Protein AF-0000000076754725 (afdb_homodimer)

Organism: NCBI:txid592010

Solvent-accessible surface area (backbone atoms only — not comparable to full-atom values): 32013 Å² total; per-residue (Å²): 128,86,65,48,73,87,67,52,70,81,46,75,44,73,46,77,66,56,94,79,32,30,34,26,35,38,35,28,41,21,91,88,34,53,45,32,39,46,36,52,31,55,45,20,36,54,69,55,74,80,72,49,17,55,48,59,41,87,48,27,18,37,36,38,44,17,53,86,14,7,64,80,7,33,50,67,63,49,72,67,88,62,42,60,66,48,54,38,52,38,51,53,52,50,34,55,74,68,70,46,82,55,28,31,37,36,12,28,29,38,8,22,34,52,45,50,54,33,32,59,75,39,45,89,37,38,62,29,41,43,32,30,23,40,34,72,66,25,64,69,54,53,36,25,50,61,70,54,57,33,38,35,52,38,38,75,57,37,48,65,45,54,66,73,44,58,77,91,48,53,87,45,39,52,53,51,44,36,53,38,48,74,42,90,49,60,70,55,14,51,52,41,16,40,40,47,31,41,42,55,53,33,39,26,40,60,72,62,55,70,61,61,87,82,55,76,80,46,72,56,35,44,16,27,21,48,42,32,29,54,36,59,60,50,54,48,71,66,93,50,57,54,57,54,72,76,43,32,72,62,45,72,84,42,54,33,38,40,40,30,19,44,58,10,48,53,36,44,33,33,51,42,51,52,50,39,67,59,34,74,85,39,46,72,42,74,31,73,84,12,9,39,35,64,77,33,64,58,40,33,51,52,52,31,48,52,46,51,49,52,52,50,63,72,74,106,129,86,64,47,73,87,66,53,71,83,47,75,45,70,46,75,66,56,95,78,31,30,33,25,35,39,34,27,42,20,91,88,35,55,45,32,38,45,36,52,31,56,45,20,36,53,69,54,74,80,71,49,18,56,45,60,41,86,47,26,18,35,36,36,44,18,54,84,14,7,65,79,8,33,51,67,63,47,70,69,90,63,42,62,66,48,52,40,52,37,51,52,52,50,34,55,75,69,70,47,80,54,27,32,37,36,13,28,30,38,8,22,35,51,44,51,53,34,32,59,77,38,45,88,38,39,62,28,41,43,33,29,24,38,35,72,65,26,64,70,55,53,38,24,50,61,69,54,57,34,38,36,53,38,40,72,56,36,48,63,45,54,67,72,44,58,77,91,48,53,88,43,40,50,52,51,44,36,54,38,46,73,43,88,49,60,69,56,14,50,50,41,16,40,40,47,33,40,42,56,51,32,39,25,40,61,71,61,54,70,62,61,86,82,55,77,78,46,72,58,35,43,17,26,21,49,42,31,28,54,36,60,59,48,54,47,70,65,92,49,57,55,56,55,74,75,41,32,72,63,45,72,86,42,52,35,37,41,40,30,19,44,57,10,48,52,35,44,33,33,50,42,50,52,50,40,67,59,33,72,82,40,47,72,43,74,31,70,85,12,9,40,36,64,78,32,64,59,40,33,50,52,54,32,49,53,47,51,49,53,52,51,63,71,74,105

Radius of gyration: 27.26 Å; Cα contacts (8 Å, |Δi|>4): 1385; chains: 2; bounding box: 53×81×60 Å

Foldseek 3Di:
DAADAPFDWPDWDFDDQDPQKTKIKIWTADLPAAEEEEFEAQLLAADDRVRPRLAHSPHYGYIYINATQHDPIPPHNDLPCRFLVSRLSVVVSVCVVSVHQAHAYEAEHVGLCSVLVNCLVCVVRHQAYEYELDDQLFLVLVCCQLQHPLCVVVVVLNCLLQVLFPPVPNNCSLLRLQCQLPDDDPVSNQVSLQSQLQSLQQQFWLPGDRDDPPDDQDSSSSRSSNVNSSCNVCSSVQVDRRNRLVSLVSNQPHAYEYEYECRASNRHVVNLVSSCVSHVNYHYDHFYSTYRDCPHVSNVVVSSVVNVVVSVVVVD/DAADAPFDFPDWDFDDQDPQKTKIKTWTADLPAAEEEEFEAQLLAADDRVRPRLAHSPHYGYIYINATQHDPIPPHNDLPCRFLVSRLSVVVSVCVVSVHQAHAYEAEHVGLCSVLVNCLVCVVRHQAYEYELDDQLFLVLVCCQQQHPLCVVVVPLNCLLQVLFPPVPNNDSLLRLQCQLPDPDPVSNQVSLQSQLQSLQQQFWLPGDRDDPPDDQDSSSSRSSNVNSSCNVCSSVQVDRRNRLVSLVSNQPHAYEYEYECRASNRHVVNLVSSCVSHVNYHYDHFYSTYRDCPHVSNVVVSSVVNVVVSVVVVD

Sequence (632 aa):
MLGYLNTPVFASHHIPVGCGHTLYVEEAGKPQGCPVVFLHGGPGGQVGEASRRFFDPEFYRIILVDQRGCGKSQPFLSLEANTVLDSVADLEIIRQTLNIEDWHVFGGSYGSTLALTYAIHHAERVKSLILRGIFLGRQEDSDWLFQFGASEFYPEAFALFRDFIPQEEQGDLVAAYYRRMIGDDQDLAEEAMKRWSAWEGSVITLRPNFPDPDAELAPVDRSLGLLEAHYFANKMFWGEDNYILNRAHLLKDIPMSIFHGRYDVDCRPSGAYALAQACPHAKFQIVEEAGHSPQDAPLFEALLGAMEAIKQDQMTMLGYLNTPVFASHHIPVGCGHTLYVEEAGKPQGCPVVFLHGGPGGQVGEASRRFFDPEFYRIILVDQRGCGKSQPFLSLEANTVLDSVADLEIIRQTLNIEDWHVFGGSYGSTLALTYAIHHAERVKSLILRGIFLGRQEDSDWLFQFGASEFYPEAFALFRDFIPQEEQGDLVAAYYRRMIGDDQDLAEEAMKRWSAWEGSVITLRPNFPDPDAELAPVDRSLGLLEAHYFANKMFWGEDNYILNRAHLLKDIPMSIFHGRYDVDCRPSGAYALAQACPHAKFQIVEEAGHSPQDAPLFEALLGAMEAIKQDQMT

Nearest PDB structures (foldseek):
  1azw-assembly1_B  TM=9.661E-01  e=2.640E-37  Xanthomonas citri
  1wm1-assembly1_A  TM=9.593E-01  e=1.989E-37  Serratia marcescens
  7p4k-assembly1_A  TM=5.920E-01  e=3.979E-12  Homo sapiens
  4o08-assembly2_B  TM=6.400E-01  e=7.161E-11  Priestia megaterium
  8agm-assembly2_DDD  TM=6.239E-01  e=3.628E-11  metagenome

pLDDT: mean 97.26, std 3.45, range [64.69, 98.94]

InterPro domains:
  IPR000073 Alpha/beta hydrolase fold-1 [PF00561] (35-295)
  IPR000073 Alpha/beta hydrolase fold-1 [PR00111] (59-74)
  IPR000073 Alpha/beta hydrolase fold-1 [PR00111] (105-118)
  IPR000073 Alpha/beta hydrolase fold-1 [PR00111] (119-132)
  IPR002410 Peptidase S33 [PR00793] (36-44)
  IPR002410 Peptidase S33 [PR00793] (62-73)
  IPR002410 Peptidase S33 [PR00793] (105-119)
  IPR005944 Proline iminopeptidase [PIRSF006431] (8-312)
  IPR005944 Proline iminopeptidase [PTHR43722] (4-312)
  IPR005944 Proline iminopeptidase [TIGR01249] (10-310)
  IPR029058 Alpha/Beta hydrolase fold [G3DSA:3.40.50.1820] (3-313)
  IPR029058 Alpha/Beta hydrolase fold [SSF53474] (14-295)

Structure (mmCIF, N/CA/C/O backbone):
data_AF-0000000076754725-model_v1
#
loop_
_entity.id
_entity.type
_entity.pdbx_description
1 polymer 'Proline iminopeptidase'
#
loop_
_atom_site.group_PDB
_atom_site.id
_atom_site.type_symbol
_atom_site.label_atom_id
_atom_site.label_alt_id
_atom_site.label_comp_id
_atom_site.label_asym_id
_atom_site.label_entity_id
_atom_site.label_seq_id
_atom_site.pdbx_PDB_ins_code
_atom_site.Cartn_x
_atom_site.Cartn_y
_atom_site.Cartn_z
_atom_site.occupancy
_atom_site.B_iso_or_equiv
_atom_site.auth_seq_id
_atom_site.auth_comp_id
_atom_site.auth_asym_id
_atom_site.auth_atom_id
_atom_site.pdbx_PDB_model_num
ATOM 1 N N . MET A 1 1 ? 0.189 23.453 -15.062 1 64.69 1 MET A N 1
ATOM 2 C CA . MET A 1 1 ? 0.134 23.406 -13.609 1 64.69 1 MET A CA 1
ATOM 3 C C . MET A 1 1 ? -1.304 23.531 -13.109 1 64.69 1 MET A C 1
ATOM 5 O O . MET A 1 1 ? -2.104 24.266 -13.688 1 64.69 1 MET A O 1
ATOM 9 N N . LEU A 1 2 ? -1.626 22.453 -12.211 1 81.44 2 LEU A N 1
ATOM 10 C CA . LEU A 1 2 ? -3.018 22.406 -11.773 1 81.44 2 LEU A CA 1
ATOM 11 C C . LEU A 1 2 ? -3.301 23.484 -10.742 1 81.44 2 LEU A C 1
ATOM 13 O O . LEU A 1 2 ? -2.387 23.953 -10.055 1 81.44 2 LEU A O 1
ATOM 17 N N . GLY A 1 3 ? -4.344 24.125 -10.844 1 94.75 3 GLY A N 1
ATOM 18 C CA . GLY A 1 3 ? -4.855 25.062 -9.852 1 94.75 3 GLY A CA 1
ATOM 19 C C . GLY A 1 3 ? -4.539 26.5 -10.18 1 94.75 3 GLY A C 1
ATOM 20 O O . GLY A 1 3 ? -4.355 26.859 -11.344 1 94.75 3 GLY A O 1
ATOM 21 N N . TYR A 1 4 ? -4.609 27.438 -9.25 1 96.62 4 TYR A N 1
ATOM 22 C CA . TYR A 1 4 ? -4.379 28.875 -9.406 1 96.62 4 TYR A CA 1
ATOM 23 C C . TYR A 1 4 ? -2.895 29.203 -9.297 1 96.62 4 TYR A C 1
ATOM 25 O O . TYR A 1 4 ? -2.225 28.766 -8.359 1 96.62 4 TYR A O 1
ATOM 33 N N . LEU A 1 5 ? -2.363 29.953 -10.234 1 94.12 5 LEU A N 1
ATOM 34 C CA . LEU A 1 5 ? -0.941 30.266 -10.297 1 94.12 5 LEU A CA 1
ATOM 35 C C . LEU A 1 5 ? -0.705 31.75 -10 1 94.12 5 LEU A C 1
ATOM 37 O O . LEU A 1 5 ? -1.577 32.594 -10.25 1 94.12 5 LEU A O 1
ATOM 41 N N . ASN A 1 6 ? 0.479 32.062 -9.438 1 92.06 6 ASN A N 1
ATOM 42 C CA . ASN A 1 6 ? 0.934 33.406 -9.203 1 92.06 6 ASN A CA 1
ATOM 43 C C . ASN A 1 6 ? -0.05 34.188 -8.336 1 92.06 6 ASN A C 1
ATOM 45 O O . ASN A 1 6 ? -0.409 35.312 -8.648 1 92.06 6 ASN A O 1
ATOM 49 N N . THR A 1 7 ? -0.581 33.5 -7.348 1 94.62 7 THR A N 1
ATOM 50 C CA . THR A 1 7 ? -1.474 34.156 -6.398 1 94.62 7 THR A CA 1
ATOM 51 C C . THR A 1 7 ? -0.74 35.25 -5.637 1 94.62 7 THR A C 1
ATOM 53 O O . THR A 1 7 ? 0.292 35 -5.008 1 94.62 7 THR A O 1
ATOM 56 N N . PRO A 1 8 ? -1.201 36.406 -5.676 1 91.75 8 PRO A N 1
ATOM 57 C CA . PRO A 1 8 ? -0.469 37.5 -5.066 1 91.75 8 PRO A CA 1
ATOM 58 C C . PRO A 1 8 ? -0.479 37.469 -3.543 1 91.75 8 PRO A C 1
ATOM 60 O O . PRO A 1 8 ? -1.527 37.219 -2.936 1 91.75 8 PRO A O 1
ATOM 63 N N . VAL A 1 9 ? 0.641 37.656 -2.908 1 97.12 9 VAL A N 1
ATOM 64 C CA . VAL A 1 9 ? 0.76 37.875 -1.469 1 97.12 9 VAL A CA 1
ATOM 65 C C . VAL A 1 9 ? 0.652 39.375 -1.154 1 97.12 9 VAL A C 1
ATOM 67 O O . VAL A 1 9 ? 1.5 40.156 -1.572 1 97.12 9 VAL A O 1
ATOM 70 N N . PHE A 1 10 ? -0.396 39.75 -0.436 1 97.88 10 PHE A N 1
ATOM 71 C CA . PHE A 1 10 ? -0.593 41.156 -0.232 1 97.88 10 PHE A CA 1
ATOM 72 C C . PHE A 1 10 ? -0.081 41.594 1.139 1 97.88 10 PHE A C 1
ATOM 74 O O . PHE A 1 10 ? 0.09 42.781 1.399 1 97.88 10 PHE A O 1
ATOM 81 N N . ALA A 1 11 ? 0.216 40.625 2.064 1 98.25 11 ALA A N 1
ATOM 82 C CA . ALA A 1 11 ? 0.753 40.969 3.381 1 98.25 11 ALA A CA 1
ATOM 83 C C . ALA A 1 11 ? 1.521 39.781 3.973 1 98.25 11 ALA A C 1
ATOM 85 O O . ALA A 1 11 ? 1.203 38.625 3.697 1 98.25 11 ALA A O 1
ATOM 86 N N . SER A 1 12 ? 2.523 40 4.723 1 98 12 SER A N 1
ATOM 87 C CA . SER A 1 12 ? 3.275 39.031 5.516 1 98 12 SER A CA 1
ATOM 88 C C . SER A 1 12 ? 3.494 39.531 6.938 1 98 12 SER A C 1
ATOM 90 O O . SER A 1 12 ? 3.742 40.719 7.152 1 98 12 SER A O 1
ATOM 92 N N . HIS A 1 13 ? 3.377 38.656 7.883 1 98.19 13 HIS A N 1
ATOM 93 C CA . HIS A 1 13 ? 3.471 39 9.289 1 98.19 13 HIS A CA 1
ATOM 94 C C . HIS A 1 13 ? 4.391 38.062 10.039 1 98.19 13 HIS A C 1
ATOM 96 O O . HIS A 1 13 ? 4.613 36.906 9.602 1 98.19 13 HIS A O 1
ATOM 102 N N . HIS A 1 14 ? 4.965 38.531 11.055 1 98.5 14 HIS A N 1
ATOM 103 C CA . HIS A 1 14 ? 5.527 37.75 12.141 1 98.5 14 HIS A CA 1
ATOM 104 C C . HIS A 1 14 ? 4.781 38 13.445 1 98.5 14 HIS A C 1
ATOM 106 O O . HIS A 1 14 ? 4.992 39.031 14.094 1 98.5 14 HIS A O 1
ATOM 112 N N . ILE A 1 15 ? 4.027 37.062 13.828 1 98.81 15 ILE A N 1
ATOM 113 C CA . ILE A 1 15 ? 3.098 37.25 14.938 1 98.81 15 ILE A CA 1
ATOM 114 C C . ILE A 1 15 ? 3.633 36.531 16.188 1 98.81 15 ILE A C 1
ATOM 116 O O . ILE A 1 15 ? 3.857 35.312 16.172 1 98.81 15 ILE A O 1
ATOM 120 N N . PRO A 1 16 ? 3.84 37.344 17.266 1 98.75 16 PRO A N 1
ATOM 121 C CA . PRO A 1 16 ? 4.223 36.688 18.516 1 98.75 16 PRO A CA 1
ATOM 122 C C . PRO A 1 16 ? 3.1 35.812 19.109 1 98.75 16 PRO A C 1
ATOM 124 O O . PRO A 1 16 ? 1.955 36.281 19.188 1 98.75 16 PRO A O 1
ATOM 127 N N . VAL A 1 17 ? 3.438 34.562 19.5 1 98.56 17 VAL A N 1
ATOM 128 C CA . VAL A 1 17 ? 2.375 33.688 19.938 1 98.56 17 VAL A CA 1
ATOM 129 C C . VAL A 1 17 ? 2.693 33.156 21.344 1 98.56 17 VAL A C 1
ATOM 131 O O . VAL A 1 17 ? 1.977 32.312 21.875 1 98.56 17 VAL A O 1
ATOM 134 N N . GLY A 1 18 ? 3.779 33.625 21.938 1 97.5 18 GLY A N 1
ATOM 135 C CA . GLY A 1 18 ? 4.137 33.25 23.297 1 97.5 18 GLY A CA 1
ATOM 136 C C . GLY A 1 18 ? 5.293 32.25 23.344 1 97.5 18 GLY A C 1
ATOM 137 O O . GLY A 1 18 ? 5.668 31.672 22.328 1 97.5 18 GLY A O 1
ATOM 138 N N . CYS A 1 19 ? 5.926 32.156 24.547 1 97.25 19 CYS A N 1
ATOM 139 C CA . CYS A 1 19 ? 7.012 31.25 24.859 1 97.25 19 CYS A CA 1
ATOM 140 C C . CYS A 1 19 ? 8.195 31.453 23.922 1 97.25 19 CYS A C 1
ATOM 142 O O . CYS A 1 19 ? 8.852 30.484 23.531 1 97.25 19 CYS A O 1
ATOM 144 N N . GLY A 1 20 ? 8.328 32.656 23.406 1 97.81 20 GLY A N 1
ATOM 145 C CA . GLY A 1 20 ? 9.477 33 22.609 1 97.81 20 GLY A CA 1
ATOM 146 C C . GLY A 1 20 ? 9.281 32.75 21.125 1 97.81 20 GLY A C 1
ATOM 147 O O . GLY A 1 20 ? 10.18 32.969 20.312 1 97.81 20 GLY A O 1
ATOM 148 N N . HIS A 1 21 ? 8.07 32.281 20.75 1 98.69 21 HIS A N 1
ATOM 149 C CA . HIS A 1 21 ? 7.82 31.953 19.344 1 98.69 21 HIS A CA 1
ATOM 150 C C . HIS A 1 21 ? 7.172 33.125 18.609 1 98.69 21 HIS A C 1
ATOM 152 O O . HIS A 1 21 ? 6.309 33.812 19.172 1 98.69 21 HIS A O 1
ATOM 158 N N . THR A 1 22 ? 7.609 33.344 17.391 1 98.69 22 THR A N 1
ATOM 159 C CA . THR A 1 22 ? 6.984 34.219 16.422 1 98.69 22 THR A CA 1
ATOM 160 C C . THR A 1 22 ? 6.691 33.469 15.125 1 98.69 22 THR A C 1
ATOM 162 O O . THR A 1 22 ? 7.594 32.875 14.523 1 98.69 22 THR A O 1
ATOM 165 N N . LEU A 1 23 ? 5.473 33.531 14.695 1 98.88 23 LEU A N 1
ATOM 166 C CA . LEU A 1 23 ? 5.082 32.719 13.539 1 98.88 23 LEU A CA 1
ATOM 167 C C . LEU A 1 23 ? 5.016 33.594 12.281 1 98.88 23 LEU A C 1
ATOM 169 O O . LEU A 1 23 ? 4.508 34.719 12.32 1 98.88 23 LEU A O 1
ATOM 173 N N . TYR A 1 24 ? 5.594 33.094 11.203 1 98.81 24 TYR A N 1
ATOM 174 C CA . TYR A 1 24 ? 5.418 33.688 9.883 1 98.81 24 TYR A CA 1
ATOM 175 C C . TYR A 1 24 ? 4.031 33.406 9.328 1 98.81 24 TYR A C 1
ATOM 177 O O . TYR A 1 24 ? 3.625 32.219 9.234 1 98.81 24 TYR A O 1
ATOM 185 N N . VAL A 1 25 ? 3.262 34.438 9.008 1 98.75 25 VAL A N 1
ATOM 186 C CA . VAL A 1 25 ? 1.923 34.344 8.438 1 98.75 25 VAL A CA 1
ATOM 187 C C . VAL A 1 25 ? 1.849 35.156 7.152 1 98.75 25 VAL A C 1
ATOM 189 O O . VAL A 1 25 ? 2.195 36.344 7.148 1 98.75 25 VAL A O 1
ATOM 192 N N . GLU A 1 26 ? 1.434 34.469 6.145 1 98 26 GLU A N 1
ATOM 193 C CA . GLU A 1 26 ? 1.255 35.188 4.879 1 98 26 GLU A CA 1
ATOM 194 C C . GLU A 1 26 ? -0.216 35.25 4.477 1 98 26 GLU A C 1
ATOM 196 O O . GLU A 1 26 ? -0.944 34.25 4.645 1 98 26 GLU A O 1
ATOM 201 N N . GLU A 1 27 ? -0.664 36.406 3.992 1 98.56 27 GLU A N 1
ATOM 202 C CA . GLU A 1 27 ? -2 36.594 3.432 1 98.56 27 GLU A CA 1
ATOM 203 C C . GLU A 1 27 ? -1.946 36.781 1.916 1 98.56 27 GLU A C 1
ATOM 205 O O . GLU A 1 27 ? -1.129 37.531 1.396 1 98.56 27 GLU A O 1
ATOM 210 N N . ALA A 1 28 ? -2.746 36 1.243 1 98.56 28 ALA A N 1
ATOM 211 C CA . ALA A 1 28 ? -2.822 36.062 -0.215 1 98.56 28 ALA A CA 1
ATOM 212 C C . ALA A 1 28 ? -4.273 36.094 -0.687 1 98.56 28 ALA A C 1
ATOM 214 O O . ALA A 1 28 ? -5.195 35.906 0.107 1 98.56 28 ALA A O 1
ATOM 215 N N . GLY A 1 29 ? -4.445 36.406 -1.997 1 98.06 29 GLY A N 1
ATOM 216 C CA . GLY A 1 29 ? -5.77 36.438 -2.592 1 98.06 29 GLY A CA 1
ATOM 217 C C . GLY A 1 29 ? -6.488 37.75 -2.373 1 98.06 29 GLY A C 1
ATOM 218 O O . GLY A 1 29 ? -5.926 38.812 -2.613 1 98.06 29 GLY A O 1
ATOM 219 N N . LYS A 1 30 ? -7.824 37.688 -1.937 1 97.38 30 LYS A N 1
ATOM 220 C CA . LYS A 1 30 ? -8.688 38.844 -1.783 1 97.38 30 LYS A CA 1
ATOM 221 C C . LYS A 1 30 ? -8.727 39.312 -0.33 1 97.38 30 LYS A C 1
ATOM 223 O O . LYS A 1 30 ? -9.297 38.625 0.528 1 97.38 30 LYS A O 1
ATOM 228 N N . PRO A 1 31 ? -8.234 40.5 0.003 1 97.31 31 PRO A N 1
ATOM 229 C CA . PRO A 1 31 ? -8.117 40.969 1.388 1 97.31 31 PRO A CA 1
ATOM 230 C C . PRO A 1 31 ? -9.445 40.938 2.137 1 97.31 31 PRO A C 1
ATOM 232 O O . PRO A 1 31 ? -9.484 40.594 3.318 1 97.31 31 PRO A O 1
ATOM 235 N N . GLN A 1 32 ? -10.547 41.25 1.471 1 97 32 GLN A N 1
ATOM 236 C CA . GLN A 1 32 ? -11.859 41.219 2.104 1 97 32 GLN A CA 1
ATOM 237 C C . GLN A 1 32 ? -12.656 40 1.672 1 97 32 GLN A C 1
ATOM 239 O O . GLN A 1 32 ? -13.891 40 1.694 1 97 32 GLN A O 1
ATOM 244 N N . GLY A 1 33 ? -11.883 39 1.183 1 97.56 33 GLY A N 1
ATOM 245 C CA . GLY A 1 33 ? -12.531 37.781 0.71 1 97.56 33 GLY A CA 1
ATOM 246 C C . GLY A 1 33 ? -12.891 36.812 1.828 1 97.56 33 GLY A C 1
ATOM 247 O O . GLY A 1 33 ? -12.82 37.188 3.006 1 97.56 33 GLY A O 1
ATOM 248 N N . CYS A 1 34 ? -13.414 35.625 1.464 1 98.12 34 CYS A N 1
ATOM 249 C CA . CYS A 1 34 ? -13.781 34.562 2.393 1 98.12 34 CYS A CA 1
ATOM 250 C C . CYS A 1 34 ? -12.547 33.938 3.027 1 98.12 34 CYS A C 1
ATOM 252 O O . CYS A 1 34 ? -11.703 33.375 2.328 1 98.12 34 CYS A O 1
ATOM 254 N N . PRO A 1 35 ? -12.383 33.969 4.352 1 98.69 35 PRO A N 1
ATOM 255 C CA . PRO A 1 35 ? -11.141 33.531 4.988 1 98.69 35 PRO A CA 1
ATOM 256 C C . PRO A 1 35 ? -10.977 32 4.949 1 98.69 35 PRO A C 1
ATOM 258 O O . PRO A 1 35 ? -11.93 31.281 5.223 1 98.69 35 PRO A O 1
ATOM 261 N N . VAL A 1 36 ? -9.805 31.562 4.586 1 98.88 36 VAL A N 1
ATOM 262 C CA . VAL A 1 36 ? -9.398 30.156 4.656 1 98.88 36 VAL A CA 1
ATOM 263 C C . VAL A 1 36 ? -7.969 30.062 5.18 1 98.88 36 VAL A C 1
ATOM 265 O O . VAL A 1 36 ? -7.094 30.828 4.766 1 98.88 36 VAL A O 1
ATOM 268 N N . VAL A 1 37 ? -7.758 29.266 6.164 1 98.94 37 VAL A N 1
ATOM 269 C CA . VAL A 1 37 ? -6.406 29.016 6.66 1 98.94 37 VAL A CA 1
ATOM 270 C C . VAL A 1 37 ? -5.898 27.672 6.137 1 98.94 37 VAL A C 1
ATOM 272 O O . VAL A 1 37 ? -6.625 26.688 6.164 1 98.94 37 VAL A O 1
ATOM 275 N N . PHE A 1 38 ? -4.703 27.703 5.562 1 98.81 38 PHE A N 1
ATOM 276 C CA . PHE A 1 38 ? -4.023 26.516 5.07 1 98.81 38 PHE A CA 1
ATOM 277 C C . PHE A 1 38 ? -3.01 26 6.086 1 98.81 38 PHE A C 1
ATOM 279 O O . PHE A 1 38 ? -2.129 26.75 6.523 1 98.81 38 PHE A O 1
ATOM 286 N N . LEU A 1 39 ? -3.127 24.734 6.453 1 98.81 39 LEU A N 1
ATOM 287 C CA . LEU A 1 39 ? -2.232 24.109 7.422 1 98.81 39 LEU A CA 1
ATOM 288 C C . LEU A 1 39 ? -1.38 23.031 6.762 1 98.81 39 LEU A C 1
ATOM 290 O O . LEU A 1 39 ? -1.898 21.984 6.352 1 98.81 39 LEU A O 1
ATOM 294 N N . HIS A 1 40 ? -0.083 23.266 6.699 1 98.38 40 HIS A N 1
ATOM 295 C CA . HIS A 1 40 ? 0.827 22.344 6.035 1 98.38 40 HIS A CA 1
ATOM 296 C C . HIS A 1 40 ? 1.056 21.094 6.883 1 98.38 40 HIS A C 1
ATOM 298 O O . HIS A 1 40 ? 0.742 21.078 8.078 1 98.38 40 HIS A O 1
ATOM 304 N N . GLY A 1 41 ? 1.585 20.062 6.219 1 97.5 41 GLY A N 1
ATOM 305 C CA . GLY A 1 41 ? 1.922 18.812 6.898 1 97.5 41 GLY A CA 1
ATOM 306 C C . GLY A 1 41 ? 3.279 18.859 7.574 1 97.5 41 GLY A C 1
ATOM 307 O O . GLY A 1 41 ? 3.875 19.922 7.719 1 97.5 41 GLY A O 1
ATOM 308 N N . GLY A 1 42 ? 3.627 17.703 8.039 1 95.75 42 GLY A N 1
ATOM 309 C CA . GLY A 1 42 ? 4.824 17.484 8.828 1 95.75 42 GLY A CA 1
ATOM 310 C C . GLY A 1 42 ? 4.543 16.797 10.156 1 95.75 42 GLY A C 1
ATOM 311 O O . GLY A 1 42 ? 4.004 15.695 10.188 1 95.75 42 GLY A O 1
ATOM 312 N N . PRO A 1 43 ? 4.559 17.406 11.234 1 96.19 43 PRO A N 1
ATOM 313 C CA . PRO A 1 43 ? 4.98 18.797 11.414 1 96.19 43 PRO A CA 1
ATOM 314 C C . PRO A 1 43 ? 6.383 19.062 10.875 1 96.19 43 PRO A C 1
ATOM 316 O O . PRO A 1 43 ? 7.133 18.125 10.602 1 96.19 43 PRO A O 1
ATOM 319 N N . GLY A 1 44 ? 6.586 20.25 10.625 1 97.94 44 GLY A N 1
ATOM 320 C CA . GLY A 1 44 ? 7.922 20.641 10.203 1 97.94 44 GLY A CA 1
ATOM 321 C C . GLY A 1 44 ? 7.992 21.047 8.742 1 97.94 44 GLY A C 1
ATOM 322 O O . GLY A 1 44 ? 9.07 21.344 8.227 1 97.94 44 GLY A O 1
ATOM 323 N N . GLY A 1 45 ? 6.867 21.047 8.07 1 97.62 45 GLY A N 1
ATOM 324 C CA . GLY A 1 45 ? 6.824 21.531 6.699 1 97.62 45 GLY A CA 1
ATOM 325 C C . GLY A 1 45 ? 6.949 23.031 6.598 1 97.62 45 GLY A C 1
ATOM 326 O O . GLY A 1 45 ? 7.59 23.672 7.441 1 97.62 45 GLY A O 1
ATOM 327 N N . GLN A 1 46 ? 6.441 23.578 5.496 1 97.81 46 GLN A N 1
ATOM 328 C CA . GLN A 1 46 ? 6.434 25.016 5.293 1 97.81 46 GLN A CA 1
ATOM 329 C C . GLN A 1 46 ? 5.453 25.406 4.191 1 97.81 46 GLN A C 1
ATOM 331 O O . GLN A 1 46 ? 5.035 24.562 3.395 1 97.81 46 GLN A O 1
ATOM 336 N N . VAL A 1 47 ? 5.051 26.672 4.184 1 97.44 47 VAL A N 1
ATOM 337 C CA . VAL A 1 47 ? 4.133 27.156 3.162 1 97.44 47 VAL A CA 1
ATOM 338 C C . VAL A 1 47 ? 4.926 27.766 2.004 1 97.44 47 VAL A C 1
ATOM 340 O O . VAL A 1 47 ? 6.109 28.062 2.148 1 97.44 47 VAL A O 1
ATOM 343 N N . GLY A 1 48 ? 4.293 27.812 0.867 1 94.75 48 GLY A N 1
ATOM 344 C CA . GLY A 1 48 ? 4.832 28.391 -0.352 1 94.75 48 GLY A CA 1
ATOM 345 C C . GLY A 1 48 ? 3.803 28.5 -1.462 1 94.75 48 GLY A C 1
ATOM 346 O O . GLY A 1 48 ? 2.598 28.453 -1.208 1 94.75 48 GLY A O 1
ATOM 347 N N . GLU A 1 49 ? 4.27 28.75 -2.633 1 94.62 49 GLU A N 1
ATOM 348 C CA . GLU A 1 49 ? 3.385 28.969 -3.773 1 94.62 49 GLU A CA 1
ATOM 349 C C . GLU A 1 49 ? 2.449 27.781 -3.971 1 94.62 49 GLU A C 1
ATOM 351 O O . GLU A 1 49 ? 1.266 27.953 -4.266 1 94.62 49 GLU A O 1
ATOM 356 N N . ALA A 1 50 ? 2.973 26.594 -3.807 1 94.94 50 ALA A N 1
ATOM 357 C CA . ALA A 1 50 ? 2.184 25.391 -4.016 1 94.94 50 ALA A CA 1
ATOM 358 C C . ALA A 1 50 ? 0.99 25.344 -3.066 1 94.94 50 ALA A C 1
ATOM 360 O O . ALA A 1 50 ? -0.066 24.797 -3.412 1 94.94 50 ALA A O 1
ATOM 361 N N . SER A 1 51 ? 1.1 25.969 -1.928 1 96.5 51 SER A N 1
ATOM 362 C CA . SER A 1 51 ? 0.07 25.938 -0.894 1 96.5 51 SER A CA 1
ATOM 363 C C . SER A 1 51 ? -1.104 26.844 -1.263 1 96.5 51 SER A C 1
ATOM 365 O O . SER A 1 51 ? -2.186 26.734 -0.683 1 96.5 51 SER A O 1
ATOM 367 N N . ARG A 1 52 ? -0.938 27.688 -2.24 1 97.06 52 ARG A N 1
ATOM 368 C CA . ARG A 1 52 ? -1.942 28.703 -2.557 1 97.06 52 ARG A CA 1
ATOM 369 C C . ARG A 1 52 ? -2.783 28.281 -3.758 1 97.06 52 ARG A C 1
ATOM 371 O O . ARG A 1 52 ? -3.803 28.906 -4.059 1 97.06 52 ARG A O 1
ATOM 378 N N . ARG A 1 53 ? -2.42 27.172 -4.344 1 97.56 53 ARG A N 1
ATOM 379 C CA . ARG A 1 53 ? -2.934 26.844 -5.672 1 97.56 53 ARG A CA 1
ATOM 380 C C . ARG A 1 53 ? -4.3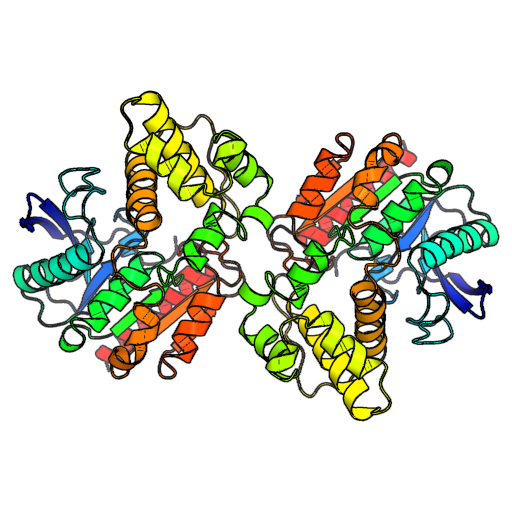44 26.281 -5.59 1 97.56 53 ARG A C 1
ATOM 382 O O . ARG A 1 53 ? -5.031 26.156 -6.609 1 97.56 53 ARG A O 1
ATOM 389 N N . PHE A 1 54 ? -4.793 26 -4.422 1 98.12 54 PHE A N 1
ATOM 390 C CA . PHE A 1 54 ? -6.086 25.344 -4.25 1 98.12 54 PHE A CA 1
ATOM 391 C C . PHE A 1 54 ? -7.203 26.375 -4.16 1 98.12 54 PHE A C 1
ATOM 393 O O . PHE A 1 54 ? -8.383 26.031 -4.168 1 98.12 54 PHE A O 1
ATOM 400 N N . PHE A 1 55 ? -6.879 27.672 -4.074 1 98.38 55 PHE A N 1
ATOM 401 C CA . PHE A 1 55 ? -7.84 28.688 -3.674 1 98.38 55 PHE A CA 1
ATOM 402 C C . PHE A 1 55 ? -7.969 29.766 -4.746 1 98.38 55 PHE A C 1
ATOM 404 O O . PHE A 1 55 ? -6.965 30.297 -5.211 1 98.38 55 PHE A O 1
ATOM 411 N N . ASP A 1 56 ? -9.203 30.078 -5.168 1 98 56 ASP A N 1
ATOM 412 C CA . ASP A 1 56 ? -9.445 31.203 -6.074 1 98 56 ASP A CA 1
ATOM 413 C C . ASP A 1 56 ? -9.031 32.531 -5.434 1 98 56 ASP A C 1
ATOM 415 O O . ASP A 1 56 ? -9.672 32.969 -4.484 1 98 56 ASP A O 1
ATOM 419 N N . PRO A 1 57 ? -8 33.156 -5.996 1 97.88 57 PRO A N 1
ATOM 420 C CA . PRO A 1 57 ? -7.488 34.375 -5.352 1 97.88 57 PRO A CA 1
ATOM 421 C C . PRO A 1 57 ? -8.445 35.531 -5.473 1 97.88 57 PRO A C 1
ATOM 423 O O . PRO A 1 57 ? -8.25 36.562 -4.82 1 97.88 57 PRO A O 1
ATOM 426 N N . GLU A 1 58 ? -9.492 35.406 -6.234 1 97.12 58 GLU A N 1
ATOM 427 C CA . GLU A 1 58 ? -10.492 36.469 -6.379 1 97.12 58 GLU A CA 1
ATOM 428 C C . GLU A 1 58 ? -11.641 36.281 -5.398 1 97.12 58 GLU A C 1
ATOM 430 O O . GLU A 1 58 ? -12.5 37.156 -5.258 1 97.12 58 GLU A O 1
ATOM 435 N N . PHE A 1 59 ? -11.594 35.25 -4.684 1 97.88 59 PHE A N 1
ATOM 436 C CA . PHE A 1 59 ? -12.695 34.938 -3.773 1 97.88 59 PHE A CA 1
ATOM 437 C C . PHE A 1 59 ? -12.188 34.781 -2.346 1 97.88 59 PHE A C 1
ATOM 439 O O . PHE A 1 59 ? -12.805 35.281 -1.402 1 97.88 59 PHE A O 1
ATOM 446 N N . TYR A 1 60 ? -11.133 34.125 -2.129 1 98.56 60 TYR A N 1
ATOM 447 C CA . TYR A 1 60 ? -10.68 33.75 -0.793 1 98.56 60 TYR A CA 1
ATOM 448 C C . TYR A 1 60 ? -9.664 34.75 -0.271 1 98.56 60 TYR A C 1
ATOM 450 O O . TYR A 1 60 ? -8.82 35.25 -1.026 1 98.56 60 TYR A O 1
ATOM 458 N N . ARG A 1 61 ? -9.773 35.062 1.027 1 98.62 61 ARG A N 1
ATOM 459 C CA . ARG A 1 61 ? -8.648 35.562 1.826 1 98.62 61 ARG A CA 1
ATOM 460 C C . ARG A 1 61 ? -7.84 34.406 2.395 1 98.62 61 ARG A C 1
ATOM 462 O O . ARG A 1 61 ? -8.266 33.75 3.35 1 98.62 61 ARG A O 1
ATOM 469 N N . ILE A 1 62 ? -6.691 34.156 1.744 1 98.81 62 ILE A N 1
ATOM 470 C CA . ILE A 1 62 ? -5.91 32.938 2.01 1 98.81 62 ILE A CA 1
ATOM 471 C C . ILE A 1 62 ? -4.879 33.25 3.098 1 98.81 62 ILE A C 1
ATOM 473 O O . ILE A 1 62 ? -4.012 34.094 2.93 1 98.81 62 ILE A O 1
ATOM 477 N N . ILE A 1 63 ? -4.992 32.594 4.219 1 98.88 63 ILE A N 1
ATOM 478 C CA . ILE A 1 63 ? -4.047 32.688 5.324 1 98.88 63 ILE A CA 1
ATOM 479 C C . ILE A 1 63 ? -3.145 31.469 5.375 1 98.88 63 ILE A C 1
ATOM 481 O O . ILE A 1 63 ? -3.631 30.344 5.473 1 98.88 63 ILE A O 1
ATOM 485 N N . LEU A 1 64 ? -1.852 31.609 5.27 1 98.69 64 LEU A N 1
ATOM 486 C CA . LEU A 1 64 ? -0.87 30.531 5.336 1 98.69 64 LEU A CA 1
ATOM 487 C C . LEU A 1 64 ? 0.084 30.75 6.508 1 98.69 64 LEU A C 1
ATOM 489 O O . LEU A 1 64 ? 0.53 31.859 6.762 1 98.69 64 LEU A O 1
ATOM 493 N N . VAL A 1 65 ? 0.432 29.703 7.18 1 98.31 65 VAL A N 1
ATOM 494 C CA . VAL A 1 65 ? 1.201 29.812 8.414 1 98.31 65 VAL A CA 1
ATOM 495 C C . VAL A 1 65 ? 2.336 28.781 8.414 1 98.31 65 VAL A C 1
ATOM 497 O O . VAL A 1 65 ? 2.109 27.594 8.18 1 98.31 65 VAL A O 1
ATOM 500 N N . ASP A 1 66 ? 3.547 29.234 8.609 1 98.81 66 ASP A N 1
ATOM 501 C CA . ASP A 1 66 ? 4.594 28.312 9.062 1 98.81 66 ASP A CA 1
ATOM 502 C C . ASP A 1 66 ? 4.457 28.016 10.547 1 98.81 66 ASP A C 1
ATOM 504 O O . ASP A 1 66 ? 4.578 28.906 11.383 1 98.81 66 ASP A O 1
ATOM 508 N N . GLN A 1 67 ? 4.227 26.797 10.883 1 98.62 67 GLN A N 1
ATOM 509 C CA . GLN A 1 67 ? 4.047 26.391 12.273 1 98.62 67 GLN A CA 1
ATOM 510 C C . GLN A 1 67 ? 5.332 26.594 13.07 1 98.62 67 GLN A C 1
ATOM 512 O O . GLN A 1 67 ? 6.344 27.047 12.531 1 98.62 67 GLN A O 1
ATOM 517 N N . ARG A 1 68 ? 5.254 26.375 14.383 1 98.75 68 ARG A N 1
ATOM 518 C CA . ARG A 1 68 ? 6.414 26.594 15.242 1 98.75 68 ARG A CA 1
ATOM 519 C C . ARG A 1 68 ? 7.605 25.75 14.773 1 98.75 68 ARG A C 1
ATOM 521 O O . ARG A 1 68 ? 7.453 24.578 14.461 1 98.75 68 ARG A O 1
ATOM 528 N N . GLY A 1 69 ? 8.719 26.391 14.688 1 98.44 69 GLY A N 1
ATOM 529 C CA . GLY A 1 69 ? 9.984 25.703 14.477 1 98.44 69 GLY A CA 1
ATOM 530 C C . GLY A 1 69 ? 10.266 25.422 13.008 1 98.44 69 GLY A C 1
ATOM 531 O O . GLY A 1 69 ? 11.242 24.75 12.68 1 98.44 69 GLY A O 1
ATOM 532 N N . CYS A 1 70 ? 9.445 25.906 12.078 1 98.19 70 CYS A N 1
ATOM 533 C CA . CYS A 1 70 ? 9.68 25.562 10.68 1 98.19 70 CYS A CA 1
ATOM 534 C C . CYS A 1 70 ? 9.469 26.766 9.773 1 98.19 70 CYS A C 1
ATOM 536 O O . CYS A 1 70 ? 8.953 27.797 10.211 1 98.19 70 CYS A O 1
ATOM 538 N N . GLY A 1 71 ? 10.031 26.609 8.523 1 98.19 71 GLY A N 1
ATOM 539 C CA . GLY A 1 71 ? 9.898 27.688 7.547 1 98.19 71 GLY A CA 1
ATOM 540 C C . GLY A 1 71 ? 10.539 28.984 7.992 1 98.19 71 GLY A C 1
ATOM 541 O O . GLY A 1 71 ? 11.703 29 8.383 1 98.19 71 GLY A O 1
ATOM 542 N N . LYS A 1 72 ? 9.688 30.078 7.918 1 98.5 72 LYS A N 1
ATOM 543 C CA . LYS A 1 72 ? 10.195 31.406 8.25 1 98.5 72 LYS A CA 1
ATOM 544 C C . LYS A 1 72 ? 9.844 31.781 9.688 1 98.5 72 LYS A C 1
ATOM 546 O O . LYS A 1 72 ? 10.141 32.906 10.133 1 98.5 72 LYS A O 1
ATOM 551 N N . SER A 1 73 ? 9.203 30.859 10.398 1 98.75 73 SER A N 1
ATOM 552 C CA . SER A 1 73 ? 8.906 31.094 11.805 1 98.75 73 SER A CA 1
ATOM 553 C C . SER A 1 73 ? 10.156 30.953 12.672 1 98.75 73 SER A C 1
ATOM 555 O O . SER A 1 73 ? 11.148 30.359 12.242 1 98.75 73 SER A O 1
ATOM 557 N N . GLN A 1 74 ? 10.078 31.594 13.852 1 98.44 74 GLN A N 1
ATOM 558 C CA . GLN A 1 74 ? 11.234 31.625 14.742 1 98.44 74 GLN A CA 1
ATOM 559 C C . GLN A 1 74 ? 10.844 31.219 16.156 1 98.44 74 GLN A C 1
ATOM 561 O O . GLN A 1 74 ? 9.742 31.531 16.625 1 98.44 74 GLN A O 1
ATOM 566 N N . PRO A 1 75 ? 11.781 30.594 16.875 1 98.56 75 PRO A N 1
ATOM 567 C CA . PRO A 1 75 ? 13.094 30.141 16.391 1 98.56 75 PRO A CA 1
ATOM 568 C C . PRO A 1 75 ? 13 28.891 15.516 1 98.56 75 PRO A C 1
ATOM 570 O O . PRO A 1 75 ? 12.242 27.969 15.828 1 98.56 75 PRO A O 1
ATOM 573 N N . PHE A 1 76 ? 13.766 28.859 14.461 1 98.5 76 PHE A N 1
ATOM 574 C CA . PHE A 1 76 ? 13.836 27.688 13.586 1 98.5 76 PHE A CA 1
ATOM 575 C C . PHE A 1 76 ? 14.344 26.469 14.352 1 98.5 76 PHE A C 1
ATOM 577 O O . PHE A 1 76 ? 15.281 26.578 15.141 1 98.5 76 PHE A O 1
ATOM 584 N N . LEU A 1 77 ? 13.602 25.344 14.297 1 98.44 77 LEU A N 1
ATOM 585 C CA . LEU A 1 77 ? 13.938 24.031 14.836 1 98.44 77 LEU A CA 1
ATOM 586 C C . LEU A 1 77 ? 13.727 24 16.344 1 98.44 77 LEU A C 1
ATOM 588 O O . LEU A 1 77 ? 14.164 23.062 17.016 1 98.44 77 LEU A O 1
ATOM 592 N N . SER A 1 78 ? 13.055 24.953 16.891 1 98.56 78 SER A N 1
ATOM 593 C CA . SER A 1 78 ? 12.828 24.953 18.328 1 98.56 78 SER A CA 1
ATOM 594 C C . SER A 1 78 ? 11.883 23.812 18.719 1 98.56 78 SER A C 1
ATOM 596 O O . SER A 1 78 ? 10.844 23.625 18.094 1 98.56 78 SER A O 1
ATOM 598 N N . LEU A 1 79 ? 12.219 23.125 19.797 1 98.5 79 LEU A N 1
ATOM 599 C CA . LEU A 1 79 ? 11.406 22.031 20.344 1 98.5 79 LEU A CA 1
ATOM 600 C C . LEU A 1 79 ? 10.656 22.5 21.594 1 98.5 79 LEU A C 1
ATOM 602 O O . LEU A 1 79 ? 9.797 21.781 22.094 1 98.5 79 LEU A O 1
ATOM 606 N N . GLU A 1 80 ? 10.992 23.703 22.062 1 98.06 80 GLU A N 1
ATOM 607 C CA . GLU A 1 80 ? 10.398 24.234 23.281 1 98.06 80 GLU A CA 1
ATOM 608 C C . GLU A 1 80 ? 8.969 24.703 23.047 1 98.06 80 GLU A C 1
ATOM 610 O O . GLU A 1 80 ? 8.711 25.438 22.078 1 98.06 80 GLU A O 1
ATOM 615 N N . ALA A 1 81 ? 8.039 24.328 23.938 1 98.19 81 ALA A N 1
ATOM 616 C CA . ALA A 1 81 ? 6.641 24.719 23.797 1 98.19 81 ALA A CA 1
ATOM 617 C C . ALA A 1 81 ? 6.141 24.5 22.375 1 98.19 81 ALA A C 1
ATOM 619 O O . ALA A 1 81 ? 5.562 25.406 21.766 1 98.19 81 ALA A O 1
ATOM 620 N N . ASN A 1 82 ? 6.457 23.375 21.875 1 98.44 82 ASN A N 1
ATOM 621 C CA . ASN A 1 82 ? 6.117 23.016 20.5 1 98.44 82 ASN A CA 1
ATOM 622 C C . ASN A 1 82 ? 5.324 21.703 20.453 1 98.44 82 ASN A C 1
ATOM 624 O O . ASN A 1 82 ? 5.871 20.656 20.109 1 98.44 82 ASN A O 1
ATOM 628 N N . THR A 1 83 ? 4.062 21.844 20.766 1 98.19 83 THR A N 1
ATOM 629 C CA . THR A 1 83 ? 3.104 20.75 20.797 1 98.19 83 THR A CA 1
ATOM 630 C C . THR A 1 83 ? 1.885 21.062 19.938 1 98.19 83 THR A C 1
ATOM 632 O O . THR A 1 83 ? 1.717 22.188 19.484 1 98.19 83 THR A O 1
ATOM 635 N N . VAL A 1 84 ? 1.108 20.078 19.703 1 97.88 84 VAL A N 1
ATOM 636 C CA . VAL A 1 84 ? -0.083 20.266 18.875 1 97.88 84 VAL A CA 1
ATOM 637 C C . VAL A 1 84 ? -1.016 21.266 19.531 1 97.88 84 VAL A C 1
ATOM 639 O O . VAL A 1 84 ? -1.628 22.094 18.859 1 97.88 84 VAL A O 1
ATOM 642 N N . LEU A 1 85 ? -1.084 21.281 20.859 1 97.88 85 LEU A N 1
ATOM 643 C CA . LEU A 1 85 ? -1.979 22.203 21.547 1 97.88 85 LEU A CA 1
ATOM 644 C C . LEU A 1 85 ? -1.425 23.625 21.516 1 97.88 85 LEU A C 1
ATOM 646 O O . LEU A 1 85 ? -2.188 24.594 21.469 1 97.88 85 LEU A O 1
ATOM 650 N N . ASP A 1 86 ? -0.081 23.734 21.547 1 98.5 86 ASP A N 1
ATOM 651 C CA . ASP A 1 86 ? 0.501 25.062 21.297 1 98.5 86 ASP A CA 1
ATOM 652 C C . ASP A 1 86 ? 0.085 25.594 19.922 1 98.5 86 ASP A C 1
ATOM 654 O O . ASP A 1 86 ? -0.249 26.781 19.797 1 98.5 86 ASP A O 1
ATOM 658 N N . SER A 1 87 ? 0.129 24.75 18.938 1 98.38 87 SER A N 1
ATOM 659 C CA . SER A 1 87 ? -0.24 25.141 17.578 1 98.38 87 SER A CA 1
ATOM 660 C C . SER A 1 87 ? -1.715 25.516 17.5 1 98.38 87 SER A C 1
ATOM 662 O O . SER A 1 87 ? -2.09 26.406 16.734 1 98.38 87 SER A O 1
ATOM 664 N N . VAL A 1 88 ? -2.557 24.828 18.266 1 98.62 88 VAL A N 1
ATOM 665 C CA . VAL A 1 88 ? -3.969 25.188 18.328 1 98.62 88 VAL A CA 1
ATOM 666 C C . VAL A 1 88 ? -4.117 26.594 18.875 1 98.62 88 VAL A C 1
ATOM 668 O O . VAL A 1 88 ? -4.852 27.422 18.312 1 98.62 88 VAL A O 1
ATOM 671 N N . ALA A 1 89 ? -3.436 26.875 19.953 1 98.75 89 ALA A N 1
ATOM 672 C CA . ALA A 1 89 ? -3.469 28.219 20.531 1 98.75 89 ALA A CA 1
ATOM 673 C C . ALA A 1 89 ? -2.951 29.266 19.547 1 98.75 89 ALA A C 1
ATOM 675 O O . ALA A 1 89 ? -3.471 30.375 19.484 1 98.75 89 ALA A O 1
ATOM 676 N N . ASP A 1 90 ? -1.922 28.906 18.812 1 98.88 90 ASP A N 1
ATOM 677 C CA . ASP A 1 90 ? -1.363 29.797 17.812 1 98.88 90 ASP A CA 1
ATOM 678 C C . ASP A 1 90 ? -2.428 30.219 16.797 1 98.88 90 ASP A C 1
ATOM 680 O O . ASP A 1 90 ? -2.502 31.391 16.422 1 98.88 90 ASP A O 1
ATOM 684 N N . LEU A 1 91 ? -3.209 29.266 16.328 1 98.88 91 LEU A N 1
ATOM 685 C CA . LEU A 1 91 ? -4.223 29.562 15.32 1 98.88 91 LEU A CA 1
ATOM 686 C C . LEU A 1 91 ? -5.234 30.578 15.844 1 98.88 91 LEU A C 1
ATOM 688 O O . LEU A 1 91 ? -5.684 31.438 15.094 1 98.88 91 LEU A O 1
ATOM 692 N N . GLU A 1 92 ? -5.602 30.516 17.109 1 98.81 92 GLU A N 1
ATOM 693 C CA . GLU A 1 92 ? -6.52 31.484 17.688 1 98.81 92 GLU A CA 1
ATOM 694 C C . GLU A 1 92 ? -5.883 32.875 17.75 1 98.81 92 GLU A C 1
ATOM 696 O O . GLU A 1 92 ? -6.539 33.875 17.469 1 98.81 92 GLU A O 1
ATOM 701 N N . ILE A 1 93 ? -4.645 32.875 18.125 1 98.88 93 ILE A N 1
ATOM 702 C CA . ILE A 1 93 ? -3.951 34.156 18.188 1 98.88 93 ILE A CA 1
ATOM 703 C C . ILE A 1 93 ? -3.9 34.781 16.797 1 98.88 93 ILE A C 1
ATOM 705 O O . ILE A 1 93 ? -4.16 36 16.625 1 98.88 93 ILE A O 1
ATOM 709 N N . ILE A 1 94 ? -3.611 34 15.805 1 98.88 94 ILE A N 1
ATOM 710 C CA . ILE A 1 94 ? -3.543 34.469 14.43 1 98.88 94 ILE A CA 1
ATOM 711 C C . ILE A 1 94 ? -4.922 34.938 13.977 1 98.88 94 ILE A C 1
ATOM 713 O O . ILE A 1 94 ? -5.059 36.031 13.422 1 98.88 94 ILE A O 1
ATOM 717 N N . ARG A 1 95 ? -5.941 34.125 14.195 1 98.88 95 ARG A N 1
ATOM 718 C CA . ARG A 1 95 ? -7.309 34.469 13.82 1 98.88 95 ARG A CA 1
ATOM 719 C C . ARG A 1 95 ? -7.719 35.812 14.406 1 98.88 95 ARG A C 1
ATOM 721 O O . ARG A 1 95 ? -8.242 36.656 13.695 1 98.88 95 ARG A O 1
ATOM 728 N N . GLN A 1 96 ? -7.414 36 15.695 1 98.75 96 GLN A N 1
ATOM 729 C CA . GLN A 1 96 ? -7.773 37.25 16.406 1 98.75 96 GLN A CA 1
ATOM 730 C C . GLN A 1 96 ? -6.961 38.406 15.883 1 98.75 96 GLN A C 1
ATOM 732 O O . GLN A 1 96 ? -7.504 39.5 15.664 1 98.75 96 GLN A O 1
ATOM 737 N N . THR A 1 97 ? -5.695 38.219 15.703 1 98.69 97 THR A N 1
ATOM 738 C CA . THR A 1 97 ? -4.809 39.25 15.234 1 98.69 97 THR A CA 1
ATOM 739 C C . THR A 1 97 ? -5.258 39.781 13.867 1 98.69 97 THR A C 1
ATOM 741 O O . THR A 1 97 ? -5.156 40.969 13.586 1 98.69 97 THR A O 1
ATOM 744 N N . LEU A 1 98 ? -5.738 38.875 13.023 1 98.56 98 LEU A N 1
ATOM 745 C CA . LEU A 1 98 ? -6.121 39.219 11.656 1 98.56 98 LEU A CA 1
ATOM 746 C C . LEU A 1 98 ? -7.594 39.625 11.594 1 98.56 98 LEU A C 1
ATOM 748 O O . LEU A 1 98 ? -8.133 39.844 10.508 1 98.56 98 LEU A O 1
ATOM 752 N N . ASN A 1 99 ? -8.25 39.688 12.703 1 98.38 99 ASN A N 1
ATOM 753 C CA . ASN A 1 99 ? -9.648 40.094 12.82 1 98.38 99 ASN A CA 1
ATOM 754 C C . ASN A 1 99 ? -10.562 39.188 11.984 1 98.38 99 ASN A C 1
ATOM 756 O O . ASN A 1 99 ? -11.383 39.688 11.219 1 98.38 99 ASN A O 1
ATOM 760 N N . ILE A 1 100 ? -10.344 37.938 12.094 1 98.69 100 ILE A N 1
ATOM 761 C CA . ILE A 1 100 ? -11.18 36.938 11.43 1 98.69 100 ILE A CA 1
ATOM 762 C C . ILE A 1 100 ? -12.102 36.281 12.453 1 98.69 100 ILE A C 1
ATOM 764 O O . ILE A 1 100 ? -11.633 35.781 13.477 1 98.69 100 ILE A O 1
ATOM 768 N N . GLU A 1 101 ? -13.375 36.344 12.25 1 98.5 101 GLU A N 1
ATOM 769 C CA . GLU A 1 101 ? -14.336 35.75 13.18 1 98.5 101 GLU A CA 1
ATOM 770 C C . GLU A 1 101 ? -14.289 34.219 13.109 1 98.5 101 GLU A C 1
ATOM 772 O O . GLU A 1 101 ? -14.148 33.531 14.133 1 98.5 101 GLU A O 1
ATOM 777 N N . ASP A 1 102 ? -14.547 33.656 11.969 1 98.5 102 ASP A N 1
ATOM 778 C CA . ASP A 1 102 ? -14.453 32.25 11.656 1 98.5 102 ASP A CA 1
ATOM 779 C C . ASP A 1 102 ? -13.883 32 10.258 1 98.5 102 ASP A C 1
ATOM 781 O O . ASP A 1 102 ? -13.758 32.969 9.477 1 98.5 102 ASP A O 1
ATOM 785 N N . TRP A 1 103 ? -13.375 30.859 10 1 98.88 103 TRP A N 1
ATOM 786 C CA . TRP A 1 103 ? -12.711 30.594 8.727 1 98.88 103 TRP A CA 1
ATOM 787 C C . TRP A 1 103 ? -12.844 29.141 8.328 1 98.88 103 TRP A C 1
ATOM 789 O O . TRP A 1 103 ? -13.227 28.297 9.141 1 98.88 103 TRP A O 1
ATOM 799 N N . HIS A 1 104 ? -12.719 28.844 6.984 1 98.88 104 HIS A N 1
ATOM 800 C CA . HIS A 1 104 ? -12.5 27.484 6.516 1 98.88 104 HIS A CA 1
ATOM 801 C C . HIS A 1 104 ? -11.102 27 6.871 1 98.88 104 HIS A C 1
ATOM 803 O O . HIS A 1 104 ? -10.141 27.766 6.805 1 98.88 104 HIS A O 1
ATOM 809 N N . VAL A 1 105 ? -10.992 25.781 7.266 1 98.94 105 VAL A N 1
ATOM 810 C CA . VAL A 1 105 ? -9.695 25.219 7.633 1 98.94 105 VAL A CA 1
ATOM 811 C C . VAL A 1 105 ? -9.336 24.078 6.672 1 98.94 105 VAL A C 1
ATOM 813 O O . VAL A 1 105 ? -10.07 23.094 6.559 1 98.94 105 VAL A O 1
ATOM 816 N N . PHE A 1 106 ? -8.258 24.297 5.926 1 98.88 106 PHE A N 1
ATOM 817 C CA . PHE A 1 106 ? -7.715 23.344 4.965 1 98.88 106 PHE A CA 1
ATOM 818 C C . PHE A 1 106 ? -6.434 22.703 5.496 1 98.88 106 PHE A C 1
ATOM 820 O O . PHE A 1 106 ? -5.453 23.406 5.754 1 98.88 106 PHE A O 1
ATOM 827 N N . GLY A 1 107 ? -6.438 21.438 5.703 1 98.75 107 GLY A N 1
ATOM 828 C CA . GLY A 1 107 ? -5.262 20.781 6.262 1 98.75 107 GLY A CA 1
ATOM 829 C C . GLY A 1 107 ? -5.008 19.406 5.684 1 98.75 107 GLY A C 1
ATOM 830 O O . GLY A 1 107 ? -5.949 18.641 5.438 1 98.75 107 GLY A O 1
ATOM 831 N N . GLY A 1 108 ? -3.777 19.062 5.488 1 98.5 108 GLY A N 1
ATOM 832 C CA . GLY A 1 108 ? -3.379 17.75 5 1 98.5 108 GLY A CA 1
ATOM 833 C C . GLY A 1 108 ? -2.283 17.109 5.832 1 98.5 108 GLY A C 1
ATOM 834 O O . GLY A 1 108 ? -1.418 17.812 6.367 1 98.5 108 GLY A O 1
ATOM 835 N N . SER A 1 109 ? -2.27 15.719 5.859 1 98.56 109 SER A N 1
ATOM 836 C CA . SER A 1 109 ? -1.279 15.023 6.676 1 98.56 109 SER A CA 1
ATOM 837 C C . SER A 1 109 ? -1.288 15.531 8.109 1 98.56 109 SER A C 1
ATOM 839 O O . SER A 1 109 ? -2.336 15.562 8.758 1 98.56 109 SER A O 1
ATOM 841 N N . TYR A 1 110 ? -0.157 15.969 8.68 1 98.75 110 TYR A N 1
ATOM 842 C CA . TYR A 1 110 ? -0.187 16.578 10.008 1 98.75 110 TYR A CA 1
ATOM 843 C C . TYR A 1 110 ? -1.098 17.797 10.031 1 98.75 110 TYR A C 1
ATOM 845 O O . TYR A 1 110 ? -1.744 18.078 11.047 1 98.75 110 TYR A O 1
ATOM 853 N N . GLY A 1 111 ? -1.236 18.484 8.898 1 98.75 111 GLY A N 1
ATOM 854 C CA . GLY A 1 111 ? -2.18 19.594 8.805 1 98.75 111 GLY A CA 1
ATOM 855 C C . GLY A 1 111 ? -3.611 19.172 9.086 1 98.75 111 GLY A C 1
ATOM 856 O O . GLY A 1 111 ? -4.398 19.969 9.609 1 98.75 111 GLY A O 1
ATOM 857 N N . SER A 1 112 ? -3.979 17.984 8.656 1 98.88 112 SER A N 1
ATOM 858 C CA . SER A 1 112 ? -5.309 17.484 9 1 98.88 112 SER A CA 1
ATOM 859 C C . SER A 1 112 ? -5.434 17.234 10.5 1 98.88 112 SER A C 1
ATOM 861 O O . SER A 1 112 ? -6.492 17.469 11.086 1 98.88 112 SER A O 1
ATOM 863 N N . THR A 1 113 ? -4.363 16.75 11.141 1 98.81 113 THR A N 1
ATOM 864 C CA . THR A 1 113 ? -4.32 16.562 12.586 1 98.81 113 THR A CA 1
ATOM 865 C C . THR A 1 113 ? -4.562 17.891 13.312 1 98.81 113 THR A C 1
ATOM 867 O O . THR A 1 113 ? -5.406 17.953 14.203 1 98.81 113 THR A O 1
ATOM 870 N N . LEU A 1 114 ? -3.818 18.875 12.875 1 98.81 114 LEU A N 1
ATOM 871 C CA . LEU A 1 114 ? -3.939 20.188 13.5 1 98.81 114 LEU A CA 1
ATOM 872 C C . LEU A 1 114 ? -5.316 20.797 13.234 1 98.81 114 LEU A C 1
ATOM 874 O O . LEU A 1 114 ? -5.93 21.375 14.133 1 98.81 114 LEU A O 1
ATOM 878 N N . ALA A 1 115 ? -5.824 20.641 12.039 1 98.94 115 ALA A N 1
ATOM 879 C CA . ALA A 1 115 ? -7.152 21.141 11.688 1 98.94 115 ALA A CA 1
ATOM 880 C C . ALA A 1 115 ? -8.227 20.516 12.562 1 98.94 115 ALA A C 1
ATOM 882 O O . ALA A 1 115 ? -9.086 21.219 13.109 1 98.94 115 ALA A O 1
ATOM 883 N N . LEU A 1 116 ? -8.164 19.203 12.664 1 98.94 116 LEU A N 1
ATOM 884 C CA . LEU A 1 116 ? -9.148 18.484 13.461 1 98.94 116 LEU A CA 1
ATOM 885 C C . LEU A 1 116 ? -9.055 18.875 14.93 1 98.94 116 LEU A C 1
ATOM 887 O O . LEU A 1 116 ? -10.07 19.109 15.578 1 98.94 116 LEU A O 1
ATOM 891 N N . THR A 1 117 ? -7.863 18.938 15.453 1 98.81 117 THR A N 1
ATOM 892 C CA . THR A 1 117 ? -7.668 19.312 16.844 1 98.81 117 THR A CA 1
ATOM 893 C C . THR A 1 117 ? -8.141 20.734 17.109 1 98.81 117 THR A C 1
ATOM 895 O O . THR A 1 117 ? -8.789 21 18.125 1 98.81 117 THR A O 1
ATOM 898 N N . TYR A 1 118 ? -7.82 21.609 16.188 1 98.88 118 TYR A N 1
ATOM 899 C CA . TYR A 1 118 ? -8.297 22.984 16.281 1 98.88 118 TYR A CA 1
ATOM 900 C C . TYR A 1 118 ? -9.82 23.031 16.344 1 98.88 118 TYR A C 1
ATOM 902 O O . TYR A 1 118 ? -10.398 23.703 17.203 1 98.88 118 TYR A O 1
ATOM 910 N N . ALA A 1 119 ? -10.469 22.297 15.477 1 98.94 119 ALA A N 1
ATOM 911 C CA . ALA A 1 119 ? -11.922 22.266 15.398 1 98.94 119 ALA A CA 1
ATOM 912 C C . ALA A 1 119 ? -12.531 21.688 16.672 1 98.94 119 ALA A C 1
ATOM 914 O O . ALA A 1 119 ? -13.602 22.109 17.109 1 98.94 119 ALA A O 1
ATOM 915 N N . ILE A 1 120 ? -11.891 20.719 17.219 1 98.81 120 ILE A N 1
ATOM 916 C CA . ILE A 1 120 ? -12.344 20.094 18.469 1 98.81 120 ILE A CA 1
ATOM 917 C C . ILE A 1 120 ? -12.367 21.141 19.578 1 98.81 120 ILE A C 1
ATOM 919 O O . ILE A 1 120 ? -13.289 21.172 20.406 1 98.81 120 ILE A O 1
ATOM 923 N N . HIS A 1 121 ? -11.422 22.031 19.594 1 98.62 121 HIS A N 1
ATOM 924 C CA . HIS A 1 121 ? -11.273 22.984 20.672 1 98.62 121 HIS A CA 1
ATOM 925 C C . HIS A 1 121 ? -12.008 24.281 20.375 1 98.62 121 HIS A C 1
ATOM 927 O O . HIS A 1 121 ? -12.383 25.016 21.281 1 98.62 121 HIS A O 1
ATOM 933 N N . HIS A 1 122 ? -12.18 24.578 19.125 1 98.69 122 HIS A N 1
ATOM 934 C CA . HIS A 1 122 ? -12.766 25.859 18.703 1 98.69 122 HIS A CA 1
ATOM 935 C C . HIS A 1 122 ? -13.766 25.656 17.578 1 98.69 122 HIS A C 1
ATOM 937 O O . HIS A 1 122 ? -13.664 26.312 16.531 1 98.69 122 HIS A O 1
ATOM 943 N N . ALA A 1 123 ? -14.703 24.828 17.828 1 98.62 123 ALA A N 1
ATOM 944 C CA . ALA A 1 123 ? -15.688 24.453 16.812 1 98.62 123 ALA A CA 1
ATOM 945 C C . ALA A 1 123 ? -16.406 25.688 16.266 1 98.62 123 ALA A C 1
ATOM 947 O O . ALA A 1 123 ? -16.688 25.781 15.078 1 98.62 123 ALA A O 1
ATOM 948 N N . GLU A 1 124 ? -16.625 26.656 17.094 1 98.19 124 GLU A N 1
ATOM 949 C CA . GLU A 1 124 ? -17.406 27.844 16.75 1 98.19 124 GLU A CA 1
ATOM 950 C C . GLU A 1 124 ? -16.641 28.75 15.805 1 98.19 124 GLU A C 1
ATOM 952 O O . GLU A 1 124 ? -17.219 29.641 15.18 1 98.19 124 GLU A O 1
ATOM 957 N N . ARG A 1 125 ? -15.336 28.484 15.641 1 98.81 125 ARG A N 1
ATOM 958 C CA . ARG A 1 125 ? -14.492 29.312 14.797 1 98.81 125 ARG A CA 1
ATOM 959 C C . ARG A 1 125 ? -14.242 28.656 13.445 1 98.81 125 ARG A C 1
ATOM 961 O O . ARG A 1 125 ? -13.531 29.203 12.602 1 98.81 125 ARG A O 1
ATOM 968 N N . VAL A 1 126 ? -14.852 27.516 13.227 1 98.94 126 VAL A N 1
ATOM 969 C CA . VAL A 1 126 ? -14.57 26.734 12.023 1 98.94 126 VAL A CA 1
ATOM 970 C C . VAL A 1 126 ? -15.805 26.688 11.133 1 98.94 126 VAL A C 1
ATOM 972 O O . VAL A 1 126 ? -16.828 26.125 11.523 1 98.94 126 VAL A O 1
ATOM 975 N N . LYS A 1 127 ? -15.68 27.281 9.969 1 98.56 127 LYS A N 1
ATOM 976 C CA . LYS A 1 127 ? -16.766 27.266 9 1 98.56 127 LYS A CA 1
ATOM 977 C C . LYS A 1 127 ? -16.906 25.906 8.344 1 98.56 127 LYS A C 1
ATOM 979 O O . LYS A 1 127 ? -18.016 25.422 8.102 1 98.56 127 LYS A O 1
ATOM 984 N N . SER A 1 128 ? -15.812 25.328 7.98 1 98.81 128 SER A N 1
ATOM 985 C CA . SER A 1 128 ? -15.75 23.984 7.406 1 98.81 128 SER A CA 1
ATOM 986 C C . SER A 1 128 ? -14.336 23.422 7.473 1 98.81 128 SER A C 1
ATOM 988 O O . SER A 1 128 ? -13.383 24.156 7.742 1 98.81 128 SER A O 1
ATOM 990 N N . LEU A 1 129 ? -14.273 22.125 7.34 1 98.94 129 LEU A N 1
ATOM 991 C CA . LEU A 1 129 ? -13.008 21.391 7.285 1 98.94 129 LEU A CA 1
ATOM 992 C C . LEU A 1 129 ? -12.812 20.75 5.914 1 98.94 129 LEU A C 1
ATOM 994 O O . LEU A 1 129 ? -13.688 20.047 5.422 1 98.94 129 LEU A O 1
ATOM 998 N N . ILE A 1 130 ? -11.711 21.062 5.234 1 98.94 130 ILE A N 1
ATOM 999 C CA . ILE A 1 130 ? -11.258 20.359 4.047 1 98.94 130 ILE A CA 1
ATOM 1000 C C . ILE A 1 130 ? -9.953 19.609 4.355 1 98.94 130 ILE A C 1
ATOM 1002 O O . ILE A 1 130 ? -8.906 20.234 4.523 1 98.94 130 ILE A O 1
ATOM 1006 N N . LEU A 1 131 ? -10.047 18.297 4.391 1 98.94 131 LEU A N 1
ATOM 1007 C CA . LEU A 1 131 ? -8.961 17.484 4.941 1 98.94 131 LEU A CA 1
ATOM 1008 C C . LEU A 1 131 ? -8.422 16.516 3.893 1 98.94 131 LEU A C 1
ATOM 1010 O O . LEU A 1 131 ? -9.195 15.945 3.115 1 98.94 131 LEU A O 1
ATOM 1014 N N . ARG A 1 132 ? -7.145 16.422 3.867 1 98.62 132 ARG A N 1
ATOM 1015 C CA . ARG A 1 132 ? -6.488 15.531 2.914 1 98.62 132 ARG A CA 1
ATOM 1016 C C . ARG A 1 132 ? -5.441 14.664 3.605 1 98.62 132 ARG A C 1
ATOM 1018 O O . ARG A 1 132 ? -4.68 15.156 4.441 1 98.62 132 ARG A O 1
ATOM 1025 N N . GLY A 1 133 ? -5.352 13.336 3.178 1 98.69 133 GLY A N 1
ATOM 1026 C CA . GLY A 1 133 ? -4.301 12.5 3.736 1 98.69 133 GLY A CA 1
ATOM 1027 C C . GLY A 1 133 ? -4.312 12.469 5.254 1 98.69 133 GLY A C 1
ATOM 1028 O O . GLY A 1 133 ? -3.352 12.891 5.895 1 98.69 133 GLY A O 1
ATOM 1029 N N . ILE A 1 134 ? -5.332 11.875 5.859 1 98.88 134 ILE A N 1
ATOM 1030 C CA . ILE A 1 134 ? -5.66 11.977 7.277 1 98.88 134 ILE A CA 1
ATOM 1031 C C . ILE A 1 134 ? -4.562 11.328 8.109 1 98.88 134 ILE A C 1
ATOM 1033 O O . ILE A 1 134 ? -4.211 10.164 7.887 1 98.88 134 ILE A O 1
ATOM 1037 N N . PHE A 1 135 ? -4.012 12.086 8.969 1 98.75 135 PHE A N 1
ATOM 1038 C CA . PHE A 1 135 ? -3.133 11.602 10.031 1 98.75 135 PHE A CA 1
ATOM 1039 C C . PHE A 1 135 ? -3.777 11.797 11.398 1 98.75 135 PHE A C 1
ATOM 1041 O O . PHE A 1 135 ? -4.059 12.93 11.805 1 98.75 135 PHE A O 1
ATOM 1048 N N . LEU A 1 136 ? -4.031 10.758 12.164 1 98.69 136 LEU A N 1
ATOM 1049 C CA . LEU A 1 136 ? -4.789 10.844 13.414 1 98.69 136 LEU A CA 1
ATOM 1050 C C . LEU A 1 136 ? -3.854 10.945 14.609 1 98.69 136 LEU A C 1
ATOM 1052 O O . LEU A 1 136 ? -4.305 11.164 15.742 1 98.69 136 LEU A O 1
ATOM 1056 N N . GLY A 1 137 ? -2.533 10.797 14.391 1 97.81 137 GLY A N 1
ATOM 1057 C CA . GLY A 1 137 ? -1.542 10.984 15.438 1 97.81 137 GLY A CA 1
ATOM 1058 C C . GLY A 1 137 ? -1.54 9.867 16.469 1 97.81 137 GLY A C 1
ATOM 1059 O O . GLY A 1 137 ? -1.214 10.094 17.625 1 97.81 137 GLY A O 1
ATOM 1060 N N . ARG A 1 138 ? -2.021 8.672 16.141 1 98.38 138 ARG A N 1
ATOM 1061 C CA . ARG A 1 138 ? -1.968 7.496 17 1 98.38 138 ARG A CA 1
ATOM 1062 C C . ARG A 1 138 ? -0.606 6.812 16.906 1 98.38 138 ARG A C 1
ATOM 1064 O O . ARG A 1 138 ? 0.136 7.016 15.953 1 98.38 138 ARG A O 1
ATOM 1071 N N . GLN A 1 139 ? -0.34 6.055 17.891 1 97.81 139 GLN A N 1
ATOM 1072 C CA . GLN A 1 139 ? 0.908 5.297 17.859 1 97.81 139 GLN A CA 1
ATOM 1073 C C . GLN A 1 139 ? 0.975 4.402 16.625 1 97.81 139 GLN A C 1
ATOM 1075 O O . GLN A 1 139 ? 2.023 4.297 15.984 1 97.81 139 GLN A O 1
ATOM 1080 N N . GLU A 1 140 ? -0.151 3.738 16.328 1 98.12 140 GLU A N 1
ATOM 1081 C CA . GLU A 1 140 ? -0.169 2.85 15.164 1 98.12 140 GLU A CA 1
ATOM 1082 C C . GLU A 1 140 ? 0.118 3.617 13.875 1 98.12 140 GLU A C 1
ATOM 1084 O O . GLU A 1 140 ? 0.627 3.047 12.906 1 98.12 140 GLU A O 1
ATOM 1089 N N . ASP A 1 141 ? -0.198 4.93 13.836 1 98.44 141 ASP A N 1
ATOM 1090 C CA . ASP A 1 141 ? 0.066 5.738 12.648 1 98.44 141 ASP A CA 1
ATOM 1091 C C . ASP A 1 141 ? 1.563 5.977 12.469 1 98.44 141 ASP A C 1
ATOM 1093 O O . ASP A 1 141 ? 2.082 5.883 11.352 1 98.44 141 ASP A O 1
ATOM 1097 N N . SER A 1 142 ? 2.26 6.285 13.539 1 97.81 142 SER A N 1
ATOM 1098 C CA . SER A 1 142 ? 3.709 6.441 13.484 1 97.81 142 SER A CA 1
ATOM 1099 C C . SER A 1 142 ? 4.398 5.109 13.211 1 97.81 142 SER A C 1
ATOM 1101 O O . SER A 1 142 ? 5.352 5.051 12.43 1 97.81 142 SER A O 1
ATOM 1103 N N . ASP A 1 143 ? 3.928 4.027 13.883 1 98.38 143 ASP A N 1
ATOM 1104 C CA . ASP A 1 143 ? 4.512 2.707 13.672 1 98.38 143 ASP A CA 1
ATOM 1105 C C . ASP A 1 143 ? 4.418 2.287 12.211 1 98.38 143 ASP A C 1
ATOM 1107 O O . ASP A 1 143 ? 5.367 1.723 11.656 1 98.38 143 ASP A O 1
ATOM 1111 N N . TRP A 1 144 ? 3.318 2.559 11.609 1 98.56 144 TRP A N 1
ATOM 1112 C CA . TRP A 1 144 ? 3.094 2.193 10.219 1 98.56 144 TRP A CA 1
ATOM 1113 C C . TRP A 1 144 ? 4.172 2.793 9.32 1 98.56 144 TRP A C 1
ATOM 1115 O O . TRP A 1 144 ? 4.719 2.105 8.453 1 98.56 144 TRP A O 1
ATOM 1125 N N . LEU A 1 145 ? 4.449 4.02 9.484 1 98.62 145 LEU A N 1
ATOM 1126 C CA . LEU A 1 145 ? 5.344 4.742 8.586 1 98.62 145 LEU A CA 1
ATOM 1127 C C . LEU A 1 145 ? 6.801 4.453 8.922 1 98.62 145 LEU A C 1
ATOM 1129 O O . LEU A 1 145 ? 7.641 4.344 8.023 1 98.62 145 LEU A O 1
ATOM 1133 N N . PHE A 1 146 ? 7.105 4.266 10.234 1 98.69 146 PHE A N 1
ATOM 1134 C CA . PHE A 1 146 ? 8.516 4.344 10.594 1 98.69 146 PHE A CA 1
ATOM 1135 C C . PHE A 1 146 ? 9.008 3.008 11.133 1 98.69 146 PHE A C 1
ATOM 1137 O O . PHE A 1 146 ? 10.203 2.848 11.414 1 98.69 146 PHE A O 1
ATOM 1144 N N . GLN A 1 147 ? 8.133 2.082 11.352 1 98.5 147 GLN A N 1
ATOM 1145 C CA . GLN A 1 147 ? 8.555 0.807 11.914 1 98.5 147 GLN A CA 1
ATOM 1146 C C . GLN A 1 147 ? 8.18 -0.355 11 1 98.5 147 GLN A C 1
ATOM 1148 O O . GLN A 1 147 ? 9.047 -1.118 10.57 1 98.5 147 GLN A O 1
ATOM 1153 N N . PHE A 1 148 ? 6.867 -0.439 10.719 1 98.38 148 PHE A N 1
ATOM 1154 C CA . PHE A 1 148 ? 6.383 -1.528 9.875 1 98.38 148 PHE A CA 1
ATOM 1155 C C . PHE A 1 148 ? 5.074 -1.148 9.195 1 98.38 148 PHE A C 1
ATOM 1157 O O . PHE A 1 148 ? 4.113 -0.757 9.867 1 98.38 148 PHE A O 1
ATOM 1164 N N . GLY A 1 149 ? 4.938 -1.291 7.98 1 98.38 149 GLY A N 1
ATOM 1165 C CA . GLY A 1 149 ? 3.795 -0.975 7.141 1 98.38 149 GLY A CA 1
ATOM 1166 C C . GLY A 1 149 ? 4.188 -0.39 5.797 1 98.38 149 GLY A C 1
ATOM 1167 O O . GLY A 1 149 ? 4.27 -1.112 4.801 1 98.38 149 GLY A O 1
ATOM 1168 N N . ALA A 1 150 ? 4.625 0.89 5.863 1 98.5 150 ALA A N 1
ATOM 1169 C CA . ALA A 1 150 ? 5.121 1.555 4.66 1 98.5 150 ALA A CA 1
ATOM 1170 C C . ALA A 1 150 ? 6.367 0.855 4.121 1 98.5 150 ALA A C 1
ATOM 1172 O O . ALA A 1 150 ? 6.59 0.822 2.91 1 98.5 150 ALA A O 1
ATOM 1173 N N . SER A 1 151 ? 7.152 0.245 5.035 1 98.5 151 SER A N 1
ATOM 1174 C CA . SER A 1 151 ? 8.391 -0.446 4.707 1 98.5 151 SER A CA 1
ATOM 1175 C C . SER A 1 151 ? 8.156 -1.567 3.701 1 98.5 151 SER A C 1
ATOM 1177 O O . SER A 1 151 ? 9.062 -1.95 2.963 1 98.5 151 SER A O 1
ATOM 1179 N N . GLU A 1 152 ? 6.93 -2.096 3.691 1 98.56 152 GLU A N 1
ATOM 1180 C CA . GLU A 1 152 ? 6.633 -3.271 2.879 1 98.56 152 GLU A CA 1
ATOM 1181 C C . GLU A 1 152 ? 6.461 -2.898 1.409 1 98.56 152 GLU A C 1
ATOM 1183 O O . GLU A 1 152 ? 6.574 -3.752 0.528 1 98.56 152 GLU A O 1
ATOM 1188 N N . PHE A 1 153 ? 6.207 -1.636 1.127 1 98.31 153 PHE A N 1
ATOM 1189 C CA . PHE A 1 153 ? 6 -1.165 -0.237 1 98.31 153 PHE A CA 1
ATOM 1190 C C . PHE A 1 153 ? 7.281 -0.573 -0.807 1 98.31 153 PHE A C 1
ATOM 1192 O O . PHE A 1 153 ? 7.488 -0.579 -2.021 1 98.31 153 PHE A O 1
ATOM 1199 N N . TYR A 1 154 ? 8.086 -0.061 0.081 1 97.88 154 TYR A N 1
ATOM 1200 C CA . TYR A 1 154 ? 9.336 0.576 -0.313 1 97.88 154 TYR A CA 1
ATOM 1201 C C . TYR A 1 154 ? 10.516 -0.017 0.452 1 97.88 154 TYR A C 1
ATOM 1203 O O . TYR A 1 154 ? 11.258 0.708 1.11 1 97.88 154 TYR A O 1
ATOM 1211 N N . PRO A 1 155 ? 10.711 -1.331 0.321 1 98 155 PRO A N 1
ATOM 1212 C CA . PRO A 1 155 ? 11.75 -1.97 1.13 1 98 155 PRO A CA 1
ATOM 1213 C C . PRO A 1 155 ? 13.141 -1.416 0.843 1 98 155 PRO A C 1
ATOM 1215 O O . PRO A 1 155 ? 13.977 -1.331 1.749 1 98 155 PRO A O 1
ATOM 1218 N N . GLU A 1 156 ? 13.406 -1.032 -0.387 1 96 156 GLU A N 1
ATOM 1219 C CA . GLU A 1 156 ? 14.727 -0.525 -0.766 1 96 156 GLU A CA 1
ATOM 1220 C C . GLU A 1 156 ? 15.031 0.795 -0.065 1 96 156 GLU A C 1
ATOM 1222 O O . GLU A 1 156 ? 16.125 0.984 0.463 1 96 156 GLU A O 1
ATOM 1227 N N . ALA A 1 157 ? 14.07 1.707 -0.073 1 96.62 157 ALA A N 1
ATOM 1228 C CA . ALA A 1 157 ? 14.242 2.992 0.601 1 96.62 157 ALA A CA 1
ATOM 1229 C C . ALA A 1 157 ? 14.258 2.818 2.117 1 96.62 157 ALA A C 1
ATOM 1231 O O . ALA A 1 157 ? 15.016 3.49 2.816 1 96.62 157 ALA A O 1
ATOM 1232 N N . PHE A 1 158 ? 13.461 1.908 2.615 1 98.06 158 PHE A N 1
ATOM 1233 C CA . PHE A 1 158 ? 13.383 1.699 4.055 1 98.06 158 PHE A CA 1
ATOM 1234 C C . PHE A 1 158 ? 14.688 1.123 4.594 1 98.06 158 PHE A C 1
ATOM 1236 O O . PHE A 1 158 ? 15.102 1.443 5.711 1 98.06 158 PHE A O 1
ATOM 1243 N N . ALA A 1 159 ? 15.297 0.268 3.779 1 97.62 159 ALA A N 1
ATOM 1244 C CA . ALA A 1 159 ? 16.578 -0.301 4.199 1 97.62 159 ALA A CA 1
ATOM 1245 C C . ALA A 1 159 ? 17.594 0.796 4.492 1 97.62 159 ALA A C 1
ATOM 1247 O O . ALA A 1 159 ? 18.359 0.708 5.461 1 97.62 159 ALA A O 1
ATOM 1248 N N . LEU A 1 160 ? 17.625 1.837 3.668 1 96.12 160 LEU A N 1
ATOM 1249 C CA . LEU A 1 160 ? 18.531 2.953 3.869 1 96.12 160 LEU A CA 1
ATOM 1250 C C . LEU A 1 160 ? 18.203 3.697 5.16 1 96.12 160 LEU A C 1
ATOM 1252 O O . LEU A 1 160 ? 19.109 4.164 5.859 1 96.12 160 LEU A O 1
ATOM 1256 N N . PHE A 1 161 ? 17 3.809 5.492 1 98 161 PHE A N 1
ATOM 1257 C CA . PHE A 1 161 ? 16.5 4.441 6.711 1 98 161 PHE A CA 1
ATOM 1258 C C . PHE A 1 161 ? 16.812 3.584 7.93 1 98 161 PHE A C 1
ATOM 1260 O O . PHE A 1 161 ? 17.422 4.059 8.891 1 98 161 PHE A O 1
ATOM 1267 N N . ARG A 1 162 ? 16.422 2.316 7.914 1 98.62 162 ARG A N 1
ATOM 1268 C CA . ARG A 1 162 ? 16.531 1.378 9.031 1 98.62 162 ARG A CA 1
ATOM 1269 C C . ARG A 1 162 ? 17.984 1.082 9.359 1 98.62 162 ARG A C 1
ATOM 1271 O O . ARG A 1 162 ? 18.375 1.055 10.531 1 98.62 162 ARG A O 1
ATOM 1278 N N . ASP A 1 163 ? 18.828 0.929 8.297 1 97.94 163 ASP A N 1
ATOM 1279 C CA . ASP A 1 163 ? 20.172 0.368 8.492 1 97.94 163 ASP A CA 1
ATOM 1280 C C . ASP A 1 163 ? 21.141 1.425 9.016 1 97.94 163 ASP A C 1
ATOM 1282 O O . ASP A 1 163 ? 22.266 1.104 9.406 1 97.94 163 ASP A O 1
ATOM 1286 N N . PHE A 1 164 ? 20.703 2.654 9.031 1 97.81 164 PHE A N 1
ATOM 1287 C CA . PHE A 1 164 ? 21.453 3.715 9.688 1 97.81 164 PHE A CA 1
ATOM 1288 C C . PHE A 1 164 ? 21.484 3.494 11.195 1 97.81 164 PHE A C 1
ATOM 1290 O O . PHE A 1 164 ? 22.438 3.914 11.867 1 97.81 164 PHE A O 1
ATOM 1297 N N . ILE A 1 165 ? 20.531 2.85 11.766 1 98.75 165 ILE A N 1
ATOM 1298 C CA . ILE A 1 165 ? 20.375 2.576 13.188 1 98.75 165 ILE A CA 1
ATOM 1299 C C . ILE A 1 165 ? 20.984 1.212 13.523 1 98.75 165 ILE A C 1
ATOM 1301 O O . ILE A 1 165 ? 20.703 0.223 12.836 1 98.75 165 ILE A O 1
ATOM 1305 N N . PRO A 1 166 ? 21.844 1.126 14.57 1 98.44 166 PRO A N 1
ATOM 1306 C CA . PRO A 1 166 ? 22.359 -0.177 14.992 1 98.44 166 PRO A CA 1
ATOM 1307 C C . PRO A 1 166 ? 21.25 -1.202 15.227 1 98.44 166 PRO A C 1
ATOM 1309 O O . PRO A 1 166 ? 20.172 -0.856 15.734 1 98.44 166 PRO A O 1
ATOM 1312 N N . GLN A 1 167 ? 21.531 -2.41 14.914 1 98.06 167 GLN A N 1
ATOM 1313 C CA . GLN A 1 167 ? 20.547 -3.49 14.938 1 98.06 167 GLN A CA 1
ATOM 1314 C C . GLN A 1 167 ? 19.844 -3.566 16.297 1 98.06 167 GLN A C 1
ATOM 1316 O O . GLN A 1 167 ? 18.641 -3.76 16.359 1 98.06 167 GLN A O 1
ATOM 1321 N N . GLU A 1 168 ? 20.531 -3.393 17.344 1 98.19 168 GLU A N 1
ATOM 1322 C CA . GLU A 1 168 ? 20 -3.539 18.703 1 98.19 168 GLU A CA 1
ATOM 1323 C C . GLU A 1 168 ? 18.984 -2.445 19.016 1 98.19 168 GLU A C 1
ATOM 1325 O O . GLU A 1 168 ? 18.219 -2.57 19.969 1 98.19 168 GLU A O 1
ATOM 1330 N N . GLU A 1 169 ? 19.031 -1.342 18.234 1 98.5 169 GLU A N 1
ATOM 1331 C CA . GLU A 1 169 ? 18.141 -0.211 18.5 1 98.5 169 GLU A CA 1
ATOM 1332 C C . GLU A 1 169 ? 17 -0.155 17.5 1 98.5 169 GLU A C 1
ATOM 1334 O O . GLU A 1 169 ? 16.141 0.731 17.562 1 98.5 169 GLU A O 1
ATOM 1339 N N . GLN A 1 170 ? 16.844 -1.094 16.594 1 98.62 170 GLN A N 1
ATOM 1340 C CA . GLN A 1 170 ? 15.898 -1.021 15.484 1 98.62 170 GLN A CA 1
ATOM 1341 C C . GLN A 1 170 ? 14.492 -1.399 15.938 1 98.62 170 GLN A C 1
ATOM 1343 O O . GLN A 1 170 ? 13.539 -1.311 15.156 1 98.62 170 GLN A O 1
ATOM 1348 N N . GLY A 1 171 ? 14.344 -1.797 17.172 1 98.38 171 GLY A N 1
ATOM 1349 C CA . GLY A 1 171 ? 13.031 -2.131 17.703 1 98.38 171 GLY A CA 1
ATOM 1350 C C . GLY A 1 171 ? 12.133 -0.921 17.875 1 98.38 171 GLY A C 1
ATOM 1351 O O . GLY A 1 171 ? 10.914 -1.061 18 1 98.38 171 GLY A O 1
ATOM 1352 N N . ASP A 1 172 ? 12.688 0.251 17.969 1 98.62 172 ASP A N 1
ATOM 1353 C CA . ASP A 1 172 ? 12 1.535 18.047 1 98.62 172 ASP A CA 1
ATOM 1354 C C . ASP A 1 172 ? 12.758 2.613 17.281 1 98.62 172 ASP A C 1
ATOM 1356 O O . ASP A 1 172 ? 13.5 3.398 17.875 1 98.62 172 ASP A O 1
ATOM 1360 N N . LEU A 1 173 ? 12.461 2.672 15.992 1 98.88 173 LEU A N 1
ATOM 1361 C CA . LEU A 1 173 ? 13.258 3.514 15.102 1 98.88 173 LEU A CA 1
ATOM 1362 C C . LEU A 1 173 ? 12.992 4.992 15.375 1 98.88 173 LEU A C 1
ATOM 1364 O O . LEU A 1 173 ? 13.906 5.816 15.289 1 98.88 173 LEU A O 1
ATOM 1368 N N . VAL A 1 174 ? 11.766 5.34 15.719 1 98.88 174 VAL A N 1
ATOM 1369 C CA . VAL A 1 174 ? 11.445 6.73 16.031 1 98.88 174 VAL A CA 1
ATOM 1370 C C . VAL A 1 174 ? 12.305 7.215 17.188 1 98.88 174 VAL A C 1
ATOM 1372 O O . VAL A 1 174 ? 12.961 8.258 17.094 1 98.88 174 VAL A O 1
ATOM 1375 N N . ALA A 1 175 ? 12.32 6.434 18.234 1 98.69 175 ALA A N 1
ATOM 1376 C CA . ALA A 1 175 ? 13.102 6.809 19.422 1 98.69 175 ALA A CA 1
ATOM 1377 C C . ALA A 1 175 ? 14.594 6.863 19.094 1 98.69 175 ALA A C 1
ATOM 1379 O O . ALA A 1 175 ? 15.297 7.766 19.547 1 98.69 175 ALA A O 1
ATOM 1380 N N . ALA A 1 176 ? 15.078 5.879 18.328 1 98.88 176 ALA A N 1
ATOM 1381 C CA . ALA A 1 176 ? 16.5 5.812 17.984 1 98.88 176 ALA A CA 1
ATOM 1382 C C . ALA A 1 176 ? 16.922 7.035 17.172 1 98.88 176 ALA A C 1
ATOM 1384 O O . ALA A 1 176 ? 17.969 7.629 17.438 1 98.88 176 ALA A O 1
ATOM 1385 N N . TYR A 1 177 ? 16.156 7.418 16.219 1 98.88 177 TYR A N 1
ATOM 1386 C CA . TYR A 1 177 ? 16.438 8.586 15.398 1 98.88 177 TYR A CA 1
ATOM 1387 C C . TYR A 1 177 ? 16.359 9.867 16.219 1 98.88 177 TYR A C 1
ATOM 1389 O O . TYR A 1 177 ? 17.25 10.719 16.141 1 98.88 177 TYR A O 1
ATOM 1397 N N . TYR A 1 178 ? 15.305 9.969 17.031 1 98.88 178 TYR A N 1
ATOM 1398 C CA . TYR A 1 178 ? 15.102 11.18 17.828 1 98.88 178 TYR A CA 1
ATOM 1399 C C . TYR A 1 178 ? 16.281 11.414 18.781 1 98.88 178 TYR A C 1
ATOM 1401 O O . TYR A 1 178 ? 16.766 12.539 18.906 1 98.88 178 TYR A O 1
ATOM 1409 N N . ARG A 1 179 ? 16.75 10.359 19.375 1 98.62 179 ARG A N 1
ATOM 1410 C CA . ARG A 1 179 ? 17.891 10.453 20.281 1 98.62 179 ARG A CA 1
ATOM 1411 C C . ARG A 1 179 ? 19.109 11.023 19.547 1 98.62 179 ARG A C 1
ATOM 1413 O O . ARG A 1 179 ? 19.875 11.812 20.125 1 98.62 179 ARG A O 1
ATOM 1420 N N . ARG A 1 180 ? 19.312 10.648 18.344 1 98.75 180 ARG A N 1
ATOM 1421 C CA . ARG A 1 180 ? 20.453 11.125 17.578 1 98.75 180 ARG A CA 1
ATOM 1422 C C . ARG A 1 180 ? 20.25 12.578 17.156 1 98.75 180 ARG A C 1
ATOM 1424 O O . ARG A 1 180 ? 21.203 13.367 17.172 1 98.75 180 ARG A O 1
ATOM 1431 N N . MET A 1 181 ? 19.047 12.93 16.859 1 98.75 181 MET A N 1
ATOM 1432 C CA . MET A 1 181 ? 18.75 14.273 16.375 1 98.75 181 MET A CA 1
ATOM 1433 C C . MET A 1 181 ? 18.938 15.305 17.484 1 98.75 181 MET A C 1
ATOM 1435 O O . MET A 1 181 ? 19.328 16.438 17.219 1 98.75 181 MET A O 1
ATOM 1439 N N . ILE A 1 182 ? 18.656 14.898 18.719 1 98.44 182 ILE A N 1
ATOM 1440 C CA . ILE A 1 182 ? 18.719 15.875 19.797 1 98.44 182 ILE A CA 1
ATOM 1441 C C . ILE A 1 182 ? 20.016 15.703 20.578 1 98.44 182 ILE A C 1
ATOM 1443 O O . ILE A 1 182 ? 20.203 16.328 21.625 1 98.44 182 ILE A O 1
ATOM 1447 N N . GLY A 1 183 ? 20.844 14.82 20.094 1 97.69 183 GLY A N 1
ATOM 1448 C CA . GLY A 1 183 ? 22.094 14.57 20.781 1 97.69 183 GLY A CA 1
ATOM 1449 C C . GLY A 1 183 ? 23.156 15.617 20.5 1 97.69 183 GLY A C 1
ATOM 1450 O O . GLY A 1 183 ? 22.906 16.578 19.766 1 97.69 183 GLY A O 1
ATOM 1451 N N . ASP A 1 184 ? 24.406 15.391 21 1 97.25 184 ASP A N 1
ATOM 1452 C CA . ASP A 1 184 ? 25.484 16.375 20.969 1 97.25 184 ASP A CA 1
ATOM 1453 C C . ASP A 1 184 ? 26.281 16.281 19.672 1 97.25 184 ASP A C 1
ATOM 1455 O O . ASP A 1 184 ? 27.031 17.203 19.328 1 97.25 184 ASP A O 1
ATOM 1459 N N . ASP A 1 185 ? 26.172 15.18 18.984 1 97.88 185 ASP A N 1
ATOM 1460 C CA . ASP A 1 185 ? 26.891 14.992 17.734 1 97.88 185 ASP A CA 1
ATOM 1461 C C . ASP A 1 185 ? 26.125 15.617 16.562 1 97.88 185 ASP A C 1
ATOM 1463 O O . ASP A 1 185 ? 25.203 15 16 1 97.88 185 ASP A O 1
ATOM 1467 N N . GLN A 1 186 ? 26.594 16.766 16.156 1 97.06 186 GLN A N 1
ATOM 1468 C CA . GLN A 1 186 ? 25.859 17.547 15.164 1 97.06 186 GLN A CA 1
ATOM 1469 C C . GLN A 1 186 ? 25.844 16.828 13.812 1 97.06 186 GLN A C 1
ATOM 1471 O O . GLN A 1 186 ? 24.828 16.875 13.102 1 97.06 186 GLN A O 1
ATOM 1476 N N . ASP A 1 187 ? 26.922 16.234 13.453 1 97.06 187 ASP A N 1
ATOM 1477 C CA . ASP A 1 187 ? 26.969 15.508 12.195 1 97.06 187 ASP A CA 1
ATOM 1478 C C . ASP A 1 187 ? 25.984 14.344 12.18 1 97.06 187 ASP A C 1
ATOM 1480 O O . ASP A 1 187 ? 25.312 14.109 11.18 1 97.06 187 ASP A O 1
ATOM 1484 N N . LEU A 1 188 ? 25.969 13.688 13.297 1 97.62 188 LEU A N 1
ATOM 1485 C CA . LEU A 1 188 ? 25.031 12.57 13.43 1 97.62 188 LEU A CA 1
ATOM 1486 C C . LEU A 1 188 ? 23.594 13.055 13.391 1 97.62 188 LEU A C 1
ATOM 1488 O O . LEU A 1 188 ? 22.734 12.406 12.797 1 97.62 188 LEU A O 1
ATOM 1492 N N . ALA A 1 189 ? 23.344 14.133 14.016 1 98.38 189 ALA A N 1
ATOM 1493 C CA . ALA A 1 189 ? 22 14.727 14.031 1 98.38 189 ALA A CA 1
ATOM 1494 C C . ALA A 1 189 ? 21.562 15.109 12.625 1 98.38 189 ALA A C 1
ATOM 1496 O O . ALA A 1 189 ? 20.438 14.805 12.219 1 98.38 189 ALA A O 1
ATOM 1497 N N . GLU A 1 190 ? 22.406 15.719 11.891 1 97.38 190 GLU A N 1
ATOM 1498 C CA . GLU A 1 190 ? 22.078 16.156 10.539 1 97.38 190 GLU A CA 1
ATOM 1499 C C . GLU A 1 190 ? 21.828 14.961 9.617 1 97.38 190 GLU A C 1
ATOM 1501 O O . GLU A 1 190 ? 20.906 14.977 8.812 1 97.38 190 GLU A O 1
ATOM 1506 N N . GLU A 1 191 ? 22.656 13.961 9.781 1 97.19 191 GLU A N 1
ATOM 1507 C CA . GLU A 1 191 ? 22.469 12.758 8.969 1 97.19 191 GLU A CA 1
ATOM 1508 C C . GLU A 1 191 ? 21.141 12.07 9.297 1 97.19 191 GLU A C 1
ATOM 1510 O O . GLU A 1 191 ? 20.453 11.57 8.398 1 97.19 191 GLU A O 1
ATOM 1515 N N . ALA A 1 192 ? 20.797 12.047 10.578 1 98.31 192 ALA A N 1
ATOM 1516 C CA . ALA A 1 192 ? 19.531 11.461 11 1 98.31 192 ALA A CA 1
ATOM 1517 C C . ALA A 1 192 ? 18.359 12.219 10.391 1 98.31 192 ALA A C 1
ATOM 1519 O O . ALA A 1 192 ? 17.406 11.609 9.883 1 98.31 192 ALA A O 1
ATOM 1520 N N . MET A 1 193 ? 18.422 13.539 10.438 1 98.38 193 MET A N 1
ATOM 1521 C CA . MET A 1 193 ? 17.375 14.359 9.859 1 98.38 193 MET A CA 1
ATOM 1522 C C . MET A 1 193 ? 17.266 14.141 8.352 1 98.38 193 MET A C 1
ATOM 1524 O O . MET A 1 193 ? 16.172 14.055 7.805 1 98.38 193 MET A O 1
ATOM 1528 N N . LYS A 1 194 ? 18.375 14.016 7.727 1 97.19 194 LYS A N 1
ATOM 1529 C CA . LYS A 1 194 ? 18.438 13.805 6.281 1 97.19 194 LYS A CA 1
ATOM 1530 C C . LYS A 1 194 ? 17.797 12.477 5.895 1 97.19 194 LYS A C 1
ATOM 1532 O O . LYS A 1 194 ? 16.969 12.43 4.984 1 97.19 194 LYS A O 1
ATOM 1537 N N . ARG A 1 195 ? 18.125 11.398 6.562 1 97.19 195 ARG A N 1
ATOM 1538 C CA . ARG A 1 195 ? 17.609 10.07 6.246 1 97.19 195 ARG A CA 1
ATOM 1539 C C . ARG A 1 195 ? 16.125 9.969 6.57 1 97.19 195 ARG A C 1
ATOM 1541 O O . ARG A 1 195 ? 15.375 9.305 5.859 1 97.19 195 ARG A O 1
ATOM 1548 N N . TRP A 1 196 ? 15.781 10.617 7.672 1 98 196 TRP A N 1
ATOM 1549 C CA . TRP A 1 196 ? 14.367 10.664 8.031 1 98 196 TRP A CA 1
ATOM 1550 C C . TRP A 1 196 ? 13.547 11.312 6.922 1 98 196 TRP A C 1
ATOM 1552 O O . TRP A 1 196 ? 12.555 10.742 6.461 1 98 196 TRP A O 1
ATOM 1562 N N . SER A 1 197 ? 13.938 12.477 6.531 1 96.81 197 SER A N 1
ATOM 1563 C CA . SER A 1 197 ? 13.227 13.227 5.5 1 96.81 197 SER A CA 1
ATOM 1564 C C . SER A 1 197 ? 13.25 12.492 4.164 1 96.81 197 SER A C 1
ATOM 1566 O O . SER A 1 197 ? 12.273 12.523 3.412 1 96.81 197 SER A O 1
ATOM 1568 N N . ALA A 1 198 ? 14.359 11.844 3.838 1 96.44 198 ALA A N 1
ATOM 1569 C CA . ALA A 1 198 ? 14.484 11.086 2.596 1 96.44 198 ALA A CA 1
ATOM 1570 C C . ALA A 1 198 ? 13.516 9.906 2.574 1 96.44 198 ALA A C 1
ATOM 1572 O O . ALA A 1 198 ? 12.891 9.625 1.551 1 96.44 198 ALA A O 1
ATOM 1573 N N . TRP A 1 199 ? 13.438 9.227 3.697 1 97.06 199 TRP A N 1
ATOM 1574 C CA . TRP A 1 199 ? 12.508 8.109 3.807 1 97.06 199 TRP A CA 1
ATOM 1575 C C . TRP A 1 199 ? 11.07 8.57 3.561 1 97.06 199 TRP A C 1
ATOM 1577 O O . TRP A 1 199 ? 10.375 8.023 2.701 1 97.06 199 TRP A O 1
ATOM 1587 N N . GLU A 1 200 ? 10.672 9.531 4.266 1 96.62 200 GLU A N 1
ATOM 1588 C CA . GLU A 1 200 ? 9.297 9.992 4.102 1 96.62 200 GLU A CA 1
ATOM 1589 C C . GLU A 1 200 ? 9.062 10.531 2.691 1 96.62 200 GLU A C 1
ATOM 1591 O O . GLU A 1 200 ? 8.031 10.234 2.076 1 96.62 200 GLU A O 1
ATOM 1596 N N . GLY A 1 201 ? 9.977 11.312 2.197 1 95.19 201 GLY A N 1
ATOM 1597 C CA . GLY A 1 201 ? 9.859 11.875 0.858 1 95.19 201 GLY A CA 1
ATOM 1598 C C . GLY A 1 201 ? 9.727 10.812 -0.219 1 95.19 201 GLY A C 1
ATOM 1599 O O . GLY A 1 201 ? 9.156 11.07 -1.282 1 95.19 201 GLY A O 1
ATOM 1600 N N . SER A 1 202 ? 10.211 9.602 0.048 1 95.88 202 SER A N 1
ATOM 1601 C CA . SER A 1 202 ? 10.227 8.516 -0.928 1 95.88 202 SER A CA 1
ATOM 1602 C C . SER A 1 202 ? 8.828 7.922 -1.109 1 95.88 202 SER A C 1
ATOM 1604 O O . SER A 1 202 ? 8.555 7.266 -2.117 1 95.88 202 SER A O 1
ATOM 1606 N N . VAL A 1 203 ? 7.895 8.211 -0.157 1 97 203 VAL A N 1
ATOM 1607 C CA . VAL A 1 203 ? 6.688 7.391 -0.157 1 97 203 VAL A CA 1
ATOM 1608 C C . VAL A 1 203 ? 5.457 8.281 -0.318 1 97 203 VAL A C 1
ATOM 1610 O O . VAL A 1 203 ? 4.324 7.816 -0.196 1 97 203 VAL A O 1
ATOM 1613 N N . ILE A 1 204 ? 5.582 9.555 -0.657 1 96.56 204 ILE A N 1
ATOM 1614 C CA . ILE A 1 204 ? 4.465 10.484 -0.514 1 96.56 204 ILE A CA 1
ATOM 1615 C C . ILE A 1 204 ? 3.77 10.664 -1.862 1 96.56 204 ILE A C 1
ATOM 1617 O O . ILE A 1 204 ? 2.586 11.008 -1.916 1 96.56 204 ILE A O 1
ATOM 1621 N N . THR A 1 205 ? 4.461 10.477 -2.99 1 95.88 205 THR A N 1
ATOM 1622 C CA . THR A 1 205 ? 3.846 10.617 -4.305 1 95.88 205 THR A CA 1
ATOM 1623 C C . THR A 1 205 ? 3.535 9.25 -4.906 1 95.88 205 THR A C 1
ATOM 1625 O O . THR A 1 205 ? 4.188 8.258 -4.574 1 95.88 205 THR A O 1
ATOM 1628 N N . LEU A 1 206 ? 2.535 9.242 -5.746 1 95.12 206 LEU A N 1
ATOM 1629 C CA . LEU A 1 206 ? 2.191 7.98 -6.391 1 95.12 206 LEU A CA 1
ATOM 1630 C C . LEU A 1 206 ? 3.387 7.414 -7.148 1 95.12 206 LEU A C 1
ATOM 1632 O O . LEU A 1 206 ? 3.73 6.242 -6.984 1 95.12 206 LEU A O 1
ATOM 1636 N N . ARG A 1 207 ? 3.914 8.211 -7.996 1 93.75 207 ARG A N 1
ATOM 1637 C CA . ARG A 1 207 ? 5.207 7.855 -8.562 1 93.75 207 ARG A CA 1
ATOM 1638 C C . ARG A 1 207 ? 6.348 8.305 -7.66 1 93.75 207 ARG A C 1
ATOM 1640 O O . ARG A 1 207 ? 6.535 9.508 -7.441 1 93.75 207 ARG A O 1
ATOM 1647 N N . PRO A 1 208 ? 7.059 7.324 -7.172 1 90.81 208 PRO A N 1
ATOM 1648 C CA . PRO A 1 208 ? 8.094 7.711 -6.203 1 90.81 208 PRO A CA 1
ATOM 1649 C C . PRO A 1 208 ? 9.133 8.656 -6.797 1 90.81 208 PRO A C 1
ATOM 1651 O O . PRO A 1 208 ? 9.484 8.539 -7.969 1 90.81 208 PRO A O 1
ATOM 1654 N N . ASN A 1 209 ? 9.461 9.562 -6.02 1 87.81 209 ASN A N 1
ATOM 1655 C CA . ASN A 1 209 ? 10.602 10.43 -6.266 1 87.81 209 ASN A CA 1
ATOM 1656 C C . ASN A 1 209 ? 11.695 10.227 -5.219 1 87.81 209 ASN A C 1
ATOM 1658 O O . ASN A 1 209 ? 11.766 10.977 -4.242 1 87.81 209 ASN A O 1
ATOM 1662 N N . PHE A 1 210 ? 12.531 9.281 -5.469 1 90 210 PHE A N 1
ATOM 1663 C CA . PHE A 1 210 ? 13.562 8.969 -4.492 1 90 210 PHE A CA 1
ATOM 1664 C C . PHE A 1 210 ? 14.594 10.094 -4.406 1 90 210 PHE A C 1
ATOM 1666 O O . PHE A 1 210 ? 15.164 10.492 -5.418 1 90 210 PHE A O 1
ATOM 1673 N N . PRO A 1 211 ? 14.781 10.547 -3.264 1 87.94 211 PRO A N 1
ATOM 1674 C CA . PRO A 1 211 ? 15.75 11.633 -3.146 1 87.94 211 PRO A CA 1
ATOM 1675 C C . PRO A 1 211 ? 17.172 11.203 -3.514 1 87.94 211 PRO A C 1
ATOM 1677 O O . PRO A 1 211 ? 17.531 10.039 -3.322 1 87.94 211 PRO A O 1
ATOM 1680 N N . ASP A 1 212 ? 17.844 12.125 -3.986 1 86.88 212 ASP A N 1
ATOM 1681 C CA . ASP A 1 212 ? 19.266 11.914 -4.227 1 86.88 212 ASP A CA 1
ATOM 1682 C C . ASP A 1 212 ? 20.031 11.727 -2.912 1 86.88 212 ASP A C 1
ATOM 1684 O O . ASP A 1 212 ? 20.016 12.609 -2.057 1 86.88 212 ASP A O 1
ATOM 1688 N N . PRO A 1 213 ? 20.656 10.586 -2.818 1 79.75 213 PRO A N 1
ATOM 1689 C CA . PRO A 1 213 ? 21.375 10.328 -1.568 1 79.75 213 PRO A CA 1
ATOM 1690 C C . PRO A 1 213 ? 22.469 11.359 -1.295 1 79.75 213 PRO A C 1
ATOM 1692 O O . PRO A 1 213 ? 22.844 11.578 -0.138 1 79.75 213 PRO A O 1
ATOM 1695 N N . ASP A 1 214 ? 22.938 11.969 -2.311 1 85.69 214 ASP A N 1
ATOM 1696 C CA . ASP A 1 214 ? 24.047 12.922 -2.16 1 85.69 214 ASP A CA 1
ATOM 1697 C C . ASP A 1 214 ? 23.531 14.352 -2.078 1 85.69 214 ASP A C 1
ATOM 1699 O O . ASP A 1 214 ? 24.312 15.297 -2.002 1 85.69 214 ASP A O 1
ATOM 1703 N N . ALA A 1 215 ? 22.188 14.453 -2.105 1 88.44 215 ALA A N 1
ATOM 1704 C CA . ALA A 1 215 ? 21.641 15.805 -2.025 1 88.44 215 ALA A CA 1
ATOM 1705 C C . ALA A 1 215 ? 21.938 16.438 -0.674 1 88.44 215 ALA A C 1
ATOM 1707 O O . ALA A 1 215 ? 21.984 15.758 0.351 1 88.44 215 ALA A O 1
ATOM 1708 N N . GLU A 1 216 ? 22.203 17.688 -0.758 1 91.94 216 GLU A N 1
ATOM 1709 C CA . GLU A 1 216 ? 22.406 18.438 0.477 1 91.94 216 GLU A CA 1
ATOM 1710 C C . GLU A 1 216 ? 21.125 18.531 1.288 1 91.94 216 GLU A C 1
ATOM 1712 O O . GLU A 1 216 ? 20.031 18.641 0.722 1 91.94 216 GLU A O 1
ATOM 1717 N N . LEU A 1 217 ? 21.328 18.469 2.555 1 95.12 217 LEU A N 1
ATOM 1718 C CA . LEU A 1 217 ? 20.203 18.625 3.48 1 95.12 217 LEU A CA 1
ATOM 1719 C C . LEU A 1 217 ? 19.641 20.031 3.428 1 95.12 217 LEU A C 1
ATOM 1721 O O . LEU A 1 217 ? 20.312 21 3.799 1 95.12 217 LEU A O 1
ATOM 1725 N N . ALA A 1 218 ? 18.391 20.188 2.99 1 95.88 218 ALA A N 1
ATOM 1726 C CA . ALA A 1 218 ? 17.734 21.484 2.932 1 95.88 218 ALA A CA 1
ATOM 1727 C C . ALA A 1 218 ? 17.125 21.844 4.281 1 95.88 218 ALA A C 1
ATOM 1729 O O . ALA A 1 218 ? 16.844 20.969 5.105 1 95.88 218 ALA A O 1
ATOM 1730 N N . PRO A 1 219 ? 16.891 23.125 4.512 1 97.69 219 PRO A N 1
ATOM 1731 C CA . PRO A 1 219 ? 16.297 23.547 5.781 1 97.69 219 PRO A CA 1
ATOM 1732 C C . PRO A 1 219 ? 14.969 22.844 6.062 1 97.69 219 PRO A C 1
ATOM 1734 O O . PRO A 1 219 ? 14.711 22.438 7.195 1 97.69 219 PRO A O 1
ATOM 1737 N N . VAL A 1 220 ? 14.133 22.703 5.059 1 97.25 220 VAL A N 1
ATOM 1738 C CA . VAL A 1 220 ? 12.828 22.078 5.254 1 97.25 220 VAL A CA 1
ATOM 1739 C C . VAL A 1 220 ? 13 20.609 5.637 1 97.25 220 VAL A C 1
ATOM 1741 O O . VAL A 1 220 ? 12.203 20.078 6.414 1 97.25 220 VAL A O 1
ATOM 1744 N N . ASP A 1 221 ? 14.031 19.938 5.137 1 96.94 221 ASP A N 1
ATOM 1745 C CA . ASP A 1 221 ? 14.312 18.547 5.512 1 96.94 221 ASP A CA 1
ATOM 1746 C C . ASP A 1 221 ? 14.695 18.438 6.984 1 96.94 221 ASP A C 1
ATOM 1748 O O . ASP A 1 221 ? 14.344 17.469 7.656 1 96.94 221 ASP A O 1
ATOM 1752 N N . ARG A 1 222 ? 15.461 19.438 7.453 1 98.06 222 ARG A N 1
ATOM 1753 C CA . ARG A 1 222 ? 15.852 19.484 8.859 1 98.06 222 ARG A CA 1
ATOM 1754 C C . ARG A 1 222 ? 14.633 19.594 9.766 1 98.06 222 ARG A C 1
ATOM 1756 O O . ARG A 1 222 ? 14.484 18.828 10.711 1 98.06 222 ARG A O 1
ATOM 1763 N N . SER A 1 223 ? 13.789 20.578 9.406 1 98.62 223 SER A N 1
ATOM 1764 C CA . SER A 1 223 ? 12.633 20.812 10.273 1 98.62 223 SER A CA 1
ATOM 1765 C C . SER A 1 223 ? 11.648 19.656 10.211 1 98.62 223 SER A C 1
ATOM 1767 O O . SER A 1 223 ? 11.086 19.266 11.234 1 98.62 223 SER A O 1
ATOM 1769 N N . LEU A 1 224 ? 11.438 19.141 9.031 1 98.12 224 LEU A N 1
ATOM 1770 C CA . LEU A 1 224 ? 10.555 17.984 8.883 1 98.12 224 LEU A CA 1
ATOM 1771 C C . LEU A 1 224 ? 11.055 16.812 9.719 1 98.12 224 LEU A C 1
ATOM 1773 O O . LEU A 1 224 ? 10.289 16.234 10.492 1 98.12 224 LEU A O 1
ATOM 1777 N N . GLY A 1 225 ? 12.305 16.453 9.531 1 98.25 225 GLY A N 1
ATOM 1778 C CA . GLY A 1 225 ? 12.875 15.336 10.266 1 98.25 225 GLY A CA 1
ATOM 1779 C C . GLY A 1 225 ? 12.805 15.516 11.773 1 98.25 225 GLY A C 1
ATOM 1780 O O . GLY A 1 225 ? 12.273 14.656 12.484 1 98.25 225 GLY A O 1
ATOM 1781 N N . LEU A 1 226 ? 13.273 16.625 12.273 1 98.75 226 LEU A N 1
ATOM 1782 C CA . LEU A 1 226 ? 13.406 16.859 13.703 1 98.75 226 LEU A CA 1
ATOM 1783 C C . LEU A 1 226 ? 12.039 17 14.359 1 98.75 226 LEU A C 1
ATOM 1785 O O . LEU A 1 226 ? 11.773 16.391 15.406 1 98.75 226 LEU A O 1
ATOM 1789 N N . LEU A 1 227 ? 11.172 17.781 13.781 1 98.75 227 LEU A N 1
ATOM 1790 C CA . LEU A 1 227 ? 9.906 18.078 14.43 1 98.75 227 LEU A CA 1
ATOM 1791 C C . LEU A 1 227 ? 8.969 16.875 14.375 1 98.75 227 LEU A C 1
ATOM 1793 O O . LEU A 1 227 ? 8.242 16.594 15.336 1 98.75 227 LEU A O 1
ATOM 1797 N N . GLU A 1 228 ? 8.93 16.141 13.234 1 98.56 228 GLU A N 1
ATOM 1798 C CA . GLU A 1 228 ? 8.172 14.906 13.211 1 98.56 228 GLU A CA 1
ATOM 1799 C C . GLU A 1 228 ? 8.648 13.938 14.289 1 98.56 228 GLU A C 1
ATOM 1801 O O . GLU A 1 228 ? 7.84 13.375 15.031 1 98.56 228 GLU A O 1
ATOM 1806 N N . ALA A 1 229 ? 9.961 13.773 14.344 1 98.75 229 ALA A N 1
ATOM 1807 C CA . ALA A 1 229 ? 10.516 12.867 15.344 1 98.75 229 ALA A CA 1
ATOM 1808 C C . ALA A 1 229 ? 10.164 13.328 16.75 1 98.75 229 ALA A C 1
ATOM 1810 O O . ALA A 1 229 ? 9.859 12.516 17.625 1 98.75 229 ALA A O 1
ATOM 1811 N N . HIS A 1 230 ? 10.219 14.617 17 1 98.75 230 HIS A N 1
ATOM 1812 C CA . HIS A 1 230 ? 9.883 15.211 18.297 1 98.75 230 HIS A CA 1
ATOM 1813 C C . HIS A 1 230 ? 8.453 14.883 18.703 1 98.75 230 HIS A C 1
ATOM 1815 O O . HIS A 1 230 ? 8.203 14.438 19.828 1 98.75 230 HIS A O 1
ATOM 1821 N N . TYR A 1 231 ? 7.543 15.102 17.781 1 98.69 231 TYR A N 1
ATOM 1822 C CA . TYR A 1 231 ? 6.137 14.852 18.062 1 98.69 231 TYR A CA 1
ATOM 1823 C C . TYR A 1 231 ? 5.879 13.359 18.25 1 98.69 231 TYR A C 1
ATOM 1825 O O . TYR A 1 231 ? 5.18 12.953 19.188 1 98.69 231 TYR A O 1
ATOM 1833 N N . PHE A 1 232 ? 6.465 12.508 17.391 1 98.44 232 PHE A N 1
ATOM 1834 C CA . PHE A 1 232 ? 6.172 11.078 17.391 1 98.44 232 PHE A CA 1
ATOM 1835 C C . PHE A 1 232 ? 6.84 10.391 18.578 1 98.44 232 PHE A C 1
ATOM 1837 O O . PHE A 1 232 ? 6.246 9.508 19.203 1 98.44 232 PHE A O 1
ATOM 1844 N N . ALA A 1 233 ? 8.039 10.797 18.906 1 98.25 233 ALA A N 1
ATOM 1845 C CA . ALA A 1 233 ? 8.734 10.227 20.047 1 98.25 233 ALA A CA 1
ATOM 1846 C C . ALA A 1 233 ? 8 10.555 21.344 1 98.25 233 ALA A C 1
ATOM 1848 O O . ALA A 1 233 ? 8.117 9.82 22.328 1 98.25 233 ALA A O 1
ATOM 1849 N N . ASN A 1 234 ? 7.238 11.625 21.328 1 98 234 ASN A N 1
ATOM 1850 C CA . ASN A 1 234 ? 6.531 12.055 22.531 1 98 234 ASN A CA 1
ATOM 1851 C C . ASN A 1 234 ? 5.035 11.789 22.422 1 98 234 ASN A C 1
ATOM 1853 O O . ASN A 1 234 ? 4.234 12.422 23.125 1 98 234 ASN A O 1
ATOM 1857 N N . LYS A 1 235 ? 4.625 10.961 21.531 1 97.12 235 LYS A N 1
ATOM 1858 C CA . LYS A 1 235 ? 3.252 10.484 21.391 1 97.12 235 LYS A CA 1
ATOM 1859 C C . LYS A 1 235 ? 2.287 11.656 21.203 1 97.12 235 LYS A C 1
ATOM 1861 O O . LYS A 1 235 ? 1.244 11.711 21.859 1 97.12 235 LYS A O 1
ATOM 1866 N N . MET A 1 236 ? 2.689 12.656 20.469 1 97.31 236 MET A N 1
ATOM 1867 C CA . MET A 1 236 ? 1.917 13.812 20.031 1 97.31 236 MET A CA 1
ATOM 1868 C C . MET A 1 236 ? 1.612 14.742 21.203 1 97.31 236 MET A C 1
ATOM 1870 O O . MET A 1 236 ? 0.94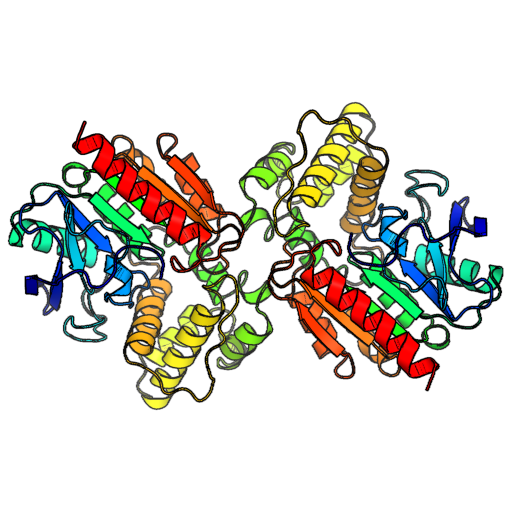7 15.766 21.047 1 97.31 236 MET A O 1
ATOM 1874 N N . PHE A 1 237 ? 1.99 14.359 22.406 1 96.19 237 PHE A N 1
ATOM 1875 C CA . PHE A 1 237 ? 1.846 15.156 23.609 1 96.19 237 PHE A CA 1
ATOM 1876 C C . PHE A 1 237 ? 0.386 15.219 24.047 1 96.19 237 PHE A C 1
ATOM 1878 O O . PHE A 1 237 ? -0.052 16.219 24.625 1 96.19 237 PHE A O 1
ATOM 1885 N N . TRP A 1 238 ? -0.623 14.312 23.703 1 87.62 238 TRP A N 1
ATOM 1886 C CA . TRP A 1 238 ? -2.049 14.406 24 1 87.62 238 TRP A CA 1
ATOM 1887 C C . TRP A 1 238 ? -2.402 13.578 25.234 1 87.62 238 TRP A C 1
ATOM 1889 O O . TRP A 1 238 ? -3.512 13.68 25.766 1 87.62 238 TRP A O 1
ATOM 1899 N N . GLY A 1 239 ? -1.503 12.828 25.828 1 88.88 239 GLY A N 1
ATOM 1900 C CA . GLY A 1 239 ? -1.744 12.039 27.016 1 88.88 239 GLY A CA 1
ATOM 1901 C C . GLY A 1 239 ? -2.607 10.82 26.766 1 88.88 239 GLY A C 1
ATOM 1902 O O . GLY A 1 239 ? -2.9 10.055 27.688 1 88.88 239 GLY A O 1
ATOM 1903 N N . GLU A 1 240 ? -3.223 10.75 25.484 1 94.62 240 GLU A N 1
ATOM 1904 C CA . GLU A 1 240 ? -3.977 9.57 25.094 1 94.62 240 GLU A CA 1
ATOM 1905 C C . GLU A 1 240 ? -3.754 9.242 23.609 1 94.62 240 GLU A C 1
ATOM 1907 O O . GLU A 1 240 ? -3.488 10.141 22.812 1 94.62 240 GLU A O 1
ATOM 1912 N N . ASP A 1 241 ? -3.91 8 23.094 1 94.19 241 ASP A N 1
ATOM 1913 C CA . ASP A 1 241 ? -3.564 7.574 21.75 1 94.19 241 ASP A CA 1
ATOM 1914 C C . ASP A 1 241 ? -4.699 7.871 20.766 1 94.19 241 ASP A C 1
ATOM 1916 O O . ASP A 1 241 ? -4.457 8.156 19.594 1 94.19 241 ASP A O 1
ATOM 1920 N N . ASN A 1 242 ? -5.891 7.918 21.047 1 96 242 ASN A N 1
ATOM 1921 C CA . ASN A 1 242 ? -7.012 8.156 20.156 1 96 242 ASN A CA 1
ATOM 1922 C C . ASN A 1 242 ? -7.711 9.477 20.453 1 96 242 ASN A C 1
ATOM 1924 O O . ASN A 1 242 ? -8.945 9.539 20.484 1 96 242 ASN A O 1
ATOM 1928 N N . TYR A 1 243 ? -6.844 10.469 20.594 1 98.25 243 TYR A N 1
ATOM 1929 C CA . TYR A 1 243 ? -7.32 11.781 21.047 1 98.25 243 TYR A CA 1
ATOM 1930 C C . TYR A 1 243 ? -8.398 12.312 20.109 1 98.25 243 TYR A C 1
ATOM 1932 O O . TYR A 1 243 ? -9.477 12.711 20.562 1 98.25 243 TYR A O 1
ATOM 1940 N N . ILE A 1 244 ? -8.211 12.25 18.812 1 98.69 244 ILE A N 1
ATOM 1941 C CA . ILE A 1 244 ? -9.078 12.883 17.828 1 98.69 244 ILE A CA 1
ATOM 1942 C C . ILE A 1 244 ? -10.367 12.07 17.672 1 98.69 244 ILE A C 1
ATOM 1944 O O . ILE A 1 244 ? -11.461 12.625 17.797 1 98.69 244 ILE A O 1
ATOM 1948 N N . LEU A 1 245 ? -10.258 10.773 17.484 1 98.62 245 LEU A N 1
ATOM 1949 C CA . LEU A 1 245 ? -11.453 9.969 17.266 1 98.62 245 LEU A CA 1
ATOM 1950 C C . LEU A 1 245 ? -12.312 9.938 18.531 1 98.62 245 LEU A C 1
ATOM 1952 O O . LEU A 1 245 ? -13.539 9.898 18.453 1 98.62 245 LEU A O 1
ATOM 1956 N N . ASN A 1 246 ? -11.656 9.953 19.719 1 98.44 246 ASN A N 1
ATOM 1957 C CA . ASN A 1 246 ? -12.391 9.969 20.969 1 98.44 246 ASN A CA 1
ATOM 1958 C C . ASN A 1 246 ? -13.219 11.234 21.125 1 98.44 246 ASN A C 1
ATOM 1960 O O . ASN A 1 246 ? -14.133 11.289 21.953 1 98.44 246 ASN A O 1
ATOM 1964 N N . ARG A 1 247 ? -12.961 12.258 20.328 1 98.62 247 ARG A N 1
ATOM 1965 C CA . ARG A 1 247 ? -13.641 13.539 20.453 1 98.62 247 ARG A CA 1
ATOM 1966 C C . ARG A 1 247 ? -14.32 13.93 19.141 1 98.62 247 ARG A C 1
ATOM 1968 O O . ARG A 1 247 ? -14.742 15.078 18.969 1 98.62 247 ARG A O 1
ATOM 1975 N N . ALA A 1 248 ? -14.422 13.008 18.234 1 98.5 248 ALA A N 1
ATOM 1976 C CA . ALA A 1 248 ? -14.969 13.266 16.906 1 98.5 248 ALA A CA 1
ATOM 1977 C C . ALA A 1 248 ? -16.422 13.742 17 1 98.5 248 ALA A C 1
ATOM 1979 O O . ALA A 1 248 ? -16.906 14.461 16.125 1 98.5 248 ALA A O 1
ATOM 1980 N N . HIS A 1 249 ? -17.109 13.367 18.047 1 98.31 249 HIS A N 1
ATOM 1981 C CA . HIS A 1 249 ? -18.5 13.766 18.219 1 98.31 249 HIS A CA 1
ATOM 1982 C C . HIS A 1 249 ? -18.625 15.281 18.328 1 98.31 249 HIS A C 1
ATOM 1984 O O . HIS A 1 249 ? -19.672 15.844 18.031 1 98.31 249 HIS A O 1
ATOM 1990 N N . LEU A 1 250 ? -17.578 15.977 18.688 1 98.62 250 LEU A N 1
ATOM 1991 C CA . LEU A 1 250 ? -17.594 17.422 18.844 1 98.62 250 LEU A CA 1
ATOM 1992 C C . LEU A 1 250 ? -17.578 18.109 17.484 1 98.62 250 LEU A C 1
ATOM 1994 O O . LEU A 1 250 ? -17.812 19.328 17.391 1 98.62 250 LEU A O 1
ATOM 1998 N N . LEU A 1 251 ? -17.375 17.344 16.406 1 98.75 251 LEU A N 1
ATOM 1999 C CA . LEU A 1 251 ? -17.234 17.891 15.055 1 98.75 251 LEU A CA 1
ATOM 2000 C C . LEU A 1 251 ? -18.547 17.766 14.281 1 98.75 251 LEU A C 1
ATOM 2002 O O . LEU A 1 251 ? -18.609 18.125 13.102 1 98.75 251 LEU A O 1
ATOM 2006 N N . LYS A 1 252 ? -19.578 17.312 14.867 1 97.75 252 LYS A N 1
ATOM 2007 C CA . LYS A 1 252 ? -20.812 16.859 14.211 1 97.75 252 LYS A CA 1
ATOM 2008 C C . LYS A 1 252 ? -21.469 17.984 13.438 1 97.75 252 LYS A C 1
ATOM 2010 O O . LYS A 1 252 ? -22.156 17.75 12.445 1 97.75 252 LYS A O 1
ATOM 2015 N N . ASP A 1 253 ? -21.266 19.219 13.859 1 98 253 ASP A N 1
ATOM 2016 C CA . ASP A 1 253 ? -21.984 20.344 13.242 1 98 253 ASP A CA 1
ATOM 2017 C C . ASP A 1 253 ? -21.094 21.062 12.242 1 98 253 ASP A C 1
ATOM 2019 O O . ASP A 1 253 ? -21.516 22.062 11.641 1 98 253 ASP A O 1
ATOM 2023 N N . ILE A 1 254 ? -19.906 20.672 12.016 1 98.69 254 ILE A N 1
ATOM 2024 C CA . ILE A 1 254 ? -18.969 21.328 11.109 1 98.69 254 ILE A CA 1
ATOM 2025 C C . ILE A 1 254 ? -18.953 20.625 9.758 1 98.69 254 ILE A C 1
ATOM 2027 O O . ILE A 1 254 ? -18.578 19.453 9.672 1 98.69 254 ILE A O 1
ATOM 2031 N N . PRO A 1 255 ? -19.422 21.359 8.672 1 98.56 255 PRO A N 1
ATOM 2032 C CA . PRO A 1 255 ? -19.25 20.734 7.355 1 98.56 255 PRO A CA 1
ATOM 2033 C C . PRO A 1 255 ? -17.828 20.234 7.125 1 98.56 255 PRO A C 1
ATOM 2035 O O . PRO A 1 255 ? -16.859 20.922 7.48 1 98.56 255 PRO A O 1
ATOM 2038 N N . MET A 1 256 ? -17.719 19.016 6.617 1 98.75 256 MET A N 1
ATOM 2039 C CA . MET A 1 256 ? -16.406 18.391 6.516 1 98.75 256 MET A CA 1
ATOM 2040 C C . MET A 1 256 ? -16.266 17.609 5.211 1 98.75 256 MET A C 1
ATOM 2042 O O . MET A 1 256 ? -17.203 16.938 4.793 1 98.75 256 MET A O 1
ATOM 2046 N N . SER A 1 257 ? -15.195 17.797 4.473 1 98.88 257 SER A N 1
ATOM 2047 C CA . SER A 1 257 ? -14.797 17.016 3.314 1 98.88 257 SER A CA 1
ATOM 2048 C C . SER A 1 257 ? -13.461 16.312 3.547 1 98.88 257 SER A C 1
ATOM 2050 O O . SER A 1 257 ? -12.492 16.953 3.967 1 98.88 257 SER A O 1
ATOM 2052 N N . ILE A 1 258 ? -13.453 15.031 3.346 1 98.88 258 ILE A N 1
ATOM 2053 C CA . ILE A 1 258 ? -12.258 14.211 3.541 1 98.88 258 ILE A CA 1
ATOM 2054 C C . ILE A 1 258 ? -11.836 13.586 2.211 1 98.88 258 ILE A C 1
ATOM 2056 O O . ILE A 1 258 ? -12.625 12.891 1.569 1 98.88 258 ILE A O 1
ATOM 2060 N N . PHE A 1 259 ? -10.625 13.898 1.761 1 98.88 259 PHE A N 1
ATOM 2061 C CA . PHE A 1 259 ? -10.039 13.305 0.566 1 98.88 259 PHE A CA 1
ATOM 2062 C C . PHE A 1 259 ? -8.781 12.508 0.917 1 98.88 259 PHE A C 1
ATOM 2064 O O . PHE A 1 259 ? -7.93 12.984 1.668 1 98.88 259 PHE A O 1
ATOM 2071 N N . HIS A 1 260 ? -8.656 11.312 0.42 1 98.88 260 HIS A N 1
ATOM 2072 C CA . HIS A 1 260 ? -7.52 10.453 0.744 1 98.88 260 HIS A CA 1
ATOM 2073 C C . HIS A 1 260 ? -7.105 9.609 -0.456 1 98.88 260 HIS A C 1
ATOM 2075 O O . HIS A 1 260 ? -7.949 8.984 -1.102 1 98.88 260 HIS A O 1
ATOM 2081 N N . GLY A 1 261 ? -5.816 9.688 -0.809 1 98.56 261 GLY A N 1
ATOM 2082 C CA . GLY A 1 261 ? -5.344 8.836 -1.888 1 98.56 261 GLY A CA 1
ATOM 2083 C C . GLY A 1 261 ? -5.406 7.355 -1.552 1 98.56 261 GLY A C 1
ATOM 2084 O O . GLY A 1 261 ? -5.039 6.949 -0.447 1 98.56 261 GLY A O 1
ATOM 2085 N N . ARG A 1 262 ? -5.84 6.527 -2.479 1 98.06 262 ARG A N 1
ATOM 2086 C CA . ARG A 1 262 ? -5.926 5.082 -2.311 1 98.06 262 ARG A CA 1
ATOM 2087 C C . ARG A 1 262 ? -4.57 4.488 -1.94 1 98.06 262 ARG A C 1
ATOM 2089 O O . ARG A 1 262 ? -4.492 3.57 -1.122 1 98.06 262 ARG A O 1
ATOM 2096 N N . TYR A 1 263 ? -3.531 4.996 -2.52 1 97.81 263 TYR A N 1
ATOM 2097 C CA . TYR A 1 263 ? -2.191 4.453 -2.332 1 97.81 263 TYR A CA 1
ATOM 2098 C C . TYR A 1 263 ? -1.322 5.402 -1.521 1 97.81 263 TYR A C 1
ATOM 2100 O O . TYR A 1 263 ? -0.138 5.582 -1.818 1 97.81 263 TYR A O 1
ATOM 2108 N N . ASP A 1 264 ? -1.981 6.07 -0.607 1 98.5 264 ASP A N 1
ATOM 2109 C CA . ASP A 1 264 ? -1.252 6.836 0.4 1 98.5 264 ASP A CA 1
ATOM 2110 C C . ASP A 1 264 ? -0.51 5.91 1.361 1 98.5 264 ASP A C 1
ATOM 2112 O O . ASP A 1 264 ? -1.08 5.449 2.354 1 98.5 264 ASP A O 1
ATOM 2116 N N . VAL A 1 265 ? 0.76 5.738 1.074 1 98.19 265 VAL A N 1
ATOM 2117 C CA . VAL A 1 265 ? 1.591 4.828 1.854 1 98.19 265 VAL A CA 1
ATOM 2118 C C . VAL A 1 265 ? 2.074 5.527 3.123 1 98.19 265 VAL A C 1
ATOM 2120 O O . VAL A 1 265 ? 2.43 4.867 4.105 1 98.19 265 VAL A O 1
ATOM 2123 N N . ASP A 1 266 ? 2.053 6.82 3.07 1 98.38 266 ASP A N 1
ATOM 2124 C CA . ASP A 1 266 ? 2.527 7.633 4.184 1 98.38 266 ASP A CA 1
ATOM 2125 C C . ASP A 1 266 ? 1.522 7.629 5.336 1 98.38 266 ASP A C 1
ATOM 2127 O O . ASP A 1 266 ? 1.884 7.348 6.48 1 98.38 266 ASP A O 1
ATOM 2131 N N . CYS A 1 267 ? 0.302 8.055 4.984 1 98.44 267 CYS A N 1
ATOM 2132 C CA . CYS A 1 267 ? -0.845 7.965 5.883 1 98.44 267 CYS A CA 1
ATOM 2133 C C . CYS A 1 267 ? -1.88 6.984 5.348 1 98.44 267 CYS A C 1
ATOM 2135 O O . CYS A 1 267 ? -2.461 7.207 4.281 1 98.44 267 CYS A O 1
ATOM 2137 N N . ARG A 1 268 ? -2.215 5.98 6.074 1 97.25 268 ARG A N 1
ATOM 2138 C CA . ARG A 1 268 ? -3.037 4.855 5.633 1 97.25 268 ARG A CA 1
ATOM 2139 C C . ARG A 1 268 ? -4.477 5.297 5.383 1 97.25 268 ARG A C 1
ATOM 2141 O O . ARG A 1 268 ? -5.066 6 6.203 1 97.25 268 ARG A O 1
ATOM 2148 N N . PRO A 1 269 ? -5.105 4.855 4.305 1 98.69 269 PRO A N 1
ATOM 2149 C CA . PRO A 1 269 ? -6.523 5.109 4.051 1 98.69 269 PRO A CA 1
ATOM 2150 C C . PRO A 1 269 ? -7.418 4.684 5.215 1 98.69 269 PRO A C 1
ATOM 2152 O O . PRO A 1 269 ? -8.469 5.281 5.438 1 98.69 269 PRO A O 1
ATOM 2155 N N . SER A 1 270 ? -6.996 3.699 5.977 1 98.75 270 SER A N 1
ATOM 2156 C CA . SER A 1 270 ? -7.809 3.211 7.09 1 98.75 270 SER A CA 1
ATOM 2157 C C . SER A 1 270 ? -8.07 4.312 8.109 1 98.75 270 SER A C 1
ATOM 2159 O O . SER A 1 270 ? -9.117 4.332 8.758 1 98.75 270 SER A O 1
ATOM 2161 N N . GLY A 1 271 ? -7.082 5.234 8.273 1 98.62 271 GLY A N 1
ATOM 2162 C CA . GLY A 1 271 ? -7.305 6.367 9.164 1 98.62 271 GLY A CA 1
ATOM 2163 C C . GLY A 1 271 ? -8.414 7.289 8.688 1 98.62 271 GLY A C 1
ATOM 2164 O O . GLY A 1 271 ? -9.242 7.727 9.484 1 98.62 271 GLY A O 1
ATOM 2165 N N . ALA A 1 272 ? -8.414 7.594 7.43 1 98.88 272 ALA A N 1
ATOM 2166 C CA . ALA A 1 272 ? -9.469 8.414 6.84 1 98.88 272 ALA A CA 1
ATOM 2167 C C . ALA A 1 272 ? -10.82 7.73 6.957 1 98.88 272 ALA A C 1
ATOM 2169 O O . ALA A 1 272 ? -11.836 8.383 7.242 1 98.88 272 ALA A O 1
ATOM 2170 N N . TYR A 1 273 ? -10.828 6.43 6.707 1 98.75 273 TYR A N 1
ATOM 2171 C CA . TYR A 1 273 ? -12.047 5.637 6.82 1 98.75 273 TYR A CA 1
ATOM 2172 C C . TYR A 1 273 ? -12.602 5.676 8.242 1 98.75 273 TYR A C 1
ATOM 2174 O O . TYR A 1 273 ? -13.805 5.848 8.445 1 98.75 273 TYR A O 1
ATOM 2182 N N . ALA A 1 274 ? -11.758 5.535 9.211 1 98.69 274 ALA A N 1
ATOM 2183 C CA . ALA A 1 274 ? -12.164 5.59 10.609 1 98.69 274 ALA A CA 1
ATOM 2184 C C . ALA A 1 274 ? -12.773 6.949 10.953 1 98.69 274 ALA A C 1
ATOM 2186 O O . ALA A 1 274 ? -13.797 7.023 11.633 1 98.69 274 ALA A O 1
ATOM 2187 N N . LEU A 1 275 ? -12.109 8.008 10.469 1 98.88 275 LEU A N 1
ATOM 2188 C CA . LEU A 1 275 ? -12.641 9.344 10.703 1 98.88 275 LEU A CA 1
ATOM 2189 C C . LEU A 1 275 ? -14.016 9.508 10.062 1 98.88 275 LEU A C 1
ATOM 2191 O O . LEU A 1 275 ? -14.938 10.055 10.68 1 98.88 275 LEU A O 1
ATOM 2195 N N . ALA A 1 276 ? -14.148 9.07 8.859 1 98.75 276 ALA A N 1
ATOM 2196 C CA . ALA A 1 276 ? -15.422 9.156 8.148 1 98.75 276 ALA A CA 1
ATOM 2197 C C . ALA A 1 276 ? -16.516 8.398 8.891 1 98.75 276 ALA A C 1
ATOM 2199 O O . ALA A 1 276 ? -17.672 8.836 8.922 1 98.75 276 ALA A O 1
ATOM 2200 N N . GLN A 1 277 ? -16.156 7.254 9.422 1 98.25 277 GLN A N 1
ATOM 2201 C CA . GLN A 1 277 ? -17.125 6.492 10.203 1 98.25 277 GLN A CA 1
ATOM 2202 C C . GLN A 1 277 ? -17.547 7.258 11.453 1 98.25 277 GLN A C 1
ATOM 2204 O O . GLN A 1 277 ? -18.703 7.191 11.875 1 98.25 277 GLN A O 1
ATOM 2209 N N . ALA A 1 278 ? -16.656 7.969 12.07 1 98.5 278 ALA A N 1
ATOM 2210 C CA . ALA A 1 278 ? -16.922 8.734 13.289 1 98.5 278 ALA A CA 1
ATOM 2211 C C . ALA A 1 278 ? -17.688 10.016 12.984 1 98.5 278 ALA A C 1
ATOM 2213 O O . ALA A 1 278 ? -18.328 10.586 13.859 1 98.5 278 ALA A O 1
ATOM 2214 N N . CYS A 1 279 ? -17.516 10.5 11.789 1 98.62 279 CYS A N 1
ATOM 2215 C CA . CYS A 1 279 ? -18.203 11.695 11.305 1 98.62 279 CYS A CA 1
ATOM 2216 C C . CYS A 1 279 ? -19.031 11.391 10.07 1 98.62 279 CYS A C 1
ATOM 2218 O O . CYS A 1 279 ? -18.719 11.836 8.969 1 98.62 279 CYS A O 1
ATOM 2220 N N . PRO A 1 280 ? -20.188 10.773 10.227 1 97.81 280 PRO A N 1
ATOM 2221 C CA . PRO A 1 280 ? -20.953 10.25 9.086 1 97.81 280 PRO A CA 1
ATOM 2222 C C . PRO A 1 280 ? -21.5 11.359 8.188 1 97.81 280 PRO A C 1
ATOM 2224 O O . PRO A 1 280 ? -21.906 11.094 7.059 1 97.81 280 PRO A O 1
ATOM 2227 N N . HIS A 1 281 ? -21.5 12.633 8.68 1 98.25 281 HIS A N 1
ATOM 2228 C CA . HIS A 1 281 ? -21.953 13.75 7.875 1 98.25 281 HIS A CA 1
ATOM 2229 C C . HIS A 1 281 ? -20.891 14.203 6.891 1 98.25 281 HIS A C 1
ATOM 2231 O O . HIS A 1 281 ? -21.156 14.977 5.973 1 98.25 281 HIS A O 1
ATOM 2237 N N . ALA A 1 282 ? -19.641 13.758 7.074 1 98.62 282 ALA A N 1
ATOM 2238 C CA . ALA A 1 282 ? -18.531 14.195 6.242 1 98.62 282 ALA A CA 1
ATOM 2239 C C . ALA A 1 282 ? -18.672 13.664 4.816 1 98.62 282 ALA A C 1
ATOM 2241 O O . ALA A 1 282 ? -19.125 12.539 4.605 1 98.62 282 ALA A O 1
ATOM 2242 N N . LYS A 1 283 ? -18.344 14.523 3.814 1 98.5 283 LYS A N 1
ATOM 2243 C CA . LYS A 1 283 ? -18.109 14.031 2.461 1 98.5 283 LYS A CA 1
ATOM 2244 C C . LYS A 1 283 ? -16.766 13.312 2.367 1 98.5 283 LYS A C 1
ATOM 2246 O O . LYS A 1 283 ? -15.711 13.922 2.572 1 98.5 283 LYS A O 1
ATOM 2251 N N . PHE A 1 284 ? -16.891 12.07 2.15 1 98.69 284 PHE A N 1
ATOM 2252 C CA . PHE A 1 284 ? -15.688 11.234 2.172 1 98.69 284 PHE A CA 1
ATOM 2253 C C . PHE A 1 284 ? -15.406 10.656 0.79 1 98.69 284 PHE A C 1
ATOM 2255 O O . PHE A 1 284 ? -16.281 10.047 0.176 1 98.69 284 PHE A O 1
ATOM 2262 N N . GLN A 1 285 ? -14.117 10.891 0.311 1 98.5 285 GLN A N 1
ATOM 2263 C CA . GLN A 1 285 ? -13.742 10.375 -1.001 1 98.5 285 GLN A CA 1
ATOM 2264 C C . GLN A 1 285 ? -12.344 9.773 -0.973 1 98.5 285 GLN A C 1
ATOM 2266 O O . GLN A 1 285 ? -11.367 10.453 -0.642 1 98.5 285 GLN A O 1
ATOM 2271 N N . ILE A 1 286 ? -12.258 8.477 -1.291 1 98.25 286 ILE A N 1
ATOM 2272 C CA . ILE A 1 286 ? -10.969 7.887 -1.641 1 98.25 286 ILE A CA 1
ATOM 2273 C C . ILE A 1 286 ? -10.648 8.172 -3.105 1 98.25 286 ILE A C 1
ATOM 2275 O O . ILE A 1 286 ? -11.453 7.867 -3.994 1 98.25 286 ILE A O 1
ATOM 2279 N N . VAL A 1 287 ? -9.578 8.922 -3.396 1 98 287 VAL A N 1
ATOM 2280 C CA . VAL A 1 287 ? -9.148 9.258 -4.75 1 98 287 VAL A CA 1
ATOM 2281 C C . VAL A 1 287 ? -8.273 8.133 -5.309 1 98 287 VAL A C 1
ATOM 2283 O O . VAL A 1 287 ? -7.141 7.945 -4.859 1 98 287 VAL A O 1
ATOM 2286 N N . GLU A 1 288 ? -8.875 7.609 -6.363 1 93.19 288 GLU A N 1
ATOM 2287 C CA . GLU A 1 288 ? -8.203 6.457 -6.953 1 93.19 288 GLU A CA 1
ATOM 2288 C C . GLU A 1 288 ? -6.953 6.883 -7.723 1 93.19 288 GLU A C 1
ATOM 2290 O O . GLU A 1 288 ? -6.941 7.941 -8.359 1 93.19 288 GLU A O 1
ATOM 2295 N N . GLU A 1 289 ? -5.809 6.223 -7.625 1 91.94 289 GLU A N 1
ATOM 2296 C CA . GLU A 1 289 ? -4.527 6.438 -8.289 1 91.94 289 GLU A CA 1
ATOM 2297 C C . GLU A 1 289 ? -3.824 7.68 -7.75 1 91.94 289 GLU A C 1
ATOM 2299 O O . GLU A 1 289 ? -3.387 8.539 -8.523 1 91.94 289 GLU A O 1
ATOM 2304 N N . ALA A 1 290 ? -3.893 7.859 -6.543 1 96.81 290 ALA A N 1
ATOM 2305 C CA . ALA A 1 290 ? -3.184 8.938 -5.859 1 96.81 290 ALA A CA 1
ATOM 2306 C C . ALA A 1 290 ? -2.518 8.43 -4.582 1 96.81 290 ALA A C 1
ATOM 2308 O O . ALA A 1 290 ? -2.994 7.48 -3.961 1 96.81 290 ALA A O 1
ATOM 2309 N N . GLY A 1 291 ? -1.383 9.07 -4.328 1 97.25 291 GLY A N 1
ATOM 2310 C CA . GLY A 1 291 ? -0.687 8.82 -3.074 1 97.25 291 GLY A CA 1
ATOM 2311 C C . GLY A 1 291 ? -0.993 9.859 -2.008 1 97.25 291 GLY A C 1
ATOM 2312 O O . GLY A 1 291 ? -2.143 10.273 -1.854 1 97.25 291 GLY A O 1
ATOM 2313 N N . HIS A 1 292 ? -0.028 10.195 -1.252 1 98.19 292 HIS A N 1
ATOM 2314 C CA . HIS A 1 292 ? -0.154 11.086 -0.105 1 98.19 292 HIS A CA 1
ATOM 2315 C C . HIS A 1 292 ? -0.113 12.547 -0.536 1 98.19 292 HIS A C 1
ATOM 2317 O O . HIS A 1 292 ? -0.765 13.398 0.074 1 98.19 292 HIS A O 1
ATOM 2323 N N . SER A 1 293 ? 0.601 12.852 -1.568 1 96.94 293 SER A N 1
ATOM 2324 C CA . SER A 1 293 ? 0.885 14.219 -1.976 1 96.94 293 SER A CA 1
ATOM 2325 C C . SER A 1 293 ? -0.334 14.867 -2.621 1 96.94 293 SER A C 1
ATOM 2327 O O . SER A 1 293 ? -0.959 14.281 -3.508 1 96.94 293 SER A O 1
ATOM 2329 N N . PRO A 1 294 ? -0.641 16.094 -2.215 1 96.25 294 PRO A N 1
ATOM 2330 C CA . PRO A 1 294 ? -1.728 16.797 -2.893 1 96.25 294 PRO A CA 1
ATOM 2331 C C . PRO A 1 294 ? -1.375 17.188 -4.328 1 96.25 294 PRO A C 1
ATOM 2333 O O . PRO A 1 294 ? -2.244 17.625 -5.086 1 96.25 294 PRO A O 1
ATOM 2336 N N . GLN A 1 295 ? -0.137 16.953 -4.668 1 92.56 295 GLN A N 1
ATOM 2337 C CA . GLN A 1 295 ? 0.301 17.312 -6.012 1 92.56 295 GLN A CA 1
ATOM 2338 C C . GLN A 1 295 ? -0.028 16.219 -7.016 1 92.56 295 GLN A C 1
ATOM 2340 O O . GLN A 1 295 ? 0.073 16.422 -8.227 1 92.56 295 GLN A O 1
ATOM 2345 N N . ASP A 1 296 ? -0.361 15.008 -6.543 1 95 296 ASP A N 1
ATOM 2346 C CA . ASP A 1 296 ? -0.913 14.023 -7.469 1 95 296 ASP A CA 1
ATOM 2347 C C . ASP A 1 296 ? -2.176 14.555 -8.148 1 95 296 ASP A C 1
ATOM 2349 O O . ASP A 1 296 ? -3.123 14.961 -7.473 1 95 296 ASP A O 1
ATOM 2353 N N . ALA A 1 297 ? -2.234 14.5 -9.406 1 96.25 297 ALA A N 1
ATOM 2354 C CA . ALA A 1 297 ? -3.219 15.227 -10.195 1 96.25 297 ALA A CA 1
ATOM 2355 C C . ALA A 1 297 ? -4.641 14.875 -9.766 1 96.25 297 ALA A C 1
ATOM 2357 O O . ALA A 1 297 ? -5.457 15.766 -9.523 1 96.25 297 ALA A O 1
ATOM 2358 N N . PRO A 1 298 ? -4.977 13.586 -9.594 1 96.81 298 PRO A N 1
ATOM 2359 C CA . PRO A 1 298 ? -6.363 13.297 -9.219 1 96.81 298 PRO A CA 1
ATOM 2360 C C . PRO A 1 298 ? -6.734 13.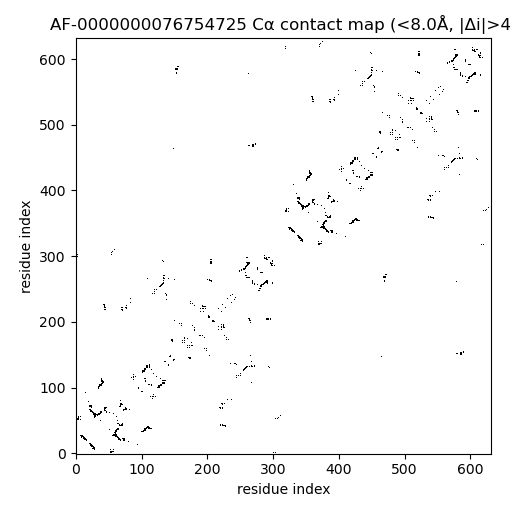859 -7.844 1 96.81 298 PRO A C 1
ATOM 2362 O O . PRO A 1 298 ? -7.852 14.344 -7.652 1 96.81 298 PRO A O 1
ATOM 2365 N N . LEU A 1 299 ? -5.816 13.773 -6.965 1 98 299 LEU A N 1
ATOM 2366 C CA . LEU A 1 299 ? -6.074 14.289 -5.625 1 98 299 LEU A CA 1
ATOM 2367 C C . LEU A 1 299 ? -6.145 15.812 -5.633 1 98 299 LEU A C 1
ATOM 2369 O O . LEU A 1 299 ? -7.023 16.406 -5 1 98 299 LEU A O 1
ATOM 2373 N N . PHE A 1 300 ? -5.254 16.438 -6.371 1 98.19 300 PHE A N 1
ATOM 2374 C CA . PHE A 1 300 ? -5.27 17.891 -6.516 1 98.19 300 PHE A CA 1
ATOM 2375 C C . PHE A 1 300 ? -6.613 18.375 -7.051 1 98.19 300 PHE A C 1
ATOM 2377 O O . PHE A 1 300 ? -7.195 19.328 -6.523 1 98.19 300 PHE A O 1
ATOM 2384 N N . GLU A 1 301 ? -7.078 17.719 -8.039 1 98.19 301 GLU A N 1
ATOM 2385 C CA . GLU A 1 301 ? -8.336 18.094 -8.68 1 98.19 301 GLU A CA 1
ATOM 2386 C C . GLU A 1 301 ? -9.508 17.969 -7.707 1 98.19 301 GLU A C 1
ATOM 2388 O O . GLU A 1 301 ? -10.414 18.797 -7.703 1 98.19 301 GLU A O 1
ATOM 2393 N N . ALA A 1 302 ? -9.469 16.891 -6.918 1 98.38 302 ALA A N 1
ATOM 2394 C CA . ALA A 1 302 ? -10.531 16.688 -5.926 1 98.38 302 ALA A CA 1
ATOM 2395 C C . ALA A 1 302 ? -10.531 17.828 -4.902 1 98.38 302 ALA A C 1
ATOM 2397 O O . ALA A 1 302 ? -11.594 18.359 -4.566 1 98.38 302 ALA A O 1
ATOM 2398 N N . LEU A 1 303 ? -9.406 18.188 -4.465 1 98.56 303 LEU A N 1
ATOM 2399 C CA . LEU A 1 303 ? -9.258 19.25 -3.48 1 98.56 303 LEU A CA 1
ATOM 2400 C C . LEU A 1 303 ? -9.68 20.594 -4.066 1 98.56 303 LEU A C 1
ATOM 2402 O O . LEU A 1 303 ? -10.414 21.359 -3.426 1 98.56 303 LEU A O 1
ATOM 2406 N N . LEU A 1 304 ? -9.219 20.844 -5.246 1 98.31 304 LEU A N 1
ATOM 2407 C CA . LEU A 1 304 ? -9.609 22.078 -5.941 1 98.31 304 LEU A CA 1
ATOM 2408 C C . LEU A 1 304 ? -11.125 22.125 -6.125 1 98.31 304 LEU A C 1
ATOM 2410 O O . LEU A 1 304 ? -11.742 23.188 -5.926 1 98.31 304 LEU A O 1
ATOM 2414 N N . GLY A 1 305 ? -11.68 21.016 -6.523 1 98.12 305 GLY A N 1
ATOM 2415 C CA . GLY A 1 305 ? -13.117 20.938 -6.699 1 98.12 305 GLY A CA 1
ATOM 2416 C C . GLY A 1 305 ? -13.891 21.25 -5.43 1 98.12 305 GLY A C 1
ATOM 2417 O O . GLY A 1 305 ? -14.93 21.906 -5.477 1 98.12 305 GLY A O 1
ATOM 2418 N N . ALA A 1 306 ? -13.414 20.766 -4.324 1 98.19 306 ALA A N 1
ATOM 2419 C CA . ALA A 1 306 ? -14.07 21.031 -3.045 1 98.19 306 ALA A CA 1
ATOM 2420 C C . ALA A 1 306 ? -14.07 22.516 -2.719 1 98.19 306 ALA A C 1
ATOM 2422 O O . ALA A 1 306 ? -15.07 23.047 -2.236 1 98.19 306 ALA A O 1
ATOM 2423 N N . MET A 1 307 ? -12.969 23.188 -2.961 1 98.19 307 MET A N 1
ATOM 2424 C CA . MET A 1 307 ? -12.883 24.625 -2.666 1 98.19 307 MET A CA 1
ATOM 2425 C C . MET A 1 307 ? -13.75 25.422 -3.623 1 98.19 307 MET A C 1
ATOM 2427 O O . MET A 1 307 ? -14.352 26.438 -3.229 1 98.19 307 MET A O 1
ATOM 2431 N N . GLU A 1 308 ? -13.82 24.984 -4.887 1 97.94 308 GLU A N 1
ATOM 2432 C CA . GLU A 1 308 ? -14.711 25.641 -5.848 1 97.94 308 GLU A CA 1
ATOM 2433 C C . GLU A 1 308 ? -16.172 25.469 -5.441 1 97.94 308 GLU A C 1
ATOM 2435 O O . GLU A 1 308 ? -16.984 26.391 -5.648 1 97.94 308 GLU A O 1
ATOM 2440 N N . ALA A 1 309 ? -16.5 24.328 -4.934 1 97.75 309 ALA A N 1
ATOM 2441 C CA . ALA A 1 309 ? -17.859 24.094 -4.492 1 97.75 309 ALA A CA 1
ATOM 2442 C C . ALA A 1 309 ? -18.25 25.016 -3.344 1 97.75 309 ALA A C 1
ATOM 2444 O O . ALA A 1 309 ? -19.375 25.516 -3.285 1 97.75 309 ALA A O 1
ATOM 2445 N N . ILE A 1 310 ? -17.344 25.234 -2.426 1 97.5 310 ILE A N 1
ATOM 2446 C CA . ILE A 1 310 ? -17.578 26.141 -1.31 1 97.5 310 ILE A CA 1
ATOM 2447 C C . ILE A 1 310 ? -17.828 27.547 -1.838 1 97.5 310 ILE A C 1
ATOM 2449 O O . ILE A 1 310 ? -18.75 28.234 -1.38 1 97.5 310 ILE A O 1
ATOM 2453 N N . LYS A 1 311 ? -17.031 27.969 -2.785 1 96.88 311 LYS A N 1
ATOM 2454 C CA . LYS A 1 311 ? -17.203 29.266 -3.42 1 96.88 311 LYS A CA 1
ATOM 2455 C C . LYS A 1 311 ? -18.594 29.391 -4.059 1 96.88 311 LYS A C 1
ATOM 2457 O O . LYS A 1 311 ? -19.281 30.391 -3.855 1 96.88 311 LYS A O 1
ATOM 2462 N N . GLN A 1 312 ? -18.984 28.359 -4.719 1 95.38 312 GLN A N 1
ATOM 2463 C CA . GLN A 1 312 ? -20.281 28.359 -5.41 1 95.38 312 GLN A CA 1
ATOM 2464 C C . GLN A 1 312 ? -21.438 28.422 -4.422 1 95.38 312 GLN A C 1
ATOM 2466 O O . GLN A 1 312 ? -22.438 29.094 -4.668 1 95.38 312 GLN A O 1
ATOM 2471 N N . ASP A 1 313 ? -21.281 27.734 -3.363 1 92.56 313 ASP A N 1
ATOM 2472 C CA . ASP A 1 313 ? -22.328 27.703 -2.344 1 92.56 313 ASP A CA 1
ATOM 2473 C C . ASP A 1 313 ? -22.484 29.062 -1.672 1 92.56 313 ASP A C 1
ATOM 2475 O O . ASP A 1 313 ? -23.578 29.422 -1.229 1 92.56 313 ASP A O 1
ATOM 2479 N N . GLN A 1 314 ? -21.453 29.781 -1.571 1 88.12 314 GLN A N 1
ATOM 2480 C CA . GLN A 1 314 ? -21.484 31.078 -0.903 1 88.12 314 GLN A CA 1
ATOM 2481 C C . GLN A 1 314 ? -21.953 32.188 -1.852 1 88.12 314 GLN A C 1
ATOM 2483 O O . GLN A 1 314 ? -22.422 33.219 -1.41 1 88.12 314 GLN A O 1
ATOM 2488 N N . MET A 1 315 ? -21.766 31.938 -3.146 1 84.56 315 MET A N 1
ATOM 2489 C CA . MET A 1 315 ? -22.188 32.906 -4.137 1 84.56 315 MET A CA 1
ATOM 2490 C C . MET A 1 315 ? -23.672 32.75 -4.473 1 84.56 315 MET A C 1
ATOM 2492 O O . MET A 1 315 ? -24.297 33.688 -5.016 1 84.56 315 MET A O 1
ATOM 2496 N N . THR A 1 316 ? -24.328 31.594 -4.238 1 73.81 316 THR A N 1
ATOM 2497 C CA . THR A 1 316 ? -25.75 31.375 -4.477 1 73.81 316 THR A CA 1
ATOM 2498 C C . THR A 1 316 ? -26.562 31.656 -3.213 1 73.81 316 THR A C 1
ATOM 2500 O O . THR A 1 316 ? -27.672 32.188 -3.283 1 73.81 316 THR A O 1
ATOM 2503 N N . MET B 1 1 ? -6.027 -4.531 -26.688 1 65 1 MET B N 1
ATOM 2504 C CA . MET B 1 1 ? -5.582 -5.551 -25.75 1 65 1 MET B CA 1
ATOM 2505 C C . MET B 1 1 ? -4.086 -5.816 -25.906 1 65 1 MET B C 1
ATOM 2507 O O . MET B 1 1 ? -3.557 -5.773 -27.016 1 65 1 MET B O 1
ATOM 2511 N N . LEU B 1 2 ? -3.424 -5.734 -24.625 1 82.25 2 LEU B N 1
ATOM 2512 C CA . LEU B 1 2 ? -1.973 -5.875 -24.672 1 82.25 2 LEU B CA 1
ATOM 2513 C C . LEU B 1 2 ? -1.57 -7.328 -24.906 1 82.25 2 LEU B C 1
ATOM 2515 O O . LEU B 1 2 ? -2.344 -8.242 -24.609 1 82.25 2 LEU B O 1
ATOM 2519 N N . GLY B 1 3 ? -0.644 -7.559 -25.672 1 94.81 3 GLY B N 1
ATOM 2520 C CA . GLY B 1 3 ? -0.022 -8.859 -25.859 1 94.81 3 GLY B CA 1
ATOM 2521 C C . GLY B 1 3 ? -0.548 -9.617 -27.062 1 94.81 3 GLY B C 1
ATOM 2522 O O . GLY B 1 3 ? -1.045 -9.008 -28.016 1 94.81 3 GLY B O 1
ATOM 2523 N N . TYR B 1 4 ? -0.344 -10.906 -27.188 1 96.75 4 TYR B N 1
ATOM 2524 C CA . TYR B 1 4 ? -0.75 -11.766 -28.297 1 96.75 4 TYR B CA 1
ATOM 2525 C C . TYR B 1 4 ? -2.195 -12.219 -28.141 1 96.75 4 TYR B C 1
ATOM 2527 O O . TYR B 1 4 ? -2.59 -12.68 -27.062 1 96.75 4 TYR B O 1
ATOM 2535 N N . LEU B 1 5 ? -2.99 -12.086 -29.172 1 94.25 5 LEU B N 1
ATOM 2536 C CA . LEU B 1 5 ? -4.414 -12.406 -29.125 1 94.25 5 LEU B CA 1
ATOM 2537 C C . LEU B 1 5 ? -4.723 -13.633 -29.984 1 94.25 5 LEU B C 1
ATOM 2539 O O . LEU B 1 5 ? -4.016 -13.914 -30.953 1 94.25 5 LEU B O 1
ATOM 2543 N N . ASN B 1 6 ? -5.766 -14.367 -29.578 1 91.81 6 ASN B N 1
ATOM 2544 C CA . ASN B 1 6 ? -6.293 -15.5 -30.328 1 91.81 6 ASN B CA 1
ATOM 2545 C C . ASN B 1 6 ? -5.223 -16.562 -30.562 1 91.81 6 ASN B C 1
ATOM 2547 O O . ASN B 1 6 ? -5.062 -17.062 -31.688 1 91.81 6 ASN B O 1
ATOM 2551 N N . THR B 1 7 ? -4.422 -16.766 -29.547 1 94.75 7 THR B N 1
ATOM 2552 C CA . THR B 1 7 ? -3.414 -17.812 -29.625 1 94.75 7 THR B CA 1
ATOM 2553 C C . THR B 1 7 ? -4.07 -19.188 -29.766 1 94.75 7 THR B C 1
ATOM 2555 O O . THR B 1 7 ? -4.898 -19.578 -28.938 1 94.75 7 THR B O 1
ATOM 2558 N N . PRO B 1 8 ? -3.771 -19.875 -30.75 1 91.81 8 PRO B N 1
ATOM 2559 C CA . PRO B 1 8 ? -4.469 -21.141 -31.016 1 91.81 8 PRO B CA 1
ATOM 2560 C C . PRO B 1 8 ? -4.094 -22.234 -30.016 1 91.81 8 PRO B C 1
ATOM 2562 O O . PRO B 1 8 ? -2.912 -22.422 -29.719 1 91.81 8 PRO B O 1
ATOM 2565 N N . VAL B 1 9 ? -5.043 -22.953 -29.484 1 97.19 9 VAL B N 1
ATOM 2566 C CA . VAL B 1 9 ? -4.848 -24.172 -28.703 1 97.19 9 VAL B CA 1
ATOM 2567 C C . VAL B 1 9 ? -4.828 -25.375 -29.641 1 97.19 9 VAL B C 1
ATOM 2569 O O . VAL B 1 9 ? -5.828 -25.688 -30.297 1 97.19 9 VAL B O 1
ATOM 2572 N N . PHE B 1 10 ? -3.695 -26.047 -29.703 1 97.88 10 PHE B N 1
ATOM 2573 C CA . PHE B 1 10 ? -3.611 -27.125 -30.688 1 97.88 10 PHE B CA 1
ATOM 2574 C C . PHE B 1 10 ? -3.834 -28.484 -30.016 1 97.88 10 PHE B C 1
ATOM 2576 O O . PHE B 1 10 ? -4.062 -29.484 -30.688 1 97.88 10 PHE B O 1
ATOM 2583 N N . ALA B 1 11 ? -3.801 -28.547 -28.641 1 98.25 11 ALA B N 1
ATOM 2584 C CA . ALA B 1 11 ? -4.055 -29.797 -27.922 1 98.25 11 ALA B CA 1
ATOM 2585 C C . ALA B 1 11 ? -4.539 -29.531 -26.5 1 98.25 11 ALA B C 1
ATOM 2587 O O . ALA B 1 11 ? -4.18 -28.516 -25.906 1 98.25 11 ALA B O 1
ATOM 2588 N N . SER B 1 12 ? -5.359 -30.344 -25.969 1 98 12 SER B N 1
ATOM 2589 C CA . SER B 1 12 ? -5.805 -30.359 -24.578 1 98 12 SER B CA 1
ATOM 2590 C C . SER B 1 12 ? -5.742 -31.766 -24 1 98 12 SER B C 1
ATOM 2592 O O . SER B 1 12 ? -6.059 -32.75 -24.688 1 98 12 SER B O 1
ATOM 2594 N N . HIS B 1 13 ? -5.316 -31.859 -22.766 1 98.19 13 HIS B N 1
ATOM 2595 C CA . HIS B 1 13 ? -5.121 -33.156 -22.109 1 98.19 13 HIS B CA 1
ATOM 2596 C C . HIS B 1 13 ? -5.738 -33.156 -20.719 1 98.19 13 HIS B C 1
ATOM 2598 O O . HIS B 1 13 ? -5.93 -32.094 -20.109 1 98.19 13 HIS B O 1
ATOM 2604 N N . HIS B 1 14 ? -6.117 -34.281 -20.297 1 98.5 14 HIS B N 1
ATOM 2605 C CA . HIS B 1 14 ? -6.32 -34.625 -18.891 1 98.5 14 HIS B CA 1
ATOM 2606 C C . HIS B 1 14 ? -5.324 -35.656 -18.422 1 98.5 14 HIS B C 1
ATOM 2608 O O . HIS B 1 14 ? -5.484 -36.844 -18.719 1 98.5 14 HIS B O 1
ATOM 2614 N N . ILE B 1 15 ? -4.391 -35.25 -17.672 1 98.81 15 ILE B N 1
ATOM 2615 C CA . ILE B 1 15 ? -3.254 -36.094 -17.312 1 98.81 15 ILE B CA 1
ATOM 2616 C C . ILE B 1 15 ? -3.412 -36.594 -15.891 1 98.81 15 ILE B C 1
ATOM 2618 O O . ILE B 1 15 ? -3.506 -35.812 -14.945 1 98.81 15 ILE B O 1
ATOM 2622 N N . PRO B 1 16 ? -3.451 -37.969 -15.75 1 98.75 16 PRO B N 1
ATOM 2623 C CA . PRO B 1 16 ? -3.463 -38.5 -14.383 1 98.75 16 PRO B CA 1
ATOM 2624 C C . PRO B 1 16 ? -2.154 -38.219 -13.641 1 98.75 16 PRO B C 1
ATOM 2626 O O . PRO B 1 16 ? -1.072 -38.469 -14.18 1 98.75 16 PRO B O 1
ATOM 2629 N N . VAL B 1 17 ? -2.26 -37.719 -12.391 1 98.56 17 VAL B N 1
ATOM 2630 C CA . VAL B 1 17 ? -1.032 -37.375 -11.688 1 98.56 17 VAL B CA 1
ATOM 2631 C C . VAL B 1 17 ? -0.966 -38.094 -10.352 1 98.56 17 VAL B C 1
ATOM 2633 O O . VAL B 1 17 ? -0.058 -37.844 -9.547 1 98.56 17 VAL B O 1
ATOM 2636 N N . GLY B 1 18 ? -1.935 -38.938 -10.062 1 97.5 18 GLY B N 1
ATOM 2637 C CA . GLY B 1 18 ? -1.928 -39.719 -8.836 1 97.5 18 GLY B CA 1
ATOM 2638 C C . GLY B 1 18 ? -2.936 -39.219 -7.812 1 97.5 18 GLY B C 1
ATOM 2639 O O . GLY B 1 18 ? -3.471 -38.125 -7.938 1 97.5 18 GLY B O 1
ATOM 2640 N N . CYS B 1 19 ? -3.262 -40.125 -6.836 1 97.19 19 CYS B N 1
ATOM 2641 C CA . CYS B 1 19 ? -4.148 -39.844 -5.711 1 97.19 19 CYS B CA 1
ATOM 2642 C C . CYS B 1 19 ? -5.527 -39.406 -6.188 1 97.19 19 CYS B C 1
ATOM 2644 O O . CYS B 1 19 ? -6.16 -38.562 -5.57 1 97.19 19 CYS B O 1
ATOM 2646 N N . GLY B 1 20 ? -5.891 -39.844 -7.367 1 97.88 20 GLY B N 1
ATOM 2647 C CA . GLY B 1 20 ? -7.23 -39.594 -7.883 1 97.88 20 GLY B CA 1
ATOM 2648 C C . GLY B 1 20 ? -7.348 -38.312 -8.672 1 97.88 20 GLY B C 1
ATOM 2649 O O . GLY B 1 20 ? -8.43 -37.969 -9.148 1 97.88 20 GLY B O 1
ATOM 2650 N N . HIS B 1 21 ? -6.215 -37.594 -8.844 1 98.69 21 HIS B N 1
ATOM 2651 C CA . HIS B 1 21 ? -6.262 -36.344 -9.547 1 98.69 21 HIS B CA 1
ATOM 2652 C C . HIS B 1 21 ? -5.93 -36.5 -11.031 1 98.69 21 HIS B C 1
ATOM 2654 O O . HIS B 1 21 ? -5.035 -37.281 -11.383 1 98.69 21 HIS B O 1
ATOM 2660 N N . THR B 1 22 ? -6.656 -35.781 -11.859 1 98.75 22 THR B N 1
ATOM 2661 C CA . THR B 1 22 ? -6.363 -35.594 -13.273 1 98.75 22 THR B CA 1
ATOM 2662 C C . THR B 1 22 ? -6.297 -34.094 -13.602 1 98.75 22 THR B C 1
ATOM 2664 O O . THR B 1 22 ? -7.246 -33.344 -13.336 1 98.75 22 THR B O 1
ATOM 2667 N N . LEU B 1 23 ? -5.219 -33.688 -14.188 1 98.88 23 LEU B N 1
ATOM 2668 C CA . LEU B 1 23 ? -5.023 -32.25 -14.422 1 98.88 23 LEU B CA 1
ATOM 2669 C C . LEU B 1 23 ? -5.34 -31.906 -15.875 1 98.88 23 LEU B C 1
ATOM 2671 O O . LEU B 1 23 ? -4.953 -32.625 -16.797 1 98.88 23 LEU B O 1
ATOM 2675 N N . TYR B 1 24 ? -6.094 -30.812 -16.047 1 98.81 24 TYR B N 1
ATOM 2676 C CA . TYR B 1 24 ? -6.289 -30.234 -17.359 1 98.81 24 TYR B CA 1
ATOM 2677 C C . TYR B 1 24 ? -5.043 -29.484 -17.828 1 98.81 24 TYR B C 1
ATOM 2679 O O . TYR B 1 24 ? -4.551 -28.594 -17.125 1 98.81 24 TYR B O 1
ATOM 2687 N N . VAL B 1 25 ? -4.492 -29.859 -18.969 1 98.75 25 VAL B N 1
ATOM 2688 C CA . VAL B 1 25 ? -3.316 -29.234 -19.578 1 98.75 25 VAL B CA 1
ATOM 2689 C C . VAL B 1 25 ? -3.629 -28.828 -21.016 1 98.75 25 VAL B C 1
ATOM 2691 O O . VAL B 1 25 ? -4.094 -29.656 -21.812 1 98.75 25 VAL B O 1
ATOM 2694 N N . GLU B 1 26 ? -3.387 -27.594 -21.25 1 98.06 26 GLU B N 1
ATOM 2695 C CA . GLU B 1 26 ? -3.578 -27.109 -22.609 1 98.06 26 GLU B CA 1
ATOM 2696 C C . GLU B 1 26 ? -2.25 -26.703 -23.25 1 98.06 26 GLU B C 1
ATOM 2698 O O . GLU B 1 26 ? -1.403 -26.094 -22.578 1 98.06 26 GLU B O 1
ATOM 2703 N N . GLU B 1 27 ? -2.057 -27.078 -24.531 1 98.62 27 GLU B N 1
ATOM 2704 C CA . GLU B 1 27 ? -0.911 -26.656 -25.328 1 98.62 27 GLU B CA 1
ATOM 2705 C C . GLU B 1 27 ? -1.33 -25.641 -26.391 1 98.62 27 GLU B C 1
ATOM 2707 O O . GLU B 1 27 ? -2.32 -25.859 -27.094 1 98.62 27 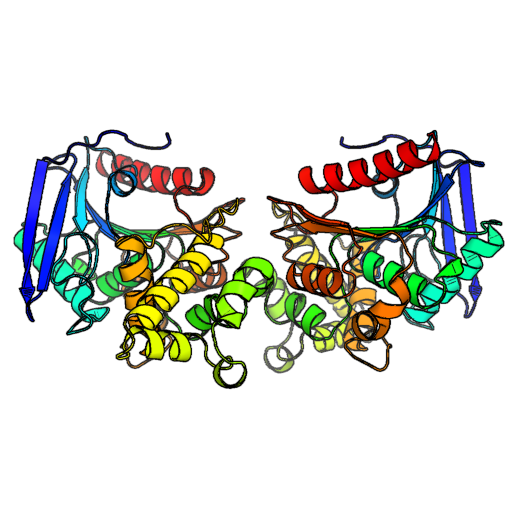GLU B O 1
ATOM 2712 N N . ALA B 1 28 ? -0.634 -24.562 -26.438 1 98.56 28 ALA B N 1
ATOM 2713 C CA . ALA B 1 28 ? -0.9 -23.5 -27.406 1 98.56 28 ALA B CA 1
ATOM 2714 C C . ALA B 1 28 ? 0.392 -23.031 -28.078 1 98.56 28 ALA B C 1
ATOM 2716 O O . ALA B 1 28 ? 1.487 -23.391 -27.641 1 98.56 28 ALA B O 1
ATOM 2717 N N . GLY B 1 29 ? 0.227 -22.266 -29.188 1 98.06 29 GLY B N 1
ATOM 2718 C CA . GLY B 1 29 ? 1.371 -21.703 -29.891 1 98.06 29 GLY B CA 1
ATOM 2719 C C . GLY B 1 29 ? 1.979 -22.672 -30.891 1 98.06 29 GLY B C 1
ATOM 2720 O O . GLY B 1 29 ? 1.265 -23.281 -31.703 1 98.06 29 GLY B O 1
ATOM 2721 N N . LYS B 1 30 ? 3.379 -22.797 -30.875 1 97.38 30 LYS B N 1
ATOM 2722 C CA . LYS B 1 30 ? 4.125 -23.609 -31.828 1 97.38 30 LYS B CA 1
ATOM 2723 C C . LYS B 1 30 ? 4.453 -24.984 -31.266 1 97.38 30 LYS B C 1
ATOM 2725 O O . LYS B 1 30 ? 5.273 -25.109 -30.344 1 97.38 30 LYS B O 1
ATOM 2730 N N . PRO B 1 31 ? 3.928 -26.078 -31.828 1 97.31 31 PRO B N 1
ATOM 2731 C CA . PRO B 1 31 ? 4.082 -27.422 -31.266 1 97.31 31 PRO B CA 1
ATOM 2732 C C . PRO B 1 31 ? 5.547 -27.812 -31.062 1 97.31 31 PRO B C 1
ATOM 2734 O O . PRO B 1 31 ? 5.895 -28.453 -30.062 1 97.31 31 PRO B O 1
ATOM 2737 N N . GLN B 1 32 ? 6.418 -27.406 -31.953 1 97 32 GLN B N 1
ATOM 2738 C CA . GLN B 1 32 ? 7.84 -27.734 -31.844 1 97 32 GLN B CA 1
ATOM 2739 C C . GLN B 1 32 ? 8.641 -26.516 -3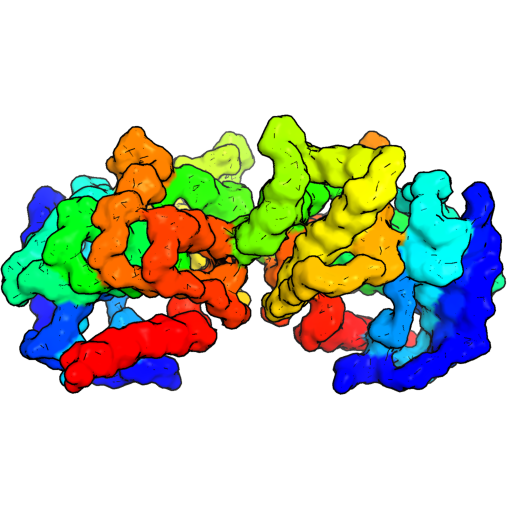1.391 1 97 32 GLN B C 1
ATOM 2741 O O . GLN B 1 32 ? 9.836 -26.422 -31.672 1 97 32 GLN B O 1
ATOM 2746 N N . GLY B 1 33 ? 7.887 -25.562 -30.781 1 97.56 33 GLY B N 1
ATOM 2747 C CA . GLY B 1 33 ? 8.531 -24.344 -30.344 1 97.56 33 GLY B CA 1
ATOM 2748 C C . GLY B 1 33 ? 9.234 -24.484 -29 1 97.56 33 GLY B C 1
ATOM 2749 O O . GLY B 1 33 ? 9.398 -25.609 -28.5 1 97.56 33 GLY B O 1
ATOM 2750 N N . CYS B 1 34 ? 9.789 -23.359 -28.469 1 98.12 34 CYS B N 1
ATOM 2751 C CA . CYS B 1 34 ? 10.469 -23.297 -27.188 1 98.12 34 CYS B CA 1
ATOM 2752 C C . CYS B 1 34 ? 9.484 -23.469 -26.031 1 98.12 34 CYS B C 1
ATOM 2754 O O . CYS B 1 34 ? 8.562 -22.672 -25.859 1 98.12 34 CYS B O 1
ATOM 2756 N N . PRO B 1 35 ? 9.625 -24.5 -25.188 1 98.69 35 PRO B N 1
ATOM 2757 C CA . PRO B 1 35 ? 8.617 -24.797 -24.172 1 98.69 35 PRO B CA 1
ATOM 2758 C C . PRO B 1 35 ? 8.609 -23.781 -23.031 1 98.69 35 PRO B C 1
ATOM 2760 O O . PRO B 1 35 ? 9.672 -23.391 -22.531 1 98.69 35 PRO B O 1
ATOM 2763 N N . VAL B 1 36 ? 7.438 -23.328 -22.656 1 98.88 36 VAL B N 1
ATOM 2764 C CA . VAL B 1 36 ? 7.203 -22.5 -21.5 1 98.88 36 VAL B CA 1
ATOM 2765 C C . VAL B 1 36 ? 5.949 -22.969 -20.766 1 98.88 36 VAL B C 1
ATOM 2767 O O . VAL B 1 36 ? 4.93 -23.266 -21.391 1 98.88 36 VAL B O 1
ATOM 2770 N N . VAL B 1 37 ? 6.051 -23.172 -19.484 1 98.94 37 VAL B N 1
ATOM 2771 C CA . VAL B 1 37 ? 4.883 -23.531 -18.688 1 98.94 37 VAL B CA 1
ATOM 2772 C C . VAL B 1 37 ? 4.41 -22.297 -17.906 1 98.94 37 VAL B C 1
ATOM 2774 O O . VAL B 1 37 ? 5.219 -21.578 -17.312 1 98.94 37 VAL B O 1
ATOM 2777 N N . PHE B 1 38 ? 3.123 -22.016 -18.016 1 98.81 38 PHE B N 1
ATOM 2778 C CA . PHE B 1 38 ? 2.473 -20.922 -17.297 1 98.81 38 PHE B CA 1
ATOM 2779 C C . PHE B 1 38 ? 1.779 -21.453 -16.047 1 98.81 38 PHE B C 1
ATOM 2781 O O . PHE B 1 38 ? 0.948 -22.359 -16.125 1 98.81 38 PHE B O 1
ATOM 2788 N N . LEU B 1 39 ? 2.115 -20.859 -14.898 1 98.81 39 LEU B N 1
ATOM 2789 C CA . LEU B 1 39 ? 1.538 -21.266 -13.617 1 98.81 39 LEU B CA 1
ATOM 2790 C C . LEU B 1 39 ? 0.672 -20.141 -13.047 1 98.81 39 LEU B C 1
ATOM 2792 O O . LEU B 1 39 ? 1.186 -19.094 -12.656 1 98.81 39 LEU B O 1
ATOM 2796 N N . HIS B 1 40 ? -0.625 -20.391 -12.969 1 98.38 40 HIS B N 1
ATOM 2797 C CA . HIS B 1 40 ? -1.561 -19.375 -12.492 1 98.38 40 HIS B CA 1
ATOM 2798 C C . HIS B 1 40 ? -1.454 -19.188 -10.984 1 98.38 40 HIS B C 1
ATOM 2800 O O . HIS B 1 40 ? -0.878 -20.031 -10.289 1 98.38 40 HIS B O 1
ATOM 2806 N N . GLY B 1 41 ? -2.002 -18.062 -10.516 1 97.5 41 GLY B N 1
ATOM 2807 C CA . GLY B 1 41 ? -2.041 -17.781 -9.086 1 97.5 41 GLY B CA 1
ATOM 2808 C C . GLY B 1 41 ? -3.203 -18.453 -8.375 1 97.5 41 GLY B C 1
ATOM 2809 O O . GLY B 1 41 ? -3.861 -19.328 -8.938 1 97.5 41 GLY B O 1
ATOM 2810 N N . GLY B 1 42 ? -3.312 -18.047 -7.152 1 95.69 42 GLY B N 1
ATOM 2811 C CA . GLY B 1 42 ? -4.262 -18.609 -6.211 1 95.69 42 GLY B CA 1
ATOM 2812 C C . GLY B 1 42 ? -3.613 -19.109 -4.93 1 95.69 42 GLY B C 1
ATOM 2813 O O . GLY B 1 42 ? -2.963 -18.328 -4.223 1 95.69 42 GLY B O 1
ATOM 2814 N N . PRO B 1 43 ? -3.455 -20.312 -4.688 1 96.12 43 PRO B N 1
ATOM 2815 C CA . PRO B 1 43 ? -3.965 -21.422 -5.504 1 96.12 43 PRO B CA 1
ATOM 2816 C C . PRO B 1 43 ? -5.473 -21.344 -5.723 1 96.12 43 PRO B C 1
ATOM 2818 O O . PRO B 1 43 ? -6.164 -20.578 -5.043 1 96.12 43 PRO B O 1
ATOM 2821 N N . GLY B 1 44 ? -5.84 -21.969 -6.711 1 98 44 GLY B N 1
ATOM 2822 C CA . GLY B 1 44 ? -7.27 -22.047 -6.957 1 98 44 GLY B CA 1
ATOM 2823 C C . GLY B 1 44 ? -7.715 -21.25 -8.164 1 98 44 GLY B C 1
ATOM 2824 O O . GLY B 1 44 ? -8.906 -21.172 -8.461 1 98 44 GLY B O 1
ATOM 2825 N N . GLY B 1 45 ? -6.793 -20.625 -8.836 1 97.62 45 GLY B N 1
ATOM 2826 C CA . GLY B 1 45 ? -7.113 -19.938 -10.078 1 97.62 45 GLY B CA 1
ATOM 2827 C C . GLY B 1 45 ? -7.414 -20.875 -11.227 1 97.62 45 GLY B C 1
ATOM 2828 O O . GLY B 1 45 ? -7.914 -21.984 -11.008 1 97.62 45 GLY B O 1
ATOM 2829 N N . GLN B 1 46 ? -7.23 -20.375 -12.43 1 97.88 46 GLN B N 1
ATOM 2830 C CA . GLN B 1 46 ? -7.418 -21.172 -13.633 1 97.88 46 GLN B CA 1
ATOM 2831 C C . GLN B 1 46 ? -6.762 -20.531 -14.844 1 97.88 46 GLN B C 1
ATOM 2833 O O . GLN B 1 46 ? -6.445 -19.328 -14.82 1 97.88 46 GLN B O 1
ATOM 2838 N N . VAL B 1 47 ? -6.516 -21.312 -15.875 1 97.5 47 VAL B N 1
ATOM 2839 C CA . VAL B 1 47 ? -5.914 -20.797 -17.094 1 97.5 47 VAL B CA 1
ATOM 2840 C C . VAL B 1 47 ? -7.012 -20.422 -18.094 1 97.5 47 VAL B C 1
ATOM 2842 O O . VAL B 1 47 ? -8.156 -20.859 -17.953 1 97.5 47 VAL B O 1
ATOM 2845 N N . GLY B 1 48 ? -6.664 -19.562 -18.984 1 94.81 48 GLY B N 1
ATOM 2846 C CA . GLY B 1 48 ? -7.527 -19.094 -20.062 1 94.81 48 GLY B CA 1
ATOM 2847 C C . GLY B 1 48 ? -6.805 -18.25 -21.094 1 94.81 48 GLY B C 1
ATOM 2848 O O . GLY B 1 48 ? -5.574 -18.281 -21.172 1 94.81 48 GLY B O 1
ATOM 2849 N N . GLU B 1 49 ? -7.551 -17.594 -21.906 1 94.75 49 GLU B N 1
ATOM 2850 C CA . GLU B 1 49 ? -6.98 -16.797 -23 1 94.75 49 GLU B CA 1
ATOM 2851 C C . GLU B 1 49 ? -5.996 -15.766 -22.453 1 94.75 49 GLU B C 1
ATOM 2853 O O . GLU B 1 49 ? -4.934 -15.547 -23.047 1 94.75 49 GLU B O 1
ATOM 2858 N N . ALA B 1 50 ? -6.336 -15.156 -21.359 1 95.06 50 ALA B N 1
ATOM 2859 C CA . ALA B 1 50 ? -5.492 -14.117 -20.781 1 95.06 50 ALA B CA 1
ATOM 2860 C C . ALA B 1 50 ? -4.113 -14.664 -20.422 1 95.06 50 ALA B C 1
ATOM 2862 O O . ALA B 1 50 ? -3.117 -13.938 -20.484 1 95.06 50 ALA B O 1
ATOM 2863 N N . SER B 1 51 ? -4.023 -15.922 -20.141 1 96.56 51 SER B N 1
ATOM 2864 C CA . SER B 1 51 ? -2.787 -16.562 -19.719 1 96.56 51 SER B CA 1
ATOM 2865 C C . SER B 1 51 ? -1.833 -16.766 -20.891 1 96.56 51 SER B C 1
ATOM 2867 O O . SER B 1 51 ? -0.64 -17.016 -20.688 1 96.56 51 SER B O 1
ATOM 2869 N N . ARG B 1 52 ? -2.311 -16.625 -22.094 1 97.06 52 ARG B N 1
ATOM 2870 C CA . ARG B 1 52 ? -1.52 -16.953 -23.281 1 97.06 52 ARG B CA 1
ATOM 2871 C C . ARG B 1 52 ? -0.936 -15.703 -23.922 1 97.06 52 ARG B C 1
ATOM 2873 O O . ARG B 1 52 ? -0.083 -15.797 -24.797 1 97.06 52 ARG B O 1
ATOM 2880 N N . ARG B 1 53 ? -1.309 -14.57 -23.375 1 97.62 53 ARG B N 1
ATOM 2881 C CA . ARG B 1 53 ? -1.082 -13.328 -24.109 1 97.62 53 ARG B CA 1
ATOM 2882 C C . ARG B 1 53 ? 0.362 -12.859 -23.953 1 97.62 53 ARG B C 1
ATOM 2884 O O . ARG B 1 53 ? 0.806 -11.961 -24.672 1 97.62 53 ARG B O 1
ATOM 2891 N N . PHE B 1 54 ? 1.095 -13.492 -23.109 1 98.12 54 PHE B N 1
ATOM 2892 C CA . PHE B 1 54 ? 2.455 -13.055 -22.812 1 98.12 54 PHE B CA 1
ATOM 2893 C C . PHE B 1 54 ? 3.447 -13.695 -23.781 1 98.12 54 PHE B C 1
ATOM 2895 O O . PHE B 1 54 ? 4.625 -13.336 -23.797 1 98.12 54 PHE B O 1
ATOM 2902 N N . PHE B 1 55 ? 3.021 -14.648 -24.609 1 98.38 55 PHE B N 1
ATOM 2903 C CA . PHE B 1 55 ? 3.938 -15.523 -25.328 1 98.38 55 PHE B CA 1
ATOM 2904 C C . PHE B 1 55 ? 3.701 -15.438 -26.828 1 98.38 55 PHE B C 1
ATOM 2906 O O . PHE B 1 55 ? 2.566 -15.562 -27.297 1 98.38 55 PHE B O 1
ATOM 2913 N N . ASP B 1 56 ? 4.766 -15.211 -27.625 1 98.06 56 ASP B N 1
ATOM 2914 C CA . ASP B 1 56 ? 4.672 -15.258 -29.078 1 98.06 56 ASP B CA 1
ATOM 2915 C C . ASP B 1 56 ? 4.281 -16.656 -29.562 1 98.06 56 ASP B C 1
ATOM 2917 O O . ASP B 1 56 ? 5.07 -17.594 -29.453 1 98.06 56 ASP B O 1
ATOM 2921 N N . PRO B 1 57 ? 3.088 -16.766 -30.141 1 97.88 57 PRO B N 1
ATOM 2922 C CA . PRO B 1 57 ? 2.615 -18.109 -30.5 1 97.88 57 PRO B CA 1
ATOM 2923 C C . PRO B 1 57 ? 3.391 -18.703 -31.672 1 97.88 57 PRO B C 1
ATOM 2925 O O . PRO B 1 57 ? 3.24 -19.891 -31.984 1 97.88 57 PRO B O 1
ATOM 2928 N N . GLU B 1 58 ? 4.23 -17.938 -32.312 1 97.12 58 GLU B N 1
ATOM 2929 C CA . GLU B 1 58 ? 5.051 -18.438 -33.406 1 97.12 58 GLU B CA 1
ATOM 2930 C C . GLU B 1 58 ? 6.41 -18.906 -32.906 1 97.12 58 GLU B C 1
ATOM 2932 O O . GLU B 1 58 ? 7.184 -19.516 -33.656 1 97.12 58 GLU B O 1
ATOM 2937 N N . PHE B 1 59 ? 6.645 -18.75 -31.672 1 97.88 59 PHE B N 1
ATOM 2938 C CA . PHE B 1 59 ? 7.949 -19.125 -31.141 1 97.88 59 PHE B CA 1
ATOM 2939 C C . PHE B 1 59 ? 7.805 -20.125 -30 1 97.88 59 PHE B C 1
ATOM 2941 O O . PHE B 1 59 ? 8.555 -21.094 -29.906 1 97.88 59 PHE B O 1
ATOM 2948 N N . TYR B 1 60 ? 6.914 -19.938 -29.109 1 98.56 60 TYR B N 1
ATOM 2949 C CA . TYR B 1 60 ? 6.816 -20.734 -27.891 1 98.56 60 TYR B CA 1
ATOM 2950 C C . TYR B 1 60 ? 5.844 -21.891 -28.062 1 98.56 60 TYR B C 1
ATOM 2952 O O . TYR B 1 60 ? 4.805 -21.75 -28.719 1 98.56 60 TYR B O 1
ATOM 2960 N N . ARG B 1 61 ? 6.215 -23.047 -27.5 1 98.62 61 ARG B N 1
ATOM 2961 C CA . ARG B 1 61 ? 5.262 -24.078 -27.094 1 98.62 61 ARG B CA 1
ATOM 2962 C C . ARG B 1 61 ? 4.73 -23.797 -25.688 1 98.62 61 ARG B C 1
ATOM 2964 O O . ARG B 1 61 ? 5.434 -24.031 -24.703 1 98.62 61 ARG B O 1
ATOM 2971 N N . ILE B 1 62 ? 3.5 -23.281 -25.656 1 98.81 62 ILE B N 1
ATOM 2972 C CA . ILE B 1 62 ? 2.934 -22.766 -24.422 1 98.81 62 ILE B CA 1
ATOM 2973 C C . ILE B 1 62 ? 2.15 -23.859 -23.703 1 98.81 62 ILE B C 1
ATOM 2975 O O . ILE B 1 62 ? 1.185 -24.406 -24.25 1 98.81 62 ILE B O 1
ATOM 2979 N N . ILE B 1 63 ? 2.58 -24.234 -22.547 1 98.88 63 ILE B N 1
ATOM 2980 C CA . ILE B 1 63 ? 1.908 -25.234 -21.719 1 98.88 63 ILE B CA 1
ATOM 2981 C C . ILE B 1 63 ? 1.176 -24.547 -20.562 1 98.88 63 ILE B C 1
ATOM 2983 O O . ILE B 1 63 ? 1.786 -23.812 -19.781 1 98.88 63 ILE B O 1
ATOM 2987 N N . LEU B 1 64 ? -0.113 -24.688 -20.438 1 98.69 64 LEU B N 1
ATOM 2988 C CA . LEU B 1 64 ? -0.933 -24.125 -19.375 1 98.69 64 LEU B CA 1
ATOM 2989 C C . LEU B 1 64 ? -1.606 -25.234 -18.562 1 98.69 64 LEU B C 1
ATOM 2991 O O . LEU B 1 64 ? -2.096 -26.203 -19.125 1 98.69 64 LEU B O 1
ATOM 2995 N N . VAL B 1 65 ? -1.67 -25.062 -17.281 1 98.38 65 VAL B N 1
ATOM 2996 C CA . VAL B 1 65 ? -2.137 -26.125 -16.406 1 98.38 65 VAL B CA 1
ATOM 2997 C C . VAL B 1 65 ? -3.133 -25.562 -15.391 1 98.38 65 VAL B C 1
ATOM 2999 O O . VAL B 1 65 ? -2.846 -24.578 -14.711 1 98.38 65 VAL B O 1
ATOM 3002 N N . ASP B 1 66 ? -4.309 -26.141 -15.312 1 98.81 66 ASP B N 1
ATOM 3003 C CA . ASP B 1 66 ? -5.121 -25.969 -14.109 1 98.81 66 ASP B CA 1
ATOM 3004 C C . ASP B 1 66 ? -4.613 -26.859 -12.977 1 98.81 66 ASP B C 1
ATOM 3006 O O . ASP B 1 66 ? -4.621 -28.078 -13.086 1 98.81 66 ASP B O 1
ATOM 3010 N N . GLN B 1 67 ? -4.188 -26.266 -11.914 1 98.62 67 GLN B N 1
ATOM 3011 C CA . GLN B 1 67 ? -3.656 -27.016 -10.773 1 98.62 67 GLN B CA 1
ATOM 3012 C C . GLN B 1 67 ? -4.738 -27.875 -10.125 1 98.62 67 GLN B C 1
ATOM 3014 O O . GLN B 1 67 ? -5.883 -27.891 -10.578 1 98.62 67 GLN B O 1
ATOM 3019 N N . ARG B 1 68 ? -4.344 -28.672 -9.148 1 98.75 68 ARG B N 1
ATOM 3020 C CA . ARG B 1 68 ? -5.289 -29.578 -8.5 1 98.75 68 ARG B CA 1
ATOM 3021 C C . ARG B 1 68 ? -6.461 -28.797 -7.906 1 98.75 68 ARG B C 1
ATOM 3023 O O . ARG B 1 68 ? -6.266 -27.766 -7.266 1 98.75 68 ARG B O 1
ATOM 3030 N N . GLY B 1 69 ? -7.633 -29.281 -8.172 1 98.44 69 GLY B N 1
ATOM 3031 C CA . GLY B 1 69 ? -8.836 -28.797 -7.508 1 98.44 69 GLY B CA 1
ATOM 3032 C C . GLY B 1 69 ? -9.414 -27.547 -8.156 1 98.44 69 GLY B C 1
ATOM 3033 O O . GLY B 1 69 ? -10.359 -26.969 -7.641 1 98.44 69 GLY B O 1
ATOM 3034 N N . CYS B 1 70 ? -8.891 -27.109 -9.305 1 98.19 70 CYS B N 1
ATOM 3035 C CA . CYS B 1 70 ? -9.398 -25.859 -9.867 1 98.19 70 CYS B CA 1
ATOM 3036 C C . CYS B 1 70 ? -9.531 -25.969 -11.383 1 98.19 70 CYS B C 1
ATOM 3038 O O . CYS B 1 70 ? -9.047 -26.922 -11.992 1 98.19 70 CYS B O 1
ATOM 3040 N N . GLY B 1 71 ? -10.336 -25 -11.938 1 98.19 71 GLY B N 1
ATOM 3041 C CA . GLY B 1 71 ? -10.547 -24.969 -13.375 1 98.19 71 GLY B CA 1
ATOM 3042 C C . GLY B 1 71 ? -11.195 -26.234 -13.906 1 98.19 71 GLY B C 1
ATOM 3043 O O . GLY B 1 71 ? -12.242 -26.656 -13.406 1 98.19 71 GLY B O 1
ATOM 3044 N N . LYS B 1 72 ? -10.5 -26.812 -14.961 1 98.5 72 LYS B N 1
ATOM 3045 C CA . LYS B 1 72 ? -11.055 -28 -15.617 1 98.5 72 LYS B CA 1
ATOM 3046 C C . LYS B 1 72 ? -10.422 -29.281 -15.07 1 98.5 72 LYS B C 1
ATOM 3048 O O . LYS B 1 72 ? -10.719 -30.375 -15.539 1 98.5 72 LYS B O 1
ATOM 3053 N N . SER B 1 73 ? -9.547 -29.125 -14.078 1 98.75 73 SER B N 1
ATOM 3054 C CA . SER B 1 73 ? -8.953 -30.297 -13.43 1 98.75 73 SER B CA 1
ATOM 3055 C C . SER B 1 73 ? -9.953 -30.969 -12.492 1 98.75 73 SER B C 1
ATOM 3057 O O . SER B 1 73 ? -10.945 -30.375 -12.094 1 98.75 73 SER B O 1
ATOM 3059 N N . GLN B 1 74 ? -9.672 -32.25 -12.242 1 98.44 74 GLN B N 1
ATOM 3060 C CA . GLN B 1 74 ? -10.586 -33.062 -11.438 1 98.44 74 GLN B CA 1
ATOM 3061 C C . GLN B 1 74 ? -9.844 -33.781 -10.328 1 98.44 74 GLN B C 1
ATOM 3063 O O . GLN B 1 74 ? -8.703 -34.219 -10.508 1 98.44 74 GLN B O 1
ATOM 3068 N N . PRO B 1 75 ? -10.523 -34 -9.188 1 98.56 75 PRO B N 1
ATOM 3069 C CA . PRO B 1 75 ? -11.852 -33.469 -8.852 1 98.56 75 PRO B CA 1
ATOM 3070 C C . PRO B 1 75 ? -11.836 -32 -8.508 1 98.56 75 PRO B C 1
ATOM 3072 O O . PRO B 1 75 ? -10.938 -31.531 -7.801 1 98.56 75 PRO B O 1
ATOM 3075 N N . PHE B 1 76 ? -12.82 -31.266 -8.977 1 98.5 76 PHE B N 1
ATOM 3076 C CA . PHE B 1 76 ? -12.969 -29.859 -8.648 1 98.5 76 PHE B CA 1
ATOM 3077 C C . PHE B 1 76 ? -13.156 -29.656 -7.148 1 98.5 76 PHE B C 1
ATOM 3079 O O . PHE B 1 76 ? -13.898 -30.406 -6.512 1 98.5 76 PHE B O 1
ATOM 3086 N N . LEU B 1 77 ? -12.328 -28.797 -6.52 1 98.44 77 LEU B N 1
ATOM 3087 C CA . LEU B 1 77 ? -12.391 -28.359 -5.133 1 98.44 77 LEU B CA 1
ATOM 3088 C C . LEU B 1 77 ? -11.836 -29.422 -4.195 1 98.44 77 LEU B C 1
ATOM 3090 O O . LEU B 1 77 ? -12.008 -29.344 -2.979 1 98.44 77 LEU B O 1
ATOM 3094 N N . SER B 1 78 ? -11.164 -30.391 -4.723 1 98.56 78 SER B N 1
ATOM 3095 C CA . SER B 1 78 ? -10.609 -31.422 -3.854 1 98.56 78 SER B CA 1
ATOM 3096 C C . SER B 1 78 ? -9.484 -30.875 -2.984 1 98.56 78 SER B C 1
ATOM 3098 O O . SER B 1 78 ? -8.609 -30.156 -3.477 1 98.56 78 SER B O 1
ATOM 3100 N N . LEU B 1 79 ? -9.492 -31.234 -1.714 1 98.5 79 LEU B N 1
ATOM 3101 C CA . LEU B 1 79 ? -8.469 -30.828 -0.758 1 98.5 79 LEU B CA 1
ATOM 3102 C C . LEU B 1 79 ? -7.504 -31.984 -0.48 1 98.5 79 LEU B C 1
ATOM 3104 O O . LEU B 1 79 ? -6.477 -31.781 0.179 1 98.5 79 LEU B O 1
ATOM 3108 N N . GLU B 1 80 ? -7.852 -33.156 -0.987 1 98.06 80 GLU B N 1
ATOM 3109 C CA . GLU B 1 80 ? -7.051 -34.375 -0.741 1 98.06 80 GLU B CA 1
ATOM 3110 C C . GLU B 1 80 ? -5.773 -34.344 -1.579 1 98.06 80 GLU B C 1
ATOM 3112 O O . GLU B 1 80 ? -5.82 -34.094 -2.787 1 98.06 80 GLU B O 1
ATOM 3117 N N . ALA B 1 81 ? -4.621 -34.656 -0.951 1 98.19 81 ALA B N 1
ATOM 3118 C CA . ALA B 1 81 ? -3.344 -34.688 -1.658 1 98.19 81 ALA B CA 1
ATOM 3119 C C . ALA B 1 81 ? -3.172 -33.438 -2.514 1 98.19 81 ALA B C 1
ATOM 3121 O O . ALA B 1 81 ? -2.85 -33.531 -3.701 1 98.19 81 ALA B O 1
ATOM 3122 N N . ASN B 1 82 ? -3.469 -32.344 -1.933 1 98.44 82 ASN B N 1
ATOM 3123 C CA . ASN B 1 82 ? -3.42 -31.047 -2.605 1 98.44 82 ASN B CA 1
ATOM 3124 C C . ASN B 1 82 ? -2.527 -30.062 -1.857 1 98.44 82 ASN B C 1
ATOM 3126 O O . ASN B 1 82 ? -3.023 -29.156 -1.174 1 98.44 82 ASN B O 1
ATOM 3130 N N . THR B 1 83 ? -1.24 -30.25 -2.039 1 98.19 83 THR B N 1
ATOM 3131 C CA . THR B 1 83 ? -0.191 -29.453 -1.426 1 98.19 83 THR B CA 1
ATOM 3132 C C . THR B 1 83 ? 0.757 -28.891 -2.486 1 98.19 83 THR B C 1
ATOM 3134 O O . THR B 1 83 ? 0.697 -29.297 -3.65 1 98.19 83 THR B O 1
ATOM 3137 N N . VAL B 1 84 ? 1.552 -27.984 -2.1 1 97.81 84 VAL B N 1
ATOM 3138 C CA . VAL B 1 84 ? 2.494 -27.375 -3.033 1 97.81 84 VAL B CA 1
ATOM 3139 C C . VAL B 1 84 ? 3.443 -28.438 -3.576 1 97.81 84 VAL B C 1
ATOM 3141 O O . VAL B 1 84 ? 3.795 -28.422 -4.758 1 97.81 84 VAL B O 1
ATOM 3144 N N . LEU B 1 85 ? 3.807 -29.422 -2.754 1 97.88 85 LEU B N 1
ATOM 3145 C CA . LEU B 1 85 ? 4.734 -30.453 -3.197 1 97.88 85 LEU B CA 1
ATOM 3146 C C . LEU B 1 85 ? 4.043 -31.438 -4.137 1 97.88 85 LEU B C 1
ATOM 3148 O O . LEU B 1 85 ? 4.672 -31.969 -5.059 1 97.88 85 LEU B O 1
ATOM 3152 N N . ASP B 1 86 ? 2.738 -31.656 -3.902 1 98.5 86 ASP B N 1
ATOM 3153 C CA . ASP B 1 86 ? 1.981 -32.406 -4.898 1 98.5 86 ASP B CA 1
ATOM 3154 C C . ASP B 1 86 ? 2.016 -31.719 -6.258 1 98.5 86 ASP B C 1
ATOM 3156 O O . ASP B 1 86 ? 2.182 -32.375 -7.289 1 98.5 86 ASP B O 1
ATOM 3160 N N . SER B 1 87 ? 1.835 -30.438 -6.25 1 98.38 87 SER B N 1
ATOM 3161 C CA . SER B 1 87 ? 1.839 -29.656 -7.484 1 98.38 87 SER B CA 1
ATOM 3162 C C . SER B 1 87 ? 3.207 -29.703 -8.156 1 98.38 87 SER B C 1
ATOM 3164 O O . SER B 1 87 ? 3.303 -29.672 -9.383 1 98.38 87 SER B O 1
ATOM 3166 N N . VAL B 1 88 ? 4.27 -29.703 -7.352 1 98.62 88 VAL B N 1
ATOM 3167 C CA . VAL B 1 88 ? 5.617 -29.859 -7.895 1 98.62 88 VAL B CA 1
ATOM 3168 C C . VAL B 1 88 ? 5.738 -31.188 -8.633 1 98.62 88 VAL B C 1
ATOM 3170 O O . VAL B 1 88 ? 6.23 -31.234 -9.758 1 98.62 88 VAL B O 1
ATOM 3173 N N . ALA B 1 89 ? 5.289 -32.219 -8 1 98.75 89 ALA B N 1
ATOM 3174 C CA . ALA B 1 89 ? 5.316 -33.562 -8.625 1 98.75 89 ALA B CA 1
ATOM 3175 C C . ALA B 1 89 ? 4.48 -33.562 -9.898 1 98.75 89 ALA B C 1
ATOM 3177 O O . ALA B 1 89 ? 4.855 -34.219 -10.891 1 98.75 89 ALA B O 1
ATOM 3178 N N . ASP B 1 90 ? 3.355 -32.906 -9.867 1 98.88 90 ASP B N 1
ATOM 3179 C CA . ASP B 1 90 ? 2.49 -32.812 -11.039 1 98.88 90 ASP B CA 1
ATOM 3180 C C . ASP B 1 90 ? 3.244 -32.219 -12.234 1 98.88 90 ASP B C 1
ATOM 3182 O O . ASP B 1 90 ? 3.111 -32.719 -13.35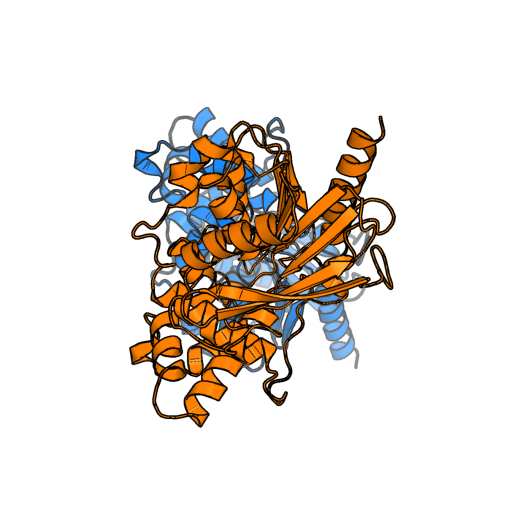2 1 98.88 90 ASP B O 1
ATOM 3186 N N . LEU B 1 91 ? 3.998 -31.172 -12 1 98.88 91 LEU B N 1
ATOM 3187 C CA . LEU B 1 91 ? 4.715 -30.516 -13.086 1 98.88 91 LEU B CA 1
ATOM 3188 C C . LEU B 1 91 ? 5.707 -31.469 -13.734 1 98.88 91 LEU B C 1
ATOM 3190 O O . LEU B 1 91 ? 5.879 -31.453 -14.961 1 98.88 91 LEU B O 1
ATOM 3194 N N . GLU B 1 92 ? 6.363 -32.312 -12.977 1 98.81 92 GLU B N 1
ATOM 3195 C CA . GLU B 1 92 ? 7.281 -33.312 -13.547 1 98.81 92 GLU B CA 1
ATOM 3196 C C . GLU B 1 92 ? 6.535 -34.344 -14.383 1 98.81 92 GLU B C 1
ATOM 3198 O O . GLU B 1 92 ? 6.996 -34.719 -15.461 1 98.81 92 GLU B O 1
ATOM 3203 N N . ILE B 1 93 ? 5.422 -34.75 -13.875 1 98.88 93 ILE B N 1
ATOM 3204 C CA . ILE B 1 93 ? 4.633 -35.719 -14.625 1 98.88 93 ILE B CA 1
ATOM 3205 C C . ILE B 1 93 ? 4.199 -35.125 -15.961 1 98.88 93 ILE B C 1
ATOM 3207 O O . ILE B 1 93 ? 4.293 -35.75 -17 1 98.88 93 ILE B O 1
ATOM 3211 N N . ILE B 1 94 ? 3.768 -33.875 -15.922 1 98.88 94 ILE B N 1
ATOM 3212 C CA . ILE B 1 94 ? 3.334 -33.188 -17.125 1 98.88 94 ILE B CA 1
ATOM 3213 C C . ILE B 1 94 ? 4.516 -33.031 -18.078 1 98.88 94 ILE B C 1
ATOM 3215 O O . ILE B 1 94 ? 4.406 -33.312 -19.281 1 98.88 94 ILE B O 1
ATOM 3219 N N . ARG B 1 95 ? 5.641 -32.531 -17.578 1 98.88 95 ARG B N 1
ATOM 3220 C CA . ARG B 1 95 ? 6.844 -32.344 -18.375 1 98.88 95 ARG B CA 1
ATOM 3221 C C . ARG B 1 95 ? 7.23 -33.625 -19.094 1 98.88 95 ARG B C 1
ATOM 3223 O O . ARG B 1 95 ? 7.488 -33.625 -20.312 1 98.88 95 ARG B O 1
ATOM 3230 N N . GLN B 1 96 ? 7.211 -34.75 -18.344 1 98.75 96 GLN B N 1
ATOM 3231 C CA . GLN B 1 96 ? 7.59 -36.062 -18.891 1 98.75 96 GLN B CA 1
ATOM 3232 C C . GLN B 1 96 ? 6.559 -36.562 -19.906 1 98.75 96 GLN B C 1
ATOM 3234 O O . GLN B 1 96 ? 6.922 -37.062 -20.969 1 98.75 96 GLN B O 1
ATOM 3239 N N . THR B 1 97 ? 5.328 -36.406 -19.578 1 98.69 97 THR B N 1
ATOM 3240 C CA . THR B 1 97 ? 4.246 -36.844 -20.453 1 98.69 97 THR B CA 1
ATOM 3241 C C . THR B 1 97 ? 4.309 -36.125 -21.797 1 98.69 97 THR B C 1
ATOM 3243 O O . THR B 1 97 ? 4.027 -36.719 -22.844 1 98.69 97 THR B O 1
ATOM 3246 N N . LEU B 1 98 ? 4.668 -34.875 -21.781 1 98.56 98 LEU B N 1
ATOM 3247 C CA . LEU B 1 98 ? 4.688 -34.062 -23 1 98.56 98 LEU B CA 1
ATOM 3248 C C . LEU B 1 98 ? 6.059 -34.125 -23.672 1 98.56 98 LEU B C 1
ATOM 3250 O O . LEU B 1 98 ? 6.309 -33.406 -24.641 1 98.56 98 LEU B O 1
ATOM 3254 N N . ASN B 1 99 ? 6.949 -34.906 -23.156 1 98.38 99 ASN B N 1
ATOM 3255 C CA . ASN B 1 99 ? 8.281 -35.125 -23.703 1 98.38 99 ASN B CA 1
ATOM 3256 C C . ASN B 1 99 ? 9.078 -33.812 -23.797 1 98.38 99 ASN B C 1
ATOM 3258 O O . ASN B 1 99 ? 9.648 -33.5 -24.828 1 98.38 99 ASN B O 1
ATOM 3262 N N . ILE B 1 100 ? 9.016 -33.094 -22.75 1 98.69 100 ILE B N 1
ATOM 3263 C CA . ILE B 1 100 ? 9.773 -31.844 -22.625 1 98.69 100 ILE B CA 1
ATOM 3264 C C . ILE B 1 100 ? 10.969 -32.062 -21.688 1 98.69 100 ILE B C 1
ATOM 3266 O O . ILE B 1 100 ? 10.805 -32.531 -20.562 1 98.69 100 ILE B O 1
ATOM 3270 N N . GLU B 1 101 ? 12.156 -31.812 -22.156 1 98.44 101 GLU B N 1
ATOM 3271 C CA . GLU B 1 101 ? 13.352 -32 -21.344 1 98.44 101 GLU B CA 1
ATOM 3272 C C . GLU B 1 101 ? 13.453 -30.938 -20.25 1 98.44 101 GLU B C 1
ATOM 3274 O O . GLU B 1 101 ? 13.617 -31.266 -19.062 1 98.44 101 GLU B O 1
ATOM 3279 N N . ASP B 1 102 ? 13.492 -29.703 -20.625 1 98.5 102 ASP B N 1
ATOM 3280 C CA . ASP B 1 102 ? 13.484 -28.547 -19.75 1 98.5 102 ASP B CA 1
ATOM 3281 C C . ASP B 1 102 ? 12.633 -27.422 -20.344 1 98.5 102 ASP B C 1
ATOM 3283 O O . ASP B 1 102 ? 12.234 -27.484 -21.516 1 98.5 102 ASP B O 1
ATOM 3287 N N . TRP B 1 103 ? 12.203 -26.484 -19.531 1 98.88 103 TRP B N 1
ATOM 3288 C CA . TRP B 1 103 ? 11.297 -25.453 -20 1 98.88 103 TRP B CA 1
ATOM 3289 C C . TRP B 1 103 ? 11.484 -24.172 -19.203 1 98.88 103 TRP B C 1
ATOM 3291 O O . TRP B 1 103 ? 12.133 -24.172 -18.156 1 98.88 103 TRP B O 1
ATOM 3301 N N . HIS B 1 104 ? 11.094 -23 -19.812 1 98.88 104 HIS B N 1
ATOM 3302 C CA . HIS B 1 104 ? 10.914 -21.766 -19.047 1 98.88 104 HIS B CA 1
ATOM 3303 C C . HIS B 1 104 ? 9.695 -21.844 -18.141 1 98.88 104 HIS B C 1
ATOM 3305 O O . HIS B 1 104 ? 8.664 -22.406 -18.531 1 98.88 104 HIS B O 1
ATOM 3311 N N . VAL B 1 105 ? 9.805 -21.344 -16.969 1 98.94 105 VAL B N 1
ATOM 3312 C CA . VAL B 1 105 ? 8.703 -21.375 -16.016 1 98.94 105 VAL B CA 1
ATOM 3313 C C . VAL B 1 105 ? 8.25 -19.953 -15.703 1 98.94 105 VAL B C 1
ATOM 3315 O O . VAL B 1 105 ? 9.039 -19.141 -15.211 1 98.94 105 VAL B O 1
ATOM 3318 N N . PHE B 1 106 ? 7.008 -19.641 -16.078 1 98.88 106 PHE B N 1
ATOM 3319 C CA . PHE B 1 106 ? 6.359 -18.359 -15.867 1 98.88 106 PHE B CA 1
ATOM 3320 C C . PHE B 1 106 ? 5.305 -18.453 -14.773 1 98.88 106 PHE B C 1
ATOM 3322 O O . PHE B 1 106 ? 4.34 -19.203 -14.898 1 98.88 106 PHE B O 1
ATOM 3329 N N . GLY B 1 107 ? 5.492 -17.75 -13.703 1 98.75 107 GLY B N 1
ATOM 3330 C CA . GLY B 1 107 ? 4.547 -17.859 -12.602 1 98.75 107 GLY B CA 1
ATOM 3331 C C . GLY B 1 107 ? 4.324 -16.547 -11.883 1 98.75 107 GLY B C 1
ATOM 3332 O O . GLY B 1 107 ? 5.262 -15.766 -11.695 1 98.75 107 GLY B O 1
ATOM 3333 N N . GLY B 1 108 ? 3.127 -16.281 -11.477 1 98.5 108 GLY B N 1
ATOM 3334 C CA . GLY B 1 108 ? 2.771 -15.094 -10.719 1 98.5 108 GLY B CA 1
ATOM 3335 C C . GLY B 1 108 ? 1.964 -15.398 -9.469 1 98.5 108 GLY B C 1
ATOM 3336 O O . GLY B 1 108 ? 1.177 -16.344 -9.453 1 98.5 108 GLY B O 1
ATOM 3337 N N . SER B 1 109 ? 2.1 -14.492 -8.414 1 98.56 109 SER B N 1
ATOM 3338 C CA . SER B 1 109 ? 1.396 -14.742 -7.16 1 98.56 109 SER B CA 1
ATOM 3339 C C . SER B 1 109 ? 1.683 -16.141 -6.633 1 98.56 109 SER B C 1
ATOM 3341 O O . SER B 1 109 ? 2.844 -16.531 -6.48 1 98.56 109 SER B O 1
ATOM 3343 N N . TYR B 1 110 ? 0.677 -16.969 -6.336 1 98.75 110 TYR B N 1
ATOM 3344 C CA . TYR B 1 110 ? 0.948 -18.344 -5.945 1 98.75 110 TYR B CA 1
ATOM 3345 C C . TYR B 1 110 ? 1.707 -19.094 -7.043 1 98.75 110 TYR B C 1
ATOM 3347 O O . TYR B 1 110 ? 2.535 -19.953 -6.754 1 98.75 110 TYR B O 1
ATOM 3355 N N . GLY B 1 111 ? 1.507 -18.703 -8.305 1 98.75 111 GLY B N 1
ATOM 3356 C CA . GLY B 1 111 ? 2.283 -19.266 -9.398 1 98.75 111 GLY B CA 1
ATOM 3357 C C . GLY B 1 111 ? 3.777 -19.047 -9.242 1 98.75 111 GLY B C 1
ATOM 3358 O O . GLY B 1 111 ? 4.578 -19.891 -9.672 1 98.75 111 GLY B O 1
ATOM 3359 N N . SER B 1 112 ? 4.16 -17.891 -8.711 1 98.88 112 SER B N 1
ATOM 3360 C CA . SER B 1 112 ? 5.574 -17.688 -8.438 1 98.88 112 SER B CA 1
ATOM 3361 C C . SER B 1 112 ? 6.066 -18.609 -7.332 1 98.88 112 SER B C 1
ATOM 3363 O O . SER B 1 112 ? 7.203 -19.094 -7.375 1 98.88 112 SER B O 1
ATOM 3365 N N . THR B 1 113 ? 5.23 -18.875 -6.32 1 98.81 113 THR B N 1
ATOM 3366 C CA . THR B 1 113 ? 5.543 -19.812 -5.254 1 98.81 113 THR B CA 1
ATOM 3367 C C . THR B 1 113 ? 5.805 -21.203 -5.82 1 98.81 113 THR B C 1
ATOM 3369 O O . THR B 1 113 ? 6.816 -21.844 -5.5 1 98.81 113 THR B O 1
ATOM 3372 N N . LEU B 1 114 ? 4.871 -21.625 -6.664 1 98.81 114 LEU B N 1
ATOM 3373 C CA . LEU B 1 114 ? 4.996 -22.953 -7.262 1 98.81 114 LEU B CA 1
ATOM 3374 C C . LEU B 1 114 ? 6.203 -23.016 -8.188 1 98.81 114 LEU B C 1
ATOM 3376 O O . LEU B 1 114 ? 6.945 -24 -8.188 1 98.81 114 LEU B O 1
ATOM 3380 N N . ALA B 1 115 ? 6.441 -21.984 -8.953 1 98.94 115 ALA B N 1
ATOM 3381 C CA . ALA B 1 115 ? 7.59 -21.922 -9.852 1 98.94 115 ALA B CA 1
ATOM 3382 C C . ALA B 1 115 ? 8.898 -22.031 -9.078 1 98.94 115 ALA B C 1
ATOM 3384 O O . ALA B 1 115 ? 9.781 -22.828 -9.453 1 98.94 115 ALA B O 1
ATOM 3385 N N . LEU B 1 116 ? 9 -21.25 -8.031 1 98.94 116 LEU B N 1
ATOM 3386 C CA . LEU B 1 116 ? 10.211 -21.25 -7.223 1 98.94 116 LEU B CA 1
ATOM 3387 C C . LEU B 1 116 ? 10.406 -22.609 -6.551 1 98.94 116 LEU B C 1
ATOM 3389 O O . LEU B 1 116 ? 11.516 -23.141 -6.543 1 98.94 116 LEU B O 1
ATOM 3393 N N . THR B 1 117 ? 9.359 -23.156 -5.996 1 98.81 117 THR B N 1
ATOM 3394 C CA . THR B 1 117 ? 9.461 -24.453 -5.336 1 98.81 117 THR B CA 1
ATOM 3395 C C . THR B 1 117 ? 9.828 -25.547 -6.332 1 98.81 117 THR B C 1
ATOM 3397 O O . THR B 1 117 ? 10.656 -26.406 -6.039 1 98.81 117 THR B O 1
ATOM 3400 N N . TYR B 1 118 ? 9.211 -25.484 -7.492 1 98.88 118 TYR B N 1
ATOM 3401 C CA . TYR B 1 118 ? 9.555 -26.422 -8.555 1 98.88 118 TYR B CA 1
ATOM 3402 C C . TYR B 1 118 ? 11.031 -26.344 -8.898 1 98.88 118 TYR B C 1
ATOM 3404 O O . TYR B 1 118 ? 11.719 -27.359 -8.984 1 98.88 118 TYR B O 1
ATOM 3412 N N . ALA B 1 119 ? 11.531 -25.141 -9.055 1 98.94 119 ALA B N 1
ATOM 3413 C CA . ALA B 1 119 ? 12.93 -24.922 -9.422 1 98.94 119 ALA B CA 1
ATOM 3414 C C . ALA B 1 119 ? 13.867 -25.406 -8.32 1 98.94 119 ALA B C 1
ATOM 3416 O O . ALA B 1 119 ? 14.961 -25.906 -8.609 1 98.94 119 ALA B O 1
ATOM 3417 N N . ILE B 1 120 ? 13.484 -25.25 -7.113 1 98.81 120 ILE B N 1
ATOM 3418 C CA . ILE B 1 120 ? 14.281 -25.703 -5.977 1 98.81 120 ILE B CA 1
ATOM 3419 C C . ILE B 1 120 ? 14.445 -27.219 -6.035 1 98.81 120 ILE B C 1
ATOM 3421 O O . ILE B 1 120 ? 15.523 -27.734 -5.75 1 98.81 120 ILE B O 1
ATOM 3425 N N . HIS B 1 121 ? 13.445 -27.906 -6.473 1 98.62 121 HIS B N 1
ATOM 3426 C CA . HIS B 1 121 ? 13.453 -29.375 -6.461 1 98.62 121 HIS B CA 1
ATOM 3427 C C . HIS B 1 121 ? 13.961 -29.938 -7.789 1 98.62 121 HIS B C 1
ATOM 3429 O O . HIS B 1 121 ? 14.453 -31.062 -7.844 1 98.62 121 HIS B O 1
ATOM 3435 N N . HIS B 1 122 ? 13.805 -29.188 -8.836 1 98.69 122 HIS B N 1
ATOM 3436 C CA . HIS B 1 122 ? 14.148 -29.672 -10.172 1 98.69 122 HIS B CA 1
ATOM 3437 C C . HIS B 1 122 ? 14.875 -28.594 -10.977 1 98.69 122 HIS B C 1
ATOM 3439 O O . HIS B 1 122 ? 14.469 -28.266 -12.094 1 98.69 122 HIS B O 1
ATOM 3445 N N . ALA B 1 123 ? 15.922 -28.141 -10.414 1 98.62 123 ALA B N 1
ATOM 3446 C CA . ALA B 1 123 ? 16.672 -27.031 -11.008 1 98.62 123 ALA B CA 1
ATOM 3447 C C . ALA B 1 123 ? 17.109 -27.375 -12.43 1 98.62 123 ALA B C 1
ATOM 3449 O O . ALA B 1 123 ? 17.109 -26.516 -13.312 1 98.62 123 ALA B O 1
ATOM 3450 N N . GLU B 1 124 ? 17.422 -28.609 -12.672 1 98.19 124 GLU B N 1
ATOM 3451 C CA . GLU B 1 124 ? 17.984 -29.047 -13.945 1 98.19 124 GLU B CA 1
ATOM 3452 C C . GLU B 1 124 ? 16.922 -29.047 -15.047 1 98.19 124 GLU B C 1
ATOM 3454 O O . GLU B 1 124 ? 17.25 -29.125 -16.234 1 98.19 124 GLU B O 1
ATOM 3459 N N . ARG B 1 125 ? 15.656 -28.875 -14.641 1 98.81 125 ARG B N 1
ATOM 3460 C CA . ARG B 1 125 ? 14.555 -28.906 -15.602 1 98.81 125 ARG B CA 1
ATOM 3461 C C . ARG B 1 125 ? 14.07 -27.484 -15.914 1 98.81 125 ARG B C 1
ATOM 3463 O O . ARG B 1 125 ? 13.133 -27.312 -16.688 1 98.81 125 ARG B O 1
ATOM 3470 N N . VAL B 1 126 ? 14.727 -26.516 -15.344 1 98.94 126 VAL B N 1
ATOM 3471 C CA . VAL B 1 126 ? 14.25 -25.141 -15.469 1 98.94 126 VAL B CA 1
ATOM 3472 C C . VAL B 1 126 ? 15.25 -24.312 -16.281 1 98.94 126 VAL B C 1
ATOM 3474 O O . VAL B 1 126 ? 16.391 -24.125 -15.859 1 98.94 126 VAL B O 1
ATOM 3477 N N . LYS B 1 127 ? 14.797 -23.859 -17.422 1 98.56 127 LYS B N 1
ATOM 3478 C CA . LYS B 1 127 ? 15.641 -23.031 -18.281 1 98.56 127 LYS B CA 1
ATOM 3479 C C . LYS B 1 127 ? 15.758 -21.609 -17.719 1 98.56 127 LYS B C 1
ATOM 3481 O O . LYS B 1 127 ? 16.828 -21 -17.781 1 98.56 127 LYS B O 1
ATOM 3486 N N . SER B 1 128 ? 14.68 -21.078 -17.281 1 98.81 128 SER B N 1
ATOM 3487 C CA . SER B 1 128 ? 14.633 -19.766 -16.641 1 98.81 128 SER B CA 1
ATOM 3488 C C . SER B 1 128 ? 13.344 -19.578 -15.859 1 98.81 128 SER B C 1
ATOM 3490 O O . SER B 1 128 ? 12.398 -20.359 -16 1 98.81 128 SER B O 1
ATOM 3492 N N . LEU B 1 129 ? 13.383 -18.625 -14.969 1 98.94 129 LEU B N 1
ATOM 3493 C CA . LEU B 1 129 ? 12.219 -18.234 -14.18 1 98.94 129 LEU B CA 1
ATOM 3494 C C . LEU B 1 129 ? 11.781 -16.812 -14.523 1 98.94 129 LEU B C 1
ATOM 3496 O O . LEU B 1 129 ? 12.594 -15.883 -14.523 1 98.94 129 LEU B O 1
ATOM 3500 N N . ILE B 1 130 ? 10.523 -16.625 -14.938 1 98.94 130 ILE B N 1
ATOM 3501 C CA . ILE B 1 130 ? 9.883 -15.32 -15.055 1 98.94 130 ILE B CA 1
ATOM 3502 C C . ILE B 1 130 ? 8.773 -15.188 -14.016 1 98.94 130 ILE B C 1
ATOM 3504 O O . ILE B 1 130 ? 7.727 -15.836 -14.133 1 98.94 130 ILE B O 1
ATOM 3508 N N . LEU B 1 131 ? 9.016 -14.336 -13.031 1 98.94 131 LEU B N 1
ATOM 3509 C CA . LEU B 1 131 ? 8.18 -14.312 -11.836 1 98.94 131 LEU B CA 1
ATOM 3510 C C . LEU B 1 131 ? 7.523 -12.953 -11.664 1 98.94 131 LEU B C 1
ATOM 3512 O O . LEU B 1 131 ? 8.148 -11.914 -11.906 1 98.94 131 LEU B O 1
ATOM 3516 N N . ARG B 1 132 ? 6.297 -12.992 -11.32 1 98.62 132 ARG B N 1
ATOM 3517 C CA . ARG B 1 132 ? 5.539 -11.766 -11.117 1 98.62 132 ARG B CA 1
ATOM 3518 C C . ARG B 1 132 ? 4.77 -11.805 -9.797 1 98.62 132 ARG B C 1
ATOM 3520 O O . ARG B 1 132 ? 4.172 -12.828 -9.453 1 98.62 132 ARG B O 1
ATOM 3527 N N . GLY B 1 133 ? 4.723 -10.609 -9.062 1 98.69 133 GLY B N 1
ATOM 3528 C CA . GLY B 1 133 ? 3.918 -10.578 -7.855 1 98.69 133 GLY B CA 1
ATOM 3529 C C . GLY B 1 133 ? 4.277 -11.672 -6.867 1 98.69 133 GLY B C 1
ATOM 3530 O O . GLY B 1 133 ? 3.445 -12.531 -6.555 1 98.69 133 GLY B O 1
ATOM 3531 N N . ILE B 1 134 ? 5.461 -11.625 -6.285 1 98.88 134 ILE B N 1
ATOM 3532 C CA . ILE B 1 134 ? 6.09 -12.711 -5.539 1 98.88 134 ILE B CA 1
ATOM 3533 C C . ILE B 1 134 ? 5.285 -13 -4.273 1 98.88 134 ILE B C 1
ATOM 3535 O O . ILE B 1 134 ? 5.023 -12.094 -3.479 1 98.88 134 ILE B O 1
ATOM 3539 N N . PHE B 1 135 ? 4.863 -14.203 -4.176 1 98.75 135 PHE B N 1
ATOM 3540 C CA . PHE B 1 135 ? 4.309 -14.758 -2.947 1 98.75 135 PHE B CA 1
ATOM 3541 C C . PHE B 1 135 ? 5.223 -15.828 -2.369 1 98.75 135 PHE B C 1
ATOM 3543 O O . PHE B 1 135 ? 5.473 -16.844 -3.01 1 98.75 135 PHE B O 1
ATOM 3550 N N . LEU B 1 136 ? 5.766 -15.672 -1.16 1 98.75 136 LEU B N 1
ATOM 3551 C CA . LEU B 1 136 ? 6.773 -16.562 -0.606 1 98.75 136 LEU B CA 1
ATOM 3552 C C . LEU B 1 136 ? 6.133 -17.625 0.285 1 98.75 136 LEU B C 1
ATOM 3554 O O . LEU B 1 136 ? 6.801 -18.562 0.731 1 98.75 136 LEU B O 1
ATOM 3558 N N . GLY B 1 137 ? 4.82 -17.5 0.56 1 97.88 137 GLY B N 1
ATOM 3559 C CA . GLY B 1 137 ? 4.074 -18.5 1.307 1 97.88 137 GLY B CA 1
ATOM 3560 C C . GLY B 1 137 ? 4.422 -18.516 2.783 1 97.88 137 GLY B C 1
ATOM 3561 O O . GLY B 1 137 ? 4.336 -19.562 3.43 1 97.88 137 GLY B O 1
ATOM 3562 N N . ARG B 1 138 ? 4.934 -17.438 3.346 1 98.44 138 ARG B N 1
ATOM 3563 C CA . ARG B 1 138 ? 5.203 -17.312 4.773 1 98.44 138 ARG B CA 1
ATOM 3564 C C . ARG B 1 138 ? 3.941 -16.938 5.539 1 98.44 138 ARG B C 1
ATOM 3566 O O . ARG B 1 138 ? 2.98 -16.422 4.949 1 98.44 138 ARG B O 1
ATOM 3573 N N . GLN B 1 139 ? 3.982 -17.172 6.785 1 97.88 139 GLN B N 1
ATOM 3574 C CA . GLN B 1 139 ? 2.848 -16.766 7.613 1 97.88 139 GLN B CA 1
ATOM 3575 C C . GLN B 1 139 ? 2.6 -15.258 7.512 1 97.88 139 GLN B C 1
ATOM 3577 O O . GLN B 1 139 ? 1.451 -14.82 7.43 1 97.88 139 GLN B O 1
ATOM 3582 N N . GLU B 1 140 ? 3.691 -14.484 7.562 1 98.12 140 GLU B N 1
ATOM 3583 C CA . GLU B 1 140 ? 3.541 -13.031 7.484 1 98.12 140 GLU B CA 1
ATOM 3584 C C . GLU B 1 140 ? 2.889 -12.617 6.168 1 98.12 140 GLU B C 1
ATOM 3586 O O . GLU B 1 140 ? 2.238 -11.57 6.094 1 98.12 140 GLU B O 1
ATOM 3591 N N . ASP B 1 141 ? 3.053 -13.43 5.102 1 98.44 141 ASP B N 1
ATOM 3592 C CA . ASP B 1 141 ? 2.439 -13.117 3.812 1 98.44 141 ASP B CA 1
ATOM 3593 C C . ASP B 1 141 ? 0.925 -13.297 3.865 1 98.44 141 ASP B C 1
ATOM 3595 O O . ASP B 1 141 ? 0.176 -12.469 3.354 1 98.44 141 ASP B O 1
ATOM 3599 N N . SER B 1 142 ? 0.468 -14.367 4.469 1 97.81 142 SER B N 1
ATOM 3600 C CA . SER B 1 142 ? -0.962 -14.594 4.656 1 97.81 142 SER B CA 1
ATOM 3601 C C . SER B 1 142 ? -1.557 -13.57 5.621 1 97.81 142 SER B C 1
ATOM 3603 O O . SER B 1 142 ? -2.65 -13.047 5.383 1 97.81 142 SER B O 1
ATOM 3605 N N . ASP B 1 143 ? -0.842 -13.297 6.734 1 98.44 143 ASP B N 1
ATOM 3606 C CA . ASP B 1 143 ? -1.317 -12.328 7.715 1 98.44 143 ASP B CA 1
ATOM 3607 C C . ASP B 1 143 ? -1.516 -10.953 7.078 1 98.44 143 ASP B C 1
ATOM 3609 O O . ASP B 1 143 ? -2.496 -10.266 7.367 1 98.44 143 ASP B O 1
ATOM 3613 N N . TRP B 1 144 ? -0.612 -10.578 6.238 1 98.56 144 TRP B N 1
ATOM 3614 C CA . TRP B 1 144 ? -0.675 -9.281 5.574 1 98.56 144 TRP B CA 1
ATOM 3615 C C . TRP B 1 144 ? -1.985 -9.125 4.809 1 98.56 144 TRP B C 1
ATOM 3617 O O . TRP B 1 144 ? -2.645 -8.086 4.898 1 98.56 144 TRP B O 1
ATOM 3627 N N . LEU B 1 145 ? -2.346 -10.086 4.07 1 98.62 145 LEU B N 1
ATOM 3628 C CA . LEU B 1 145 ? -3.494 -10 3.174 1 98.62 145 LEU B CA 1
ATOM 3629 C C . LEU B 1 145 ? -4.797 -10.211 3.938 1 98.62 145 LEU B C 1
ATOM 3631 O O . LEU B 1 145 ? -5.805 -9.562 3.643 1 98.62 145 LEU B O 1
ATOM 3635 N N . PHE B 1 146 ? -4.77 -11.086 4.98 1 98.75 146 PHE B N 1
ATOM 3636 C CA . PHE B 1 146 ? -6.059 -11.547 5.473 1 98.75 146 PHE B CA 1
ATOM 3637 C C . PHE B 1 146 ? -6.273 -11.109 6.918 1 98.75 146 PHE B C 1
ATOM 3639 O O . PHE B 1 146 ? -7.344 -11.336 7.488 1 98.75 146 PHE B O 1
ATOM 3646 N N . GLN B 1 147 ? -5.273 -10.57 7.543 1 98.5 147 GLN B N 1
ATOM 3647 C CA . GLN B 1 147 ? -5.422 -10.188 8.938 1 98.5 147 GLN B CA 1
ATOM 3648 C C . GLN B 1 147 ? -5.145 -8.695 9.133 1 98.5 147 GLN B C 1
ATOM 3650 O O . GLN B 1 147 ? -6.004 -7.957 9.617 1 98.5 147 GLN B O 1
ATOM 3655 N N . PHE B 1 148 ? -3.938 -8.289 8.711 1 98.38 148 PHE B N 1
ATOM 3656 C CA . PHE B 1 148 ? -3.557 -6.891 8.867 1 98.38 148 PHE B CA 1
ATOM 3657 C C . PHE B 1 148 ? -2.48 -6.508 7.859 1 98.38 148 PHE B C 1
ATOM 3659 O O . PHE B 1 148 ? -1.436 -7.16 7.781 1 98.38 148 PHE B O 1
ATOM 3666 N N . GLY B 1 149 ? -2.607 -5.504 7.156 1 98.38 149 GLY B N 1
ATOM 3667 C CA . GLY B 1 149 ? -1.726 -4.969 6.129 1 98.38 149 GLY B CA 1
ATOM 3668 C C . GLY B 1 149 ? -2.473 -4.406 4.938 1 98.38 149 GLY B C 1
ATOM 3669 O O . GLY B 1 149 ? -2.709 -3.197 4.859 1 98.38 149 GLY B O 1
ATOM 3670 N N . ALA B 1 150 ? -3.018 -5.348 4.137 1 98.5 150 ALA B N 1
ATOM 3671 C CA . ALA B 1 150 ? -3.84 -4.957 2.996 1 98.5 150 ALA B CA 1
ATOM 3672 C C . ALA B 1 150 ? -5.094 -4.219 3.453 1 98.5 150 ALA B C 1
ATOM 3674 O O . ALA B 1 150 ? -5.582 -3.324 2.76 1 98.5 150 ALA B O 1
ATOM 3675 N N . SER B 1 151 ? -5.59 -4.566 4.66 1 98.56 151 SER B N 1
ATOM 3676 C CA . SER B 1 151 ? -6.793 -3.99 5.246 1 98.56 151 SER B CA 1
ATOM 3677 C C . SER B 1 151 ? -6.676 -2.477 5.383 1 98.56 151 SER B C 1
ATOM 3679 O O . SER B 1 151 ? -7.684 -1.768 5.402 1 98.56 151 SER B O 1
ATOM 3681 N N . GLU B 1 152 ? -5.434 -1.994 5.484 1 98.56 152 GLU B N 1
ATOM 3682 C CA . GLU B 1 152 ? -5.211 -0.58 5.773 1 98.56 152 GLU B CA 1
ATOM 3683 C C . GLU B 1 152 ? -5.414 0.276 4.527 1 98.56 152 GLU B C 1
ATOM 3685 O O . GLU B 1 152 ? -5.629 1.485 4.625 1 98.56 152 GLU B O 1
ATOM 3690 N N . PHE B 1 153 ? -5.375 -0.328 3.354 1 98.38 153 PHE B N 1
ATOM 3691 C CA . PHE B 1 153 ? -5.535 0.39 2.096 1 98.38 153 PHE B CA 1
ATOM 3692 C C . PHE B 1 153 ? -6.969 0.283 1.593 1 98.38 153 PHE B C 1
ATOM 3694 O O . PHE B 1 153 ? -7.449 1.164 0.876 1 98.38 153 PHE B O 1
ATOM 3701 N N . TYR B 1 154 ? -7.602 -0.795 1.963 1 97.94 154 TYR B N 1
ATOM 3702 C CA . TYR B 1 154 ? -8.969 -1.058 1.53 1 97.94 154 TYR B CA 1
ATOM 3703 C C . TYR B 1 154 ? -9.867 -1.355 2.723 1 97.94 154 TYR B C 1
ATOM 3705 O O . TYR B 1 154 ? -10.523 -2.402 2.771 1 97.94 154 TYR B O 1
ATOM 3713 N N . PRO B 1 155 ? -9.953 -0.401 3.656 1 98.06 155 PRO B N 1
ATOM 3714 C CA . PRO B 1 155 ? -10.703 -0.685 4.879 1 98.06 155 PRO B CA 1
ATOM 3715 C C . PRO B 1 155 ? -12.18 -0.987 4.609 1 98.06 155 PRO B C 1
ATOM 3717 O O . PRO B 1 155 ? -12.781 -1.8 5.312 1 98.06 155 PRO B O 1
ATOM 3720 N N . GLU B 1 156 ? -12.758 -0.367 3.609 1 96.12 156 GLU B N 1
ATOM 3721 C CA . GLU B 1 156 ? -14.172 -0.561 3.299 1 96.12 156 GLU B CA 1
ATOM 3722 C C . GLU B 1 156 ? -14.445 -1.989 2.834 1 96.12 156 GLU B C 1
ATOM 3724 O O . GLU B 1 156 ? -15.406 -2.617 3.275 1 96.12 156 GLU B O 1
ATOM 3729 N N . ALA B 1 157 ? -13.609 -2.49 1.928 1 96.69 157 ALA B N 1
ATOM 3730 C CA . ALA B 1 157 ? -13.758 -3.859 1.445 1 96.69 157 ALA B CA 1
ATOM 3731 C C . ALA B 1 157 ? -13.406 -4.867 2.539 1 96.69 157 ALA B C 1
ATOM 3733 O O . ALA B 1 157 ? -14.055 -5.91 2.66 1 96.69 157 ALA B O 1
ATOM 3734 N N . PHE B 1 158 ? -12.43 -4.551 3.348 1 98.12 158 PHE B N 1
ATOM 3735 C CA . PHE B 1 158 ? -12 -5.469 4.395 1 98.12 158 PHE B CA 1
ATOM 3736 C C . PHE B 1 158 ? -13.086 -5.613 5.461 1 98.12 158 PHE B C 1
ATOM 3738 O O . PHE B 1 158 ? -13.266 -6.695 6.027 1 98.12 158 PHE B O 1
ATOM 3745 N N . ALA B 1 159 ? -13.773 -4.492 5.727 1 97.69 159 ALA B N 1
ATOM 3746 C CA . ALA B 1 159 ? -14.852 -4.555 6.707 1 97.69 159 ALA B CA 1
ATOM 3747 C C . ALA B 1 159 ? -15.883 -5.609 6.316 1 97.69 159 ALA B C 1
ATOM 3749 O O . ALA B 1 159 ? -16.375 -6.348 7.172 1 97.69 159 ALA B O 1
ATOM 3750 N N . LEU B 1 160 ? -16.203 -5.695 5.027 1 96.19 160 LEU B N 1
ATOM 3751 C CA . LEU B 1 160 ? -17.156 -6.684 4.543 1 96.19 160 LEU B CA 1
ATOM 3752 C C . LEU B 1 160 ? -16.625 -8.102 4.738 1 96.19 160 LEU B C 1
ATOM 3754 O O . LEU B 1 160 ? -17.391 -9.016 5.055 1 96.19 160 LEU B O 1
ATOM 3758 N N . PHE B 1 161 ? -15.383 -8.297 4.582 1 98.06 161 PHE B N 1
ATOM 3759 C CA . PHE B 1 161 ? -14.688 -9.562 4.77 1 98.06 161 PHE B CA 1
ATOM 3760 C C . PHE B 1 161 ? -14.625 -9.93 6.25 1 98.06 161 PHE B C 1
ATOM 3762 O O . PHE B 1 161 ? -15.047 -11.016 6.645 1 98.06 161 PHE B O 1
ATOM 3769 N N . ARG B 1 162 ? -14.133 -9.039 7.094 1 98.62 162 ARG B N 1
ATOM 3770 C CA . ARG B 1 162 ? -13.883 -9.25 8.516 1 98.62 162 ARG B CA 1
ATOM 3771 C C . ARG B 1 162 ? -15.188 -9.453 9.273 1 98.62 162 ARG B C 1
ATOM 3773 O O . ARG B 1 162 ? -15.289 -10.344 10.125 1 98.62 162 ARG B O 1
ATOM 3780 N N . ASP B 1 163 ? -16.219 -8.641 8.914 1 98 163 ASP B N 1
ATOM 3781 C CA . ASP B 1 163 ? -17.422 -8.555 9.75 1 98 163 ASP B CA 1
ATOM 3782 C C . ASP B 1 163 ? -18.344 -9.742 9.523 1 98 163 ASP B C 1
ATOM 3784 O O . ASP B 1 163 ? -19.297 -9.945 10.273 1 98 163 ASP B O 1
ATOM 3788 N N . PHE B 1 164 ? -18.031 -10.531 8.516 1 97.88 164 PHE B N 1
ATOM 3789 C CA . PHE B 1 164 ? -18.719 -11.805 8.32 1 97.88 164 PHE B CA 1
ATOM 3790 C C . PHE B 1 164 ? -18.391 -12.773 9.453 1 97.88 164 PHE B C 1
ATOM 3792 O O . PHE B 1 164 ? -19.188 -13.648 9.781 1 97.88 164 PHE B O 1
ATOM 3799 N N . ILE B 1 165 ? -17.266 -12.664 10.07 1 98.69 165 ILE B N 1
ATOM 3800 C CA . ILE B 1 165 ? -16.766 -13.516 11.141 1 98.69 165 ILE B CA 1
ATOM 3801 C C . ILE B 1 165 ? -17.141 -12.922 12.492 1 98.69 165 ILE B C 1
ATOM 3803 O O . ILE B 1 165 ? -16.922 -11.727 12.734 1 98.69 165 ILE B O 1
ATOM 3807 N N . PRO B 1 166 ? -17.719 -13.719 13.422 1 98.44 166 PRO B N 1
ATOM 3808 C CA . PRO B 1 166 ? -17.984 -13.227 14.773 1 98.44 166 PRO B CA 1
ATOM 3809 C C . PRO B 1 166 ? -16.75 -12.602 15.43 1 98.44 166 PRO B C 1
ATOM 3811 O O . PRO B 1 166 ? -15.633 -13.094 15.242 1 98.44 166 PRO B O 1
ATOM 3814 N N . GLN B 1 167 ? -16.969 -11.602 16.188 1 98.12 167 GLN B N 1
ATOM 3815 C CA . GLN B 1 167 ? -15.898 -10.805 16.781 1 98.12 167 GLN B CA 1
ATOM 3816 C C . GLN B 1 167 ? -14.906 -11.688 17.531 1 98.12 167 GLN B C 1
ATOM 3818 O O . GLN B 1 167 ? -13.695 -11.484 17.438 1 98.12 167 GLN B O 1
ATOM 3823 N N . GLU B 1 168 ? -15.344 -12.641 18.219 1 98.19 168 GLU B N 1
ATOM 3824 C CA . GLU B 1 168 ? -14.516 -13.5 19.062 1 98.19 168 GLU B CA 1
ATOM 3825 C C . GLU B 1 168 ? -13.578 -14.359 18.234 1 98.19 168 GLU B C 1
ATOM 3827 O O . GLU B 1 168 ? -12.594 -14.898 18.75 1 98.19 168 GLU B O 1
ATOM 3832 N N . GLU B 1 169 ? -13.898 -14.508 16.922 1 98.5 169 GLU B N 1
ATOM 3833 C CA . GLU B 1 169 ? -13.102 -15.367 16.062 1 98.5 169 GLU B CA 1
ATOM 3834 C C . GLU B 1 169 ? -12.234 -14.539 15.117 1 98.5 169 GLU B C 1
ATOM 3836 O O . GLU B 1 169 ? -11.484 -15.086 14.297 1 98.5 169 GLU B O 1
ATOM 3841 N N . GLN B 1 170 ? -12.188 -13.227 15.203 1 98.62 170 GLN B N 1
ATOM 3842 C CA . GLN B 1 170 ? -11.531 -12.359 14.234 1 98.62 170 GLN B CA 1
ATOM 3843 C C . GLN B 1 170 ? -10.023 -12.297 14.484 1 98.62 170 GLN B C 1
ATOM 3845 O O . GLN B 1 170 ? -9.289 -11.68 13.711 1 98.62 170 GLN B O 1
ATOM 3850 N N . GLY B 1 171 ? -9.562 -12.938 15.516 1 98.38 171 GLY B N 1
ATOM 3851 C CA . GLY B 1 171 ? -8.133 -12.977 15.805 1 98.38 171 GLY B CA 1
ATOM 3852 C C . GLY B 1 171 ? -7.348 -13.812 14.812 1 98.38 171 GLY B C 1
ATOM 3853 O O . GLY B 1 171 ? -6.125 -13.688 14.719 1 98.38 171 GLY B O 1
ATOM 3854 N N . ASP B 1 172 ? -7.984 -14.711 14.141 1 98.62 172 ASP B N 1
ATOM 3855 C CA . ASP B 1 172 ? -7.43 -15.547 13.078 1 98.62 172 ASP B CA 1
ATOM 3856 C C . ASP B 1 172 ? -8.453 -15.773 11.969 1 98.62 172 ASP B C 1
ATOM 3858 O O . ASP B 1 172 ? -9.117 -16.812 11.93 1 98.62 172 ASP B O 1
ATOM 3862 N N . LEU B 1 173 ? -8.469 -14.836 11.039 1 98.88 173 LEU B N 1
ATOM 3863 C CA . LEU B 1 173 ? -9.523 -14.82 10.039 1 98.88 173 LEU B CA 1
ATOM 3864 C C . LEU B 1 173 ? -9.367 -15.977 9.055 1 98.88 173 LEU B C 1
ATOM 3866 O O . LEU B 1 173 ? -10.359 -16.547 8.602 1 98.88 173 LEU B O 1
ATOM 3870 N N . VAL B 1 174 ? -8.141 -16.344 8.734 1 98.88 174 VAL B N 1
ATOM 3871 C CA . VAL B 1 174 ? -7.91 -17.453 7.828 1 98.88 174 VAL B CA 1
ATOM 3872 C C . VAL B 1 174 ? -8.516 -18.734 8.406 1 98.88 174 VAL B C 1
ATOM 3874 O O . VAL B 1 174 ? -9.289 -19.422 7.734 1 98.88 174 VAL B O 1
ATOM 3877 N N . ALA B 1 175 ? -8.219 -19 9.656 1 98.69 175 ALA B N 1
ATOM 3878 C CA . ALA B 1 175 ? -8.742 -20.203 10.305 1 98.69 175 ALA B CA 1
ATOM 3879 C C . ALA B 1 175 ? -10.266 -20.156 10.398 1 98.69 175 ALA B C 1
ATOM 3881 O O . ALA B 1 175 ? -10.938 -21.156 10.18 1 98.69 175 ALA B O 1
ATOM 3882 N N . ALA B 1 176 ? -10.812 -18.984 10.758 1 98.88 176 ALA B N 1
ATOM 3883 C CA . ALA B 1 176 ? -12.258 -18.812 10.906 1 98.88 176 ALA B CA 1
ATOM 3884 C C . ALA B 1 176 ? -12.977 -19.078 9.586 1 98.88 176 ALA B C 1
ATOM 3886 O O . ALA B 1 176 ? -13.992 -19.781 9.555 1 98.88 176 ALA B O 1
ATOM 3887 N N . TYR B 1 177 ? -12.492 -18.547 8.531 1 98.88 177 TYR B N 1
ATOM 3888 C CA . TYR B 1 177 ? -13.078 -18.75 7.207 1 98.88 177 TYR B CA 1
ATOM 3889 C C . TYR B 1 177 ? -12.945 -20.203 6.77 1 98.88 177 TYR B C 1
ATOM 3891 O O . TYR B 1 177 ? -13.914 -20.812 6.289 1 98.88 177 TYR B O 1
ATOM 3899 N N . TYR B 1 178 ? -11.742 -20.781 6.965 1 98.88 178 TYR B N 1
ATOM 3900 C CA . TYR B 1 178 ? -11.492 -22.141 6.523 1 98.88 178 TYR B CA 1
ATOM 3901 C C . TYR B 1 178 ? -12.43 -23.125 7.219 1 98.88 178 TYR B C 1
ATOM 3903 O O . TYR B 1 178 ? -12.992 -24.016 6.578 1 98.88 178 TYR B O 1
ATOM 3911 N N . ARG B 1 179 ? -12.641 -22.906 8.492 1 98.62 179 ARG B N 1
ATOM 3912 C CA . ARG B 1 179 ? -13.555 -23.766 9.25 1 98.62 179 ARG B CA 1
ATOM 3913 C C . ARG B 1 179 ? -14.961 -23.734 8.648 1 98.62 179 ARG B C 1
ATOM 3915 O O . ARG B 1 179 ? -15.641 -24.766 8.602 1 98.62 179 ARG B O 1
ATOM 3922 N N . ARG B 1 180 ? -15.391 -22.609 8.219 1 98.75 180 ARG B N 1
ATOM 3923 C CA . ARG B 1 180 ? -16.719 -22.469 7.629 1 98.75 180 ARG B CA 1
ATOM 3924 C C . ARG B 1 180 ? -16.781 -23.094 6.246 1 98.75 180 ARG B C 1
ATOM 3926 O O . ARG B 1 180 ? -17.766 -23.734 5.887 1 98.75 180 ARG B O 1
ATOM 3933 N N . MET B 1 181 ? -15.719 -23 5.523 1 98.75 181 MET B N 1
ATOM 3934 C CA . MET B 1 181 ? -15.68 -23.5 4.152 1 98.75 181 MET B CA 1
ATOM 3935 C C . MET B 1 181 ? -15.711 -25.031 4.133 1 98.75 181 MET B C 1
ATOM 3937 O O . MET B 1 181 ? -16.266 -25.625 3.213 1 98.75 181 MET B O 1
ATOM 3941 N N . ILE B 1 182 ? -15.117 -25.641 5.148 1 98.44 182 ILE B N 1
ATOM 3942 C CA . ILE B 1 182 ? -15.023 -27.109 5.125 1 98.44 182 ILE B CA 1
ATOM 3943 C C . ILE B 1 182 ? -16.078 -27.703 6.043 1 98.44 182 ILE B C 1
ATOM 3945 O O . ILE B 1 182 ? -16.094 -28.906 6.293 1 98.44 182 ILE B O 1
ATOM 3949 N N . GLY B 1 183 ? -16.906 -26.844 6.582 1 97.69 183 GLY B N 1
ATOM 3950 C CA . GLY B 1 183 ? -17.938 -27.312 7.492 1 97.69 183 GLY B CA 1
ATOM 3951 C C . GLY B 1 183 ? -19.125 -27.906 6.781 1 97.69 183 GLY B C 1
ATOM 3952 O O . GLY B 1 183 ? -19.156 -27.984 5.551 1 97.69 183 GLY B O 1
ATOM 3953 N N . ASP B 1 184 ? -20.203 -28.25 7.547 1 97.25 184 ASP B N 1
ATOM 3954 C CA . ASP B 1 184 ? -21.359 -29 7.043 1 97.25 184 ASP B CA 1
ATOM 3955 C C . ASP B 1 184 ? -22.422 -28.062 6.473 1 97.25 184 ASP B C 1
ATOM 3957 O O . ASP B 1 184 ? -23.312 -28.5 5.758 1 97.25 184 ASP B O 1
ATOM 3961 N N . ASP B 1 185 ? -22.359 -26.812 6.824 1 97.81 185 ASP B N 1
ATOM 3962 C CA . ASP B 1 185 ? -23.312 -25.828 6.328 1 97.81 185 ASP B CA 1
ATOM 3963 C C . ASP B 1 185 ? -22.906 -25.312 4.953 1 97.81 185 ASP B C 1
ATOM 3965 O O . ASP B 1 185 ? -22.094 -24.391 4.852 1 97.81 185 ASP B O 1
ATOM 3969 N N . GLN B 1 186 ? -23.562 -25.812 3.961 1 97.06 186 GLN B N 1
ATOM 3970 C CA . GLN B 1 186 ? -23.172 -25.531 2.584 1 97.06 186 GLN B CA 1
ATOM 3971 C C . GLN B 1 186 ? -23.375 -24.062 2.25 1 97.06 186 GLN B C 1
ATOM 3973 O O . GLN B 1 186 ? -22.578 -23.453 1.534 1 97.06 186 GLN B O 1
ATOM 3978 N N . ASP B 1 187 ? -24.453 -23.5 2.715 1 97.12 187 ASP B N 1
ATOM 3979 C CA . ASP B 1 187 ? -24.719 -22.094 2.465 1 97.12 187 ASP B CA 1
ATOM 3980 C C . ASP B 1 187 ? -23.656 -21.203 3.092 1 97.12 187 ASP B C 1
ATOM 3982 O O . ASP B 1 187 ? -23.203 -20.234 2.475 1 97.12 187 ASP B O 1
ATOM 3986 N N . LEU B 1 188 ? -23.312 -21.594 4.285 1 97.69 188 LEU B N 1
ATOM 3987 C CA . LEU B 1 188 ? -22.266 -20.844 4.984 1 97.69 188 LEU B CA 1
ATOM 3988 C C . LEU B 1 188 ? -20.922 -20.984 4.27 1 97.69 188 LEU B C 1
ATOM 3990 O O . LEU B 1 188 ? -20.156 -20.031 4.176 1 97.69 188 LEU B O 1
ATOM 3994 N N . ALA B 1 189 ? -20.641 -22.156 3.811 1 98.38 189 ALA B N 1
ATOM 3995 C CA . ALA B 1 189 ? -19.406 -22.406 3.078 1 98.38 189 ALA B CA 1
ATOM 3996 C C . ALA B 1 189 ? -19.344 -21.578 1.803 1 98.38 189 ALA B C 1
ATOM 3998 O O . ALA B 1 189 ? -18.312 -20.953 1.515 1 98.38 189 ALA B O 1
ATOM 3999 N N . GLU B 1 190 ? -20.391 -21.531 1.08 1 97.44 190 GLU B N 1
ATOM 4000 C CA . GLU B 1 190 ? -20.438 -20.781 -0.174 1 97.44 190 GLU B CA 1
ATOM 4001 C C . GLU B 1 190 ? -20.281 -19.297 0.07 1 97.44 190 GLU B C 1
ATOM 4003 O O . GLU B 1 190 ? -19.562 -18.609 -0.666 1 97.44 190 GLU B O 1
ATOM 4008 N N . GLU B 1 191 ? -20.938 -18.828 1.104 1 97.19 191 GLU B N 1
ATOM 4009 C CA . GLU B 1 191 ? -20.812 -17.406 1.432 1 97.19 191 GLU B CA 1
ATOM 4010 C C . GLU B 1 191 ? -19.391 -17.047 1.845 1 97.19 191 GLU B C 1
ATOM 4012 O O . GLU B 1 191 ? -18.891 -15.984 1.496 1 97.19 191 GLU B O 1
ATOM 4017 N N . ALA B 1 192 ? -18.766 -17.953 2.6 1 98.38 192 ALA B N 1
ATOM 4018 C CA . ALA B 1 192 ? -17.375 -17.75 3.002 1 98.38 192 ALA B CA 1
ATOM 4019 C C . ALA B 1 192 ? -16.453 -17.672 1.788 1 98.38 192 ALA B C 1
ATOM 4021 O O . ALA B 1 192 ? -15.602 -16.797 1.699 1 98.38 192 ALA B O 1
ATOM 4022 N N . MET B 1 193 ? -16.656 -18.594 0.858 1 98.38 193 MET B N 1
ATOM 4023 C CA . MET B 1 193 ? -15.844 -18.594 -0.359 1 98.38 193 MET B CA 1
ATOM 4024 C C . MET B 1 193 ? -16.078 -17.328 -1.17 1 98.38 193 MET B C 1
ATOM 4026 O O . MET B 1 193 ? -15.125 -16.75 -1.707 1 98.38 193 MET B O 1
ATOM 4030 N N . LYS B 1 194 ? -17.281 -16.891 -1.225 1 97.25 194 LYS B N 1
ATOM 4031 C CA . LYS B 1 194 ? -17.656 -15.695 -1.967 1 97.25 194 LYS B CA 1
ATOM 4032 C C . LYS B 1 194 ? -16.984 -14.461 -1.379 1 97.25 194 LYS B C 1
ATOM 4034 O O . LYS B 1 194 ? -16.375 -13.664 -2.107 1 97.25 194 LYS B O 1
ATOM 4039 N N . ARG B 1 195 ? -17.031 -14.266 -0.079 1 97.19 195 ARG B N 1
ATOM 4040 C CA . ARG B 1 195 ? -16.469 -13.094 0.586 1 97.19 195 ARG B CA 1
ATOM 4041 C C . ARG B 1 195 ? -14.945 -13.117 0.526 1 97.19 195 ARG B C 1
ATOM 4043 O O . ARG B 1 195 ? -14.312 -12.062 0.392 1 97.19 195 ARG B O 1
ATOM 4050 N N . TRP B 1 196 ? -14.422 -14.328 0.668 1 98.06 196 TRP B N 1
ATOM 4051 C CA . TRP B 1 196 ? -12.977 -14.477 0.538 1 98.06 196 TRP B CA 1
ATOM 4052 C C . TRP B 1 196 ? -12.508 -14 -0.833 1 98.06 196 TRP B C 1
ATOM 4054 O O . TRP B 1 196 ? -11.594 -13.18 -0.932 1 98.06 196 TRP B O 1
ATOM 4064 N N . SER B 1 197 ? -13.094 -14.523 -1.857 1 96.88 197 SER B N 1
ATOM 4065 C CA . SER B 1 197 ? -12.719 -14.195 -3.229 1 96.88 197 SER B CA 1
ATOM 4066 C C . SER B 1 197 ? -12.977 -12.719 -3.527 1 96.88 197 SER B C 1
ATOM 4068 O O . SER B 1 197 ? -12.203 -12.086 -4.246 1 96.88 197 SER B O 1
ATOM 4070 N N . ALA B 1 198 ? -14.055 -12.148 -3 1 96.56 198 ALA B N 1
ATOM 4071 C CA . ALA B 1 198 ? -14.383 -10.742 -3.197 1 96.56 198 ALA B CA 1
ATOM 4072 C C . ALA B 1 198 ? -13.328 -9.836 -2.561 1 96.56 198 ALA B C 1
ATOM 4074 O O . ALA B 1 198 ? -12.93 -8.836 -3.148 1 96.56 198 ALA B O 1
ATOM 4075 N N . TRP B 1 199 ? -12.922 -10.219 -1.375 1 97.12 199 TRP B N 1
ATOM 4076 C CA . TRP B 1 199 ? -11.875 -9.461 -0.694 1 97.12 199 TRP B CA 1
ATOM 4077 C C . TRP B 1 199 ? -10.594 -9.438 -1.52 1 97.12 199 TRP B C 1
ATOM 4079 O O . TRP B 1 199 ? -10.062 -8.367 -1.82 1 97.12 199 TRP B O 1
ATOM 4089 N N . GLU B 1 200 ? -10.148 -10.547 -1.879 1 96.69 200 GLU B N 1
ATOM 4090 C CA . GLU B 1 200 ? -8.906 -10.594 -2.645 1 96.69 200 GLU B CA 1
ATOM 4091 C C . GLU B 1 200 ? -9.055 -9.883 -3.986 1 96.69 200 GLU B C 1
ATOM 4093 O O . GLU B 1 200 ? -8.18 -9.125 -4.395 1 96.69 200 GLU B O 1
ATOM 4098 N N . GLY B 1 201 ? -10.141 -10.133 -4.664 1 95.31 201 GLY B N 1
ATOM 4099 C CA . GLY B 1 201 ? -10.398 -9.5 -5.949 1 95.31 201 GLY B CA 1
ATOM 4100 C C . GLY B 1 201 ? -10.406 -7.988 -5.879 1 95.31 201 GLY B C 1
ATOM 4101 O O . GLY B 1 201 ? -10.133 -7.312 -6.879 1 95.31 201 GLY B O 1
ATOM 4102 N N . SER B 1 202 ? -10.68 -7.434 -4.703 1 96 202 SER B N 1
ATOM 4103 C CA . SER B 1 202 ? -10.805 -5.992 -4.516 1 96 202 SER B CA 1
ATOM 4104 C C . SER B 1 202 ? -9.438 -5.316 -4.512 1 96 202 SER B C 1
ATOM 4106 O O . SER B 1 202 ? -9.336 -4.105 -4.723 1 96 202 SER B O 1
ATOM 4108 N N . VAL B 1 203 ? -8.336 -6.109 -4.34 1 97.06 203 VAL B N 1
ATOM 4109 C CA . VAL B 1 203 ? -7.086 -5.438 -4.016 1 97.06 203 VAL B CA 1
ATOM 4110 C C . VAL B 1 203 ? -6.027 -5.789 -5.062 1 97.06 203 VAL B C 1
ATOM 4112 O O . VAL B 1 203 ? -4.848 -5.457 -4.895 1 97.06 203 VAL B O 1
ATOM 4115 N N . ILE B 1 204 ? -6.359 -6.395 -6.188 1 96.62 204 ILE B N 1
ATOM 4116 C CA . ILE B 1 204 ? -5.34 -7 -7.039 1 96.62 204 ILE B CA 1
ATOM 4117 C C . ILE B 1 204 ? -4.992 -6.055 -8.18 1 96.62 204 ILE B C 1
ATOM 4119 O O . ILE B 1 204 ? -3.889 -6.105 -8.727 1 96.62 204 ILE B O 1
ATOM 4123 N N . THR B 1 205 ? -5.902 -5.176 -8.609 1 95.94 205 THR B N 1
ATOM 4124 C CA . THR B 1 205 ? -5.621 -4.23 -9.688 1 95.94 205 THR B CA 1
ATOM 4125 C C . THR B 1 205 ? -5.316 -2.846 -9.125 1 95.94 205 THR B C 1
ATOM 4127 O O . THR B 1 205 ? -5.766 -2.5 -8.031 1 95.94 205 THR B O 1
ATOM 4130 N N . LEU B 1 206 ? -4.543 -2.113 -9.891 1 95.25 206 LEU B N 1
ATOM 4131 C CA . LEU B 1 206 ? -4.223 -0.762 -9.438 1 95.25 206 LEU B CA 1
ATOM 4132 C C . LEU B 1 206 ? -5.496 0.052 -9.219 1 95.25 206 LEU B C 1
ATOM 4134 O O . LEU B 1 206 ? -5.664 0.674 -8.164 1 95.25 206 LEU B O 1
ATOM 4138 N N . ARG B 1 207 ? -6.281 0.107 -10.227 1 93.94 207 ARG B N 1
ATOM 4139 C CA . ARG B 1 207 ? -7.629 0.63 -10.016 1 93.94 207 ARG B CA 1
ATOM 4140 C C . ARG B 1 207 ? -8.57 -0.461 -9.523 1 93.94 207 ARG B C 1
ATOM 4142 O O . ARG B 1 207 ? -8.828 -1.437 -10.234 1 93.94 207 ARG B O 1
ATOM 4149 N N . PRO B 1 208 ? -9.047 -0.248 -8.32 1 91.06 208 PRO B N 1
ATOM 4150 C CA . PRO B 1 208 ? -9.859 -1.33 -7.758 1 91.06 208 PRO B CA 1
ATOM 4151 C C . PRO B 1 208 ? -11.102 -1.631 -8.594 1 91.06 208 PRO B C 1
ATOM 4153 O O . PRO B 1 208 ? -11.703 -0.716 -9.156 1 91.06 208 PRO B O 1
ATOM 4156 N N . ASN B 1 209 ? -11.336 -2.842 -8.695 1 88.12 209 ASN B N 1
ATOM 4157 C CA . ASN B 1 209 ? -12.594 -3.357 -9.234 1 88.12 209 ASN B CA 1
ATOM 4158 C C . ASN B 1 209 ? -13.391 -4.105 -8.164 1 88.12 209 ASN B C 1
ATOM 4160 O O . ASN B 1 209 ? -13.312 -5.332 -8.07 1 88.12 209 ASN B O 1
ATOM 4164 N N . PHE B 1 210 ? -14.164 -3.387 -7.445 1 90.12 210 PHE B N 1
ATOM 4165 C CA . PHE B 1 210 ? -14.906 -4.004 -6.352 1 90.12 210 PHE B CA 1
ATOM 4166 C C . PHE B 1 210 ? -15.992 -4.926 -6.891 1 90.12 210 PHE B C 1
ATOM 4168 O O . PHE B 1 210 ? -16.828 -4.512 -7.699 1 90.12 210 PHE B O 1
ATOM 4175 N N . PRO B 1 211 ? -15.961 -6.094 -6.457 1 88 211 PRO B N 1
ATOM 4176 C CA . PRO B 1 211 ? -16.984 -7.012 -6.961 1 88 211 PRO B CA 1
ATOM 4177 C C . PRO B 1 211 ? -18.406 -6.598 -6.555 1 88 211 PRO B C 1
ATOM 4179 O O . PRO B 1 211 ? -18.594 -6.004 -5.488 1 88 211 PRO B O 1
ATOM 4182 N N . ASP B 1 212 ? -19.25 -6.93 -7.383 1 87 212 ASP B N 1
ATOM 4183 C CA . ASP B 1 212 ? -20.656 -6.754 -7.059 1 87 212 ASP B CA 1
ATOM 4184 C C . ASP B 1 212 ? -21.078 -7.68 -5.918 1 87 212 ASP B C 1
ATOM 4186 O O . ASP B 1 212 ? -20.984 -8.898 -6.031 1 87 212 ASP B O 1
ATOM 4190 N N . PRO B 1 213 ? -21.547 -7.062 -4.875 1 79.94 213 PRO B N 1
ATOM 4191 C CA . PRO B 1 213 ? -21.938 -7.887 -3.727 1 79.94 213 PRO B CA 1
ATOM 4192 C C . PRO B 1 213 ? -23.047 -8.891 -4.066 1 79.94 213 PRO B C 1
ATOM 4194 O O . PRO B 1 213 ? -23.156 -9.922 -3.41 1 79.94 213 PRO B O 1
ATOM 4197 N N . ASP B 1 214 ? -23.797 -8.586 -5.055 1 85.88 214 ASP B N 1
ATOM 4198 C CA . ASP B 1 214 ? -24.938 -9.438 -5.406 1 85.88 214 ASP B CA 1
ATOM 4199 C C . ASP B 1 214 ? -24.562 -10.406 -6.531 1 85.88 214 ASP B C 1
ATOM 4201 O O . ASP B 1 214 ? -25.406 -11.172 -7 1 85.88 214 ASP B O 1
ATOM 4205 N N . ALA B 1 215 ? -23.281 -10.312 -6.934 1 88.62 215 ALA B N 1
ATOM 4206 C CA . ALA B 1 215 ? -22.859 -11.219 -8.008 1 88.62 215 ALA B CA 1
ATOM 4207 C C . ALA B 1 215 ? -22.922 -12.672 -7.547 1 88.62 215 ALA B C 1
ATOM 4209 O O . ALA B 1 215 ? -22.656 -12.977 -6.387 1 88.62 215 ALA B O 1
ATOM 4210 N N . GLU B 1 216 ? -23.328 -13.469 -8.453 1 92.06 216 GLU B N 1
ATOM 4211 C CA . GLU B 1 216 ? -23.328 -14.898 -8.172 1 92.06 216 GLU B CA 1
ATOM 4212 C C . GLU B 1 216 ? -21.906 -15.43 -8.023 1 92.06 216 GLU B C 1
ATOM 4214 O O . GLU B 1 216 ? -20.984 -14.977 -8.719 1 92.06 216 GLU B O 1
ATOM 4219 N N . LEU B 1 217 ? -21.797 -16.344 -7.129 1 95.12 217 LEU B N 1
ATOM 4220 C CA . LEU B 1 217 ? -20.516 -17 -6.902 1 95.12 217 LEU B CA 1
ATOM 4221 C C . LEU B 1 217 ? -20.109 -17.859 -8.109 1 95.12 217 LEU B C 1
ATOM 4223 O O . LEU B 1 217 ? -20.781 -18.844 -8.43 1 95.12 217 LEU B O 1
ATOM 4227 N N . ALA B 1 218 ? -19.031 -17.5 -8.781 1 96 218 ALA B N 1
ATOM 4228 C CA . ALA B 1 218 ? -18.531 -18.25 -9.93 1 96 218 ALA B CA 1
ATOM 4229 C C . ALA B 1 218 ? -17.672 -19.422 -9.484 1 96 218 ALA B C 1
ATOM 4231 O O . ALA B 1 218 ? -17.125 -19.422 -8.375 1 96 218 ALA B O 1
ATOM 4232 N N . PRO B 1 219 ? -17.531 -20.438 -10.336 1 97.75 219 PRO B N 1
ATOM 4233 C CA . PRO B 1 219 ? -16.703 -21.578 -9.969 1 97.75 219 PRO B CA 1
ATOM 4234 C C . PRO B 1 219 ? -15.273 -21.188 -9.578 1 97.75 219 PRO B C 1
ATOM 4236 O O . PRO B 1 219 ? -14.727 -21.719 -8.617 1 97.75 219 PRO B O 1
ATOM 4239 N N . VAL B 1 220 ? -14.688 -20.25 -10.297 1 97.31 220 VAL B N 1
ATOM 4240 C CA . VAL B 1 220 ? -13.312 -19.859 -10.016 1 97.31 220 VAL B CA 1
ATOM 4241 C C . VAL B 1 220 ? -13.234 -19.188 -8.648 1 97.31 220 VAL B C 1
ATOM 4243 O O . VAL B 1 220 ? -12.242 -19.312 -7.938 1 97.31 220 VAL B O 1
ATOM 4246 N N . ASP B 1 221 ? -14.281 -18.469 -8.219 1 97 221 ASP B N 1
ATOM 4247 C CA . ASP B 1 221 ? -14.328 -17.859 -6.898 1 97 221 ASP B CA 1
ATOM 4248 C C . ASP B 1 221 ? -14.344 -18.922 -5.797 1 97 221 ASP B C 1
ATOM 4250 O O . ASP B 1 221 ? -13.75 -18.734 -4.734 1 97 221 ASP B O 1
ATOM 4254 N N . ARG B 1 222 ? -15.078 -20 -6.074 1 98.12 222 ARG B N 1
ATOM 4255 C CA . ARG B 1 222 ? -15.141 -21.109 -5.125 1 98.12 222 ARG B CA 1
ATOM 4256 C C . ARG B 1 222 ? -13.758 -21.734 -4.918 1 98.12 222 ARG B C 1
ATOM 4258 O O . ARG B 1 222 ? -13.32 -21.906 -3.779 1 98.12 222 ARG B O 1
ATOM 4265 N N . SER B 1 223 ? -13.125 -22.031 -6.062 1 98.69 223 SER B N 1
ATOM 4266 C CA . SER B 1 223 ? -11.836 -22.719 -5.953 1 98.69 223 SER B CA 1
ATOM 4267 C C . SER B 1 223 ? -10.773 -21.797 -5.359 1 98.69 223 SER B C 1
ATOM 4269 O O . SER B 1 223 ? -9.961 -22.219 -4.543 1 98.69 223 SER B O 1
ATOM 4271 N N . LEU B 1 224 ? -10.789 -20.547 -5.777 1 98.19 224 LEU B N 1
ATOM 4272 C CA . LEU B 1 224 ? -9.852 -19.578 -5.219 1 98.19 224 LEU B CA 1
ATOM 4273 C C . LEU B 1 224 ? -10.023 -19.469 -3.707 1 98.19 224 LEU B C 1
ATOM 4275 O O . LEU B 1 224 ? -9.047 -19.578 -2.961 1 98.19 224 LEU B O 1
ATOM 4279 N N . GLY B 1 225 ? -11.234 -19.234 -3.271 1 98.31 225 GLY B N 1
ATOM 4280 C CA . GLY B 1 225 ? -11.5 -19.078 -1.85 1 98.31 225 GLY B CA 1
ATOM 4281 C C . GLY B 1 225 ? -11.109 -20.297 -1.04 1 98.31 225 GLY B C 1
ATOM 4282 O O . GLY B 1 225 ? -10.344 -20.203 -0.076 1 98.31 225 GLY B O 1
ATOM 4283 N N . LEU B 1 226 ? -11.555 -21.453 -1.44 1 98.75 226 LEU B N 1
ATOM 4284 C CA . LEU B 1 226 ? -11.383 -22.688 -0.671 1 98.75 226 LEU B CA 1
ATOM 4285 C C . LEU B 1 226 ? -9.922 -23.125 -0.674 1 98.75 226 LEU B C 1
ATOM 4287 O O . LEU B 1 226 ? -9.367 -23.453 0.376 1 98.75 226 LEU B O 1
ATOM 4291 N N . LEU B 1 227 ? -9.305 -23.125 -1.823 1 98.75 227 LEU B N 1
ATOM 4292 C CA . LEU B 1 227 ? -7.953 -23.672 -1.92 1 98.75 227 LEU B CA 1
ATOM 4293 C C . LEU B 1 227 ? -6.938 -22.734 -1.283 1 98.75 227 LEU B C 1
ATOM 4295 O O . LEU B 1 227 ? -5.984 -23.188 -0.641 1 98.75 227 LEU B O 1
ATOM 4299 N N . GLU B 1 228 ? -7.09 -21.406 -1.473 1 98.56 228 GLU B N 1
ATOM 4300 C CA . GLU B 1 228 ? -6.23 -20.469 -0.748 1 98.56 228 GLU B CA 1
ATOM 4301 C C . GLU B 1 228 ? -6.344 -20.672 0.76 1 98.56 228 GLU B C 1
ATOM 4303 O O . GLU B 1 228 ? -5.332 -20.781 1.458 1 98.56 228 GLU B O 1
ATOM 4308 N N . ALA B 1 229 ? -7.582 -20.75 1.219 1 98.75 229 ALA B N 1
ATOM 4309 C CA . ALA B 1 229 ? -7.793 -20.953 2.65 1 98.75 229 ALA B CA 1
ATOM 4310 C C . ALA B 1 229 ? -7.176 -22.266 3.117 1 98.75 229 ALA B C 1
ATOM 4312 O O . ALA B 1 229 ? -6.602 -22.328 4.203 1 98.75 229 ALA B O 1
ATOM 4313 N N . HIS B 1 230 ? -7.305 -23.312 2.342 1 98.75 230 HIS B N 1
ATOM 4314 C CA . HIS B 1 230 ? -6.75 -24.625 2.641 1 98.75 230 HIS B CA 1
ATOM 4315 C C . HIS B 1 230 ? -5.234 -24.547 2.809 1 98.75 230 HIS B C 1
ATOM 4317 O O . HIS B 1 230 ? -4.691 -25.062 3.793 1 98.75 230 HIS B O 1
ATOM 4323 N N . TYR B 1 231 ? -4.582 -23.922 1.856 1 98.69 231 TYR B N 1
ATOM 4324 C CA . TYR B 1 231 ? -3.129 -23.812 1.903 1 98.69 231 TYR B CA 1
ATOM 4325 C C . TYR B 1 231 ? -2.686 -22.938 3.068 1 98.69 231 TYR B C 1
ATOM 4327 O O . TYR B 1 231 ? -1.754 -23.281 3.797 1 98.69 231 TYR B O 1
ATOM 4335 N N . PHE B 1 232 ? -3.369 -21.797 3.281 1 98.44 232 PHE B N 1
ATOM 4336 C CA . PHE B 1 232 ? -2.938 -20.812 4.27 1 98.44 232 PHE B CA 1
ATOM 4337 C C . PHE B 1 232 ? -3.24 -21.297 5.68 1 98.44 232 PHE B C 1
ATOM 4339 O O . PHE B 1 232 ? -2.432 -21.109 6.594 1 98.44 232 PHE B O 1
ATOM 4346 N N . ALA B 1 233 ? -4.367 -21.938 5.859 1 98.25 233 ALA B N 1
ATOM 4347 C CA . ALA B 1 233 ? -4.711 -22.469 7.168 1 98.25 233 ALA B CA 1
ATOM 4348 C C . ALA B 1 233 ? -3.738 -23.578 7.582 1 98.25 233 ALA B C 1
ATOM 4350 O O . ALA B 1 233 ? -3.551 -23.828 8.773 1 98.25 233 ALA B O 1
ATOM 4351 N N . ASN B 1 234 ? -3.121 -24.188 6.602 1 98 234 ASN B N 1
ATOM 4352 C CA . ASN B 1 234 ? -2.209 -25.297 6.879 1 98 234 ASN B CA 1
ATOM 4353 C C . ASN B 1 234 ? -0.754 -24.891 6.668 1 98 234 ASN B C 1
ATOM 4355 O O . ASN B 1 234 ? 0.109 -25.75 6.449 1 98 234 ASN B O 1
ATOM 4359 N N . LYS B 1 235 ? -0.469 -23.641 6.617 1 97.12 235 LYS B N 1
ATOM 4360 C CA . LYS B 1 235 ? 0.875 -23.078 6.551 1 97.12 235 LYS B CA 1
ATOM 4361 C C . LYS B 1 235 ? 1.64 -23.625 5.348 1 97.12 235 LYS B C 1
ATOM 4363 O O . LYS B 1 235 ? 2.793 -24.031 5.473 1 97.12 235 LYS B O 1
ATOM 4368 N N . MET B 1 236 ? 0.982 -23.781 4.242 1 97.31 236 MET B N 1
ATOM 4369 C CA . MET B 1 236 ? 1.502 -24.141 2.928 1 97.31 236 MET B CA 1
ATOM 4370 C C . MET B 1 236 ? 1.97 -25.594 2.916 1 97.31 236 MET B C 1
ATOM 4372 O O . MET B 1 236 ? 2.473 -26.078 1.901 1 97.31 236 MET B O 1
ATOM 4376 N N . PHE B 1 237 ? 1.922 -26.266 4.039 1 96.12 237 PHE B N 1
ATOM 4377 C CA . PHE B 1 237 ? 2.264 -27.672 4.184 1 96.12 237 PHE B CA 1
ATOM 4378 C C . PHE B 1 237 ? 3.77 -27.875 4.07 1 96.12 237 PHE B C 1
ATOM 4380 O O . PHE B 1 237 ? 4.227 -28.938 3.607 1 96.12 237 PHE B O 1
ATOM 4387 N N . TRP B 1 238 ? 4.773 -26.906 4.277 1 87.75 238 TRP B N 1
ATOM 4388 C CA . TRP B 1 238 ? 6.215 -27 4.074 1 87.75 238 TRP B CA 1
ATOM 4389 C C . TRP B 1 238 ? 6.922 -27.406 5.363 1 87.75 238 TRP B C 1
ATOM 4391 O O . TRP B 1 238 ? 8.094 -27.781 5.344 1 87.75 238 TRP B O 1
ATOM 4401 N N . GLY B 1 239 ? 6.254 -27.469 6.492 1 88.75 239 GLY B N 1
ATOM 4402 C CA . GLY B 1 239 ? 6.855 -27.812 7.77 1 88.75 239 GLY B CA 1
ATOM 4403 C C . GLY B 1 239 ? 7.754 -26.719 8.328 1 88.75 239 GLY B C 1
ATOM 4404 O O . GLY B 1 239 ? 8.328 -26.875 9.406 1 88.75 239 GLY B O 1
ATOM 4405 N N . GLU B 1 240 ? 8.07 -25.641 7.43 1 94.75 240 GLU B N 1
ATOM 4406 C CA . GLU B 1 240 ? 8.812 -24.469 7.883 1 94.75 240 GLU B CA 1
ATOM 4407 C C . GLU B 1 240 ? 8.281 -23.203 7.238 1 94.75 240 GLU B C 1
ATOM 4409 O O . GLU B 1 240 ? 7.766 -23.234 6.121 1 94.75 240 GLU B O 1
ATOM 4414 N N . ASP B 1 241 ? 8.445 -21.984 7.812 1 94.44 241 ASP B N 1
ATOM 4415 C CA . ASP B 1 241 ? 7.824 -20.75 7.355 1 94.44 241 ASP B CA 1
ATOM 4416 C C . ASP B 1 241 ? 8.648 -20.094 6.246 1 94.44 241 ASP B C 1
ATOM 4418 O O . ASP B 1 241 ? 8.102 -19.469 5.34 1 94.44 241 ASP B O 1
ATOM 4422 N N . ASN B 1 242 ? 9.898 -20.188 6.156 1 96.12 242 ASN B N 1
ATOM 4423 C CA . ASN B 1 242 ? 10.742 -19.547 5.152 1 96.12 242 ASN B CA 1
ATOM 4424 C C . ASN B 1 242 ? 11.352 -20.562 4.199 1 96.12 242 ASN B C 1
ATOM 4426 O O . ASN B 1 242 ? 12.539 -20.5 3.883 1 96.12 242 ASN B O 1
ATOM 4430 N N . TYR B 1 243 ? 10.453 -21.438 3.73 1 98.25 243 TYR B N 1
ATOM 4431 C CA . TYR B 1 243 ? 10.875 -22.578 2.934 1 98.25 243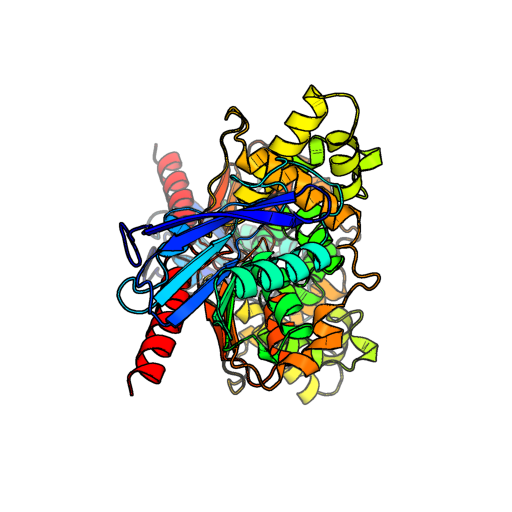 TYR B CA 1
ATOM 4432 C C . TYR B 1 243 ? 11.656 -22.125 1.702 1 98.25 243 TYR B C 1
ATOM 4434 O O . TYR B 1 243 ? 12.758 -22.609 1.445 1 98.25 243 TYR B O 1
ATOM 4442 N N . ILE B 1 244 ? 11.172 -21.141 0.976 1 98.69 244 ILE B N 1
ATOM 4443 C CA . ILE B 1 244 ? 11.719 -20.734 -0.314 1 98.69 244 ILE B CA 1
ATOM 4444 C C . ILE B 1 244 ? 13.016 -19.953 -0.103 1 98.69 244 ILE B C 1
ATOM 4446 O O . ILE B 1 244 ? 14.055 -20.297 -0.688 1 98.69 244 ILE B O 1
ATOM 4450 N N . LEU B 1 245 ? 13 -18.953 0.759 1 98.69 245 LEU B N 1
ATOM 4451 C CA . LEU B 1 245 ? 14.203 -18.141 0.947 1 98.69 245 LEU B CA 1
ATOM 4452 C C . LEU B 1 245 ? 15.32 -18.969 1.573 1 98.69 245 LEU B C 1
ATOM 4454 O O . LEU B 1 245 ? 16.5 -18.75 1.275 1 98.69 245 LEU B O 1
ATOM 4458 N N . ASN B 1 246 ? 14.953 -19.922 2.459 1 98.44 246 ASN B N 1
ATOM 4459 C CA . ASN B 1 246 ? 15.953 -20.781 3.08 1 98.44 246 ASN B CA 1
ATOM 4460 C C . ASN B 1 246 ? 16.656 -21.656 2.049 1 98.44 246 ASN B C 1
ATOM 4462 O O . ASN B 1 246 ? 17.719 -22.219 2.322 1 98.44 246 ASN B O 1
ATOM 4466 N N . ARG B 1 247 ? 16.109 -21.781 0.848 1 98.62 247 ARG B N 1
ATOM 4467 C CA . ARG B 1 247 ? 16.672 -22.656 -0.18 1 98.62 247 ARG B CA 1
ATOM 4468 C C . ARG B 1 247 ? 16.984 -21.875 -1.451 1 98.62 247 ARG B C 1
ATOM 4470 O O . ARG B 1 247 ? 17.25 -22.469 -2.502 1 98.62 247 ARG B O 1
ATOM 4477 N N . ALA B 1 248 ? 16.969 -20.578 -1.376 1 98.5 248 ALA B N 1
ATOM 4478 C CA . ALA B 1 248 ? 17.172 -19.719 -2.535 1 98.5 248 ALA B CA 1
ATOM 4479 C C . ALA B 1 248 ? 18.547 -19.953 -3.156 1 98.5 248 ALA B C 1
ATOM 4481 O O . ALA B 1 248 ? 18.734 -19.734 -4.355 1 98.5 248 ALA B O 1
ATOM 4482 N N . HIS B 1 249 ? 19.484 -20.391 -2.373 1 98.25 249 HIS B N 1
ATOM 4483 C CA . HIS B 1 249 ? 20.828 -20.656 -2.871 1 98.25 249 HIS B CA 1
ATOM 4484 C C . HIS B 1 249 ? 20.828 -21.734 -3.949 1 98.25 249 HIS B C 1
ATOM 4486 O O . HIS B 1 249 ? 21.719 -21.781 -4.797 1 98.25 249 HIS B O 1
ATOM 4492 N N . LEU B 1 250 ? 19.828 -22.562 -4.004 1 98.62 250 LEU B N 1
ATOM 4493 C CA . LEU B 1 250 ? 19.734 -23.641 -4.98 1 98.62 250 LEU B CA 1
ATOM 4494 C C . LEU B 1 250 ? 19.328 -23.094 -6.348 1 98.62 250 LEU B C 1
ATOM 4496 O O . LEU B 1 250 ? 19.406 -23.812 -7.352 1 98.62 250 LEU B O 1
ATOM 4500 N N . LEU B 1 251 ? 18.969 -21.812 -6.41 1 98.75 251 LEU B N 1
ATOM 4501 C CA . LEU B 1 251 ? 18.469 -21.203 -7.641 1 98.75 251 LEU B CA 1
ATOM 4502 C C . LEU B 1 251 ? 19.562 -20.406 -8.336 1 98.75 251 LEU B C 1
ATOM 4504 O O . LEU B 1 251 ? 19.312 -19.781 -9.367 1 98.75 251 LEU B O 1
ATOM 4508 N N . LYS B 1 252 ? 20.75 -20.422 -7.871 1 97.75 252 LYS B N 1
ATOM 4509 C CA . LYS B 1 252 ? 21.828 -19.516 -8.227 1 97.75 252 LYS B CA 1
ATOM 4510 C C . LYS B 1 252 ? 22.188 -19.625 -9.711 1 97.75 252 LYS B C 1
ATOM 4512 O O . LYS B 1 252 ? 22.641 -18.656 -10.32 1 97.75 252 LYS B O 1
ATOM 4517 N N . ASP B 1 253 ? 21.953 -20.781 -10.305 1 97.94 253 ASP B N 1
ATOM 4518 C CA . ASP B 1 253 ? 22.391 -21 -11.688 1 97.94 253 ASP B CA 1
ATOM 4519 C C . ASP B 1 253 ? 21.219 -20.844 -12.656 1 97.94 253 ASP B C 1
ATOM 4521 O O . ASP B 1 253 ? 21.391 -21.016 -13.867 1 97.94 253 ASP B O 1
ATOM 4525 N N . ILE B 1 254 ? 20.047 -20.516 -12.227 1 98.69 254 ILE B N 1
ATOM 4526 C CA . ILE B 1 254 ? 18.859 -20.391 -13.07 1 98.69 254 ILE B CA 1
ATOM 4527 C C . ILE B 1 254 ? 18.625 -18.922 -13.398 1 98.69 254 ILE B C 1
ATOM 4529 O O . ILE B 1 254 ? 18.359 -18.109 -12.508 1 98.69 254 ILE B O 1
ATOM 4533 N N . PRO B 1 255 ? 18.75 -18.562 -14.758 1 98.56 255 PRO B N 1
ATOM 4534 C CA . PRO B 1 255 ? 18.344 -17.188 -15.094 1 98.56 255 PRO B CA 1
ATOM 4535 C C . PRO B 1 255 ? 16.969 -16.844 -14.539 1 98.56 255 PRO B C 1
ATOM 4537 O O . PRO B 1 255 ? 16.047 -17.656 -14.594 1 98.56 255 PRO B O 1
ATOM 4540 N N . MET B 1 256 ? 16.875 -15.664 -13.945 1 98.75 256 MET B N 1
ATOM 4541 C CA . MET B 1 256 ? 15.641 -15.305 -13.234 1 98.75 256 MET B CA 1
ATOM 4542 C C . MET B 1 256 ? 15.297 -13.836 -13.461 1 98.75 256 MET B C 1
ATOM 4544 O O . MET B 1 256 ? 16.172 -12.977 -13.438 1 98.75 256 MET B O 1
ATOM 4548 N N . SER B 1 257 ? 14.062 -13.523 -13.812 1 98.88 257 SER B N 1
ATOM 4549 C CA . SER B 1 257 ? 13.492 -12.18 -13.867 1 98.88 257 SER B CA 1
ATOM 4550 C C . SER B 1 257 ? 12.328 -12.031 -12.898 1 98.88 257 SER B C 1
ATOM 4552 O O . SER B 1 257 ? 11.414 -12.867 -12.883 1 98.88 257 SER B O 1
ATOM 4554 N N . ILE B 1 258 ? 12.414 -11.031 -12.078 1 98.88 258 ILE B N 1
ATOM 4555 C CA . ILE B 1 258 ? 11.391 -10.75 -11.078 1 98.88 258 ILE B CA 1
ATOM 4556 C C . ILE B 1 258 ? 10.75 -9.391 -11.359 1 98.88 258 ILE B C 1
ATOM 4558 O O . ILE B 1 258 ? 11.438 -8.375 -11.43 1 98.88 258 ILE B O 1
ATOM 4562 N N . PHE B 1 259 ? 9.43 -9.391 -11.594 1 98.88 259 PHE B N 1
ATOM 4563 C CA . PHE B 1 259 ? 8.648 -8.18 -11.781 1 98.88 259 PHE B CA 1
ATOM 4564 C C . PHE B 1 259 ? 7.602 -8.039 -10.68 1 98.88 259 PHE B C 1
ATOM 4566 O O . PHE B 1 259 ? 6.895 -9 -10.367 1 98.88 259 PHE B O 1
ATOM 4573 N N . HIS B 1 260 ? 7.492 -6.887 -10.086 1 98.88 260 HIS B N 1
ATOM 4574 C CA . HIS B 1 260 ? 6.555 -6.676 -8.984 1 98.88 260 HIS B CA 1
ATOM 4575 C C . HIS B 1 260 ? 5.965 -5.27 -9.023 1 98.88 260 HIS B C 1
ATOM 4577 O O . HIS B 1 260 ? 6.695 -4.289 -9.164 1 98.88 260 HIS B O 1
ATOM 4583 N N . GLY B 1 261 ? 4.629 -5.191 -9.008 1 98.56 261 GLY B N 1
ATOM 4584 C CA . GLY B 1 261 ? 4.012 -3.877 -8.953 1 98.56 261 GLY B CA 1
ATOM 4585 C C . GLY B 1 261 ? 4.301 -3.135 -7.66 1 98.56 261 GLY B C 1
ATOM 4586 O O . GLY B 1 261 ? 4.238 -3.717 -6.574 1 98.56 261 GLY B O 1
ATOM 4587 N N . ARG B 1 262 ? 4.594 -1.856 -7.738 1 98.06 262 ARG B N 1
ATOM 4588 C CA . ARG B 1 262 ? 4.871 -1.01 -6.582 1 98.06 262 ARG B CA 1
ATOM 4589 C C . ARG B 1 262 ? 3.705 -1.027 -5.598 1 98.06 262 ARG B C 1
ATOM 4591 O O . ARG B 1 262 ? 3.912 -1.028 -4.383 1 98.06 262 ARG B O 1
ATOM 4598 N N . TYR B 1 263 ? 2.518 -1.035 -6.102 1 97.81 263 TYR B N 1
ATOM 4599 C CA . TYR B 1 263 ? 1.319 -0.944 -5.273 1 97.81 263 TYR B CA 1
ATOM 4600 C C . TYR B 1 263 ? 0.564 -2.268 -5.262 1 97.81 263 TYR B C 1
ATOM 4602 O O . TYR B 1 263 ? -0.668 -2.287 -5.312 1 97.81 263 TYR B O 1
ATOM 4610 N N . ASP B 1 264 ? 1.335 -3.326 -5.328 1 98.5 264 ASP B N 1
ATOM 4611 C CA . ASP B 1 264 ?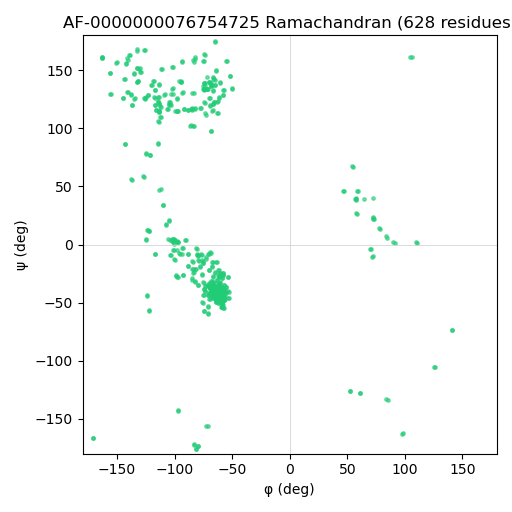 0.782 -4.656 -5.082 1 98.5 264 ASP B CA 1
ATOM 4612 C C . ASP B 1 264 ? 0.38 -4.824 -3.619 1 98.5 264 ASP B C 1
ATOM 4614 O O . ASP B 1 264 ? 1.205 -5.195 -2.783 1 98.5 264 ASP B O 1
ATOM 4618 N N . VAL B 1 265 ? -0.894 -4.621 -3.379 1 98.19 265 VAL B N 1
ATOM 4619 C CA . VAL B 1 265 ? -1.425 -4.676 -2.021 1 98.19 265 VAL B CA 1
ATOM 4620 C C . VAL B 1 265 ? -1.668 -6.129 -1.619 1 98.19 265 VAL B C 1
ATOM 4622 O O . VAL B 1 265 ? -1.706 -6.453 -0.43 1 98.19 265 VAL B O 1
ATOM 4625 N N . ASP B 1 266 ? -1.791 -6.949 -2.607 1 98.38 266 ASP B N 1
ATOM 4626 C CA . ASP B 1 266 ? -2.078 -8.359 -2.395 1 98.38 266 ASP B CA 1
ATOM 4627 C C . ASP B 1 266 ? -0.84 -9.102 -1.894 1 98.38 266 ASP B C 1
ATOM 4629 O O . ASP B 1 266 ? -0.894 -9.797 -0.875 1 98.38 266 ASP B O 1
ATOM 4633 N N . CYS B 1 267 ? 0.211 -9.008 -2.711 1 98.44 267 CYS B N 1
ATOM 4634 C CA . CYS B 1 267 ? 1.536 -9.5 -2.344 1 98.44 267 CYS B CA 1
ATOM 4635 C C . CYS B 1 267 ? 2.52 -8.344 -2.197 1 98.44 267 CYS B C 1
ATOM 4637 O O . CYS B 1 267 ? 2.812 -7.645 -3.168 1 98.44 267 CYS B O 1
ATOM 4639 N N . ARG B 1 268 ? 3.102 -8.172 -1.07 1 97.19 268 ARG B N 1
ATOM 4640 C CA . ARG B 1 268 ? 3.912 -7.012 -0.712 1 97.19 268 ARG B CA 1
ATOM 4641 C C . ARG B 1 268 ? 5.203 -6.973 -1.526 1 97.19 268 ARG B C 1
ATOM 4643 O O . ARG B 1 268 ? 5.887 -7.988 -1.662 1 97.19 268 ARG B O 1
ATOM 4650 N N . PRO B 1 269 ? 5.613 -5.816 -2.021 1 98.69 269 PRO B N 1
ATOM 4651 C CA . PRO B 1 269 ? 6.902 -5.652 -2.699 1 98.69 269 PRO B CA 1
ATOM 4652 C C . PRO B 1 269 ? 8.078 -6.137 -1.856 1 98.69 269 PRO B C 1
ATOM 4654 O O . PRO B 1 269 ? 9.086 -6.59 -2.402 1 98.69 269 PRO B O 1
ATOM 4657 N N . SER B 1 270 ? 7.949 -6.09 -0.551 1 98.75 270 SER B N 1
ATOM 4658 C CA . SER B 1 270 ? 9.047 -6.5 0.323 1 98.75 270 SER B CA 1
ATOM 4659 C C . SER B 1 270 ? 9.414 -7.961 0.094 1 98.75 270 SER B C 1
ATOM 4661 O O . SER B 1 270 ? 10.578 -8.344 0.244 1 98.75 270 SER B O 1
ATOM 4663 N N . GLY B 1 271 ? 8.406 -8.797 -0.258 1 98.62 271 GLY B N 1
ATOM 4664 C CA . GLY B 1 271 ? 8.703 -10.18 -0.587 1 98.62 271 GLY B CA 1
ATOM 4665 C C . GLY B 1 271 ? 9.57 -10.328 -1.821 1 98.62 271 GLY B C 1
ATOM 4666 O O . GLY B 1 271 ? 10.516 -11.125 -1.829 1 98.62 271 GLY B O 1
ATOM 4667 N N . ALA B 1 272 ? 9.242 -9.609 -2.85 1 98.88 272 ALA B N 1
ATOM 4668 C CA . ALA B 1 272 ? 10.047 -9.617 -4.07 1 98.88 272 ALA B CA 1
ATOM 4669 C C . ALA B 1 272 ? 11.453 -9.102 -3.805 1 98.88 272 ALA B C 1
ATOM 4671 O O . ALA B 1 272 ? 12.43 -9.641 -4.34 1 98.88 272 ALA B O 1
ATOM 4672 N N . TYR B 1 273 ? 11.547 -8.047 -3 1 98.75 273 TYR B N 1
ATOM 4673 C CA . TYR B 1 273 ? 12.836 -7.48 -2.623 1 98.75 273 TYR B CA 1
ATOM 4674 C C . TYR B 1 273 ? 13.688 -8.5 -1.879 1 98.75 273 TYR B C 1
ATOM 4676 O O . TYR B 1 273 ? 14.883 -8.641 -2.156 1 98.75 273 TYR B O 1
ATOM 4684 N N . ALA B 1 274 ? 13.117 -9.211 -0.965 1 98.69 274 ALA B N 1
ATOM 4685 C CA . ALA B 1 274 ? 13.828 -10.242 -0.212 1 98.69 274 ALA B CA 1
ATOM 4686 C C . ALA B 1 274 ? 14.352 -11.336 -1.139 1 98.69 274 ALA B C 1
ATOM 4688 O O . ALA B 1 274 ? 15.492 -11.789 -0.996 1 98.69 274 ALA B O 1
ATOM 4689 N N . LEU B 1 275 ? 13.492 -11.75 -2.082 1 98.88 275 LEU B N 1
ATOM 4690 C CA . LEU B 1 275 ? 13.914 -12.766 -3.039 1 98.88 275 LEU B CA 1
ATOM 4691 C C . LEU B 1 275 ? 15.078 -12.258 -3.885 1 98.88 275 LEU B C 1
ATOM 4693 O O . LEU B 1 275 ? 16.047 -12.977 -4.105 1 98.88 275 LEU B O 1
ATOM 4697 N N . ALA B 1 276 ? 14.977 -11.062 -4.352 1 98.75 276 ALA B N 1
ATOM 4698 C CA . ALA B 1 276 ? 16.031 -10.461 -5.16 1 98.75 276 ALA B CA 1
ATOM 4699 C C . ALA B 1 276 ? 17.344 -10.398 -4.379 1 98.75 276 ALA B C 1
ATOM 4701 O O . ALA B 1 276 ? 18.422 -10.594 -4.945 1 98.75 276 ALA B O 1
ATOM 4702 N N . GLN B 1 277 ? 17.234 -10.055 -3.113 1 98.25 277 GLN B N 1
ATOM 4703 C CA . GLN B 1 277 ? 18.438 -10.023 -2.277 1 98.25 277 GLN B CA 1
ATOM 4704 C C . GLN B 1 277 ? 19.047 -11.414 -2.139 1 98.25 277 GLN B C 1
ATOM 4706 O O . GLN B 1 277 ? 20.266 -11.562 -2.09 1 98.25 277 GLN B O 1
ATOM 4711 N N . ALA B 1 278 ? 18.25 -12.438 -2.061 1 98.5 278 ALA B N 1
ATOM 4712 C CA . ALA B 1 278 ? 18.703 -13.82 -1.906 1 98.5 278 ALA B CA 1
ATOM 4713 C C . ALA B 1 278 ? 19.234 -14.375 -3.225 1 98.5 278 ALA B C 1
ATOM 4715 O O . ALA B 1 278 ? 20 -15.336 -3.234 1 98.5 278 ALA B O 1
ATOM 4716 N N . CYS B 1 279 ? 18.766 -13.836 -4.305 1 98.62 279 CYS B N 1
ATOM 4717 C CA . CYS B 1 279 ? 19.188 -14.211 -5.648 1 98.62 279 CYS B CA 1
ATOM 4718 C C . CYS B 1 279 ? 19.75 -13 -6.398 1 98.62 279 CYS B C 1
ATOM 4720 O O . CYS B 1 279 ? 19.141 -12.523 -7.355 1 98.62 279 CYS B O 1
ATOM 4722 N N . PRO B 1 280 ? 20.953 -12.586 -6.109 1 97.75 280 PRO B N 1
ATOM 4723 C CA . PRO B 1 280 ? 21.5 -11.32 -6.621 1 97.75 280 PRO B CA 1
ATOM 4724 C C . PRO B 1 280 ? 21.703 -11.336 -8.133 1 97.75 280 PRO B C 1
ATOM 4726 O O . PRO B 1 280 ? 21.875 -10.281 -8.75 1 97.75 280 PRO B O 1
ATOM 4729 N N . HIS B 1 281 ? 21.672 -12.555 -8.758 1 98.25 281 HIS B N 1
ATOM 4730 C CA . HIS B 1 281 ? 21.812 -12.656 -10.203 1 98.25 281 HIS B CA 1
ATOM 4731 C C . HIS B 1 281 ? 20.5 -12.344 -10.914 1 98.25 281 HIS B C 1
ATOM 4733 O O . HIS B 1 281 ? 20.484 -12.156 -12.133 1 98.25 281 HIS B O 1
ATOM 4739 N N . ALA B 1 282 ? 19.391 -12.297 -10.195 1 98.62 282 ALA B N 1
ATOM 4740 C CA . ALA B 1 282 ? 18.078 -12.086 -10.789 1 98.62 282 ALA B CA 1
ATOM 4741 C C . ALA B 1 282 ? 17.938 -10.664 -11.336 1 98.62 282 ALA B C 1
ATOM 4743 O O . ALA B 1 282 ? 18.453 -9.711 -10.742 1 98.62 282 ALA B O 1
ATOM 4744 N N . LYS B 1 283 ? 17.312 -10.531 -12.523 1 98.5 283 LYS B N 1
ATOM 4745 C CA . LYS B 1 283 ? 16.812 -9.234 -12.969 1 98.5 283 LYS B CA 1
ATOM 4746 C C . LYS B 1 283 ? 15.57 -8.82 -12.188 1 98.5 283 LYS B C 1
ATOM 4748 O O . LYS B 1 283 ? 14.531 -9.484 -12.266 1 98.5 283 LYS B O 1
ATOM 4753 N N . PHE B 1 284 ? 15.773 -7.816 -11.422 1 98.69 284 PHE B N 1
ATOM 4754 C CA . PHE B 1 284 ? 14.703 -7.402 -10.523 1 98.69 284 PHE B CA 1
ATOM 4755 C C . PHE B 1 284 ? 14.172 -6.027 -10.906 1 98.69 284 PHE B C 1
ATOM 4757 O O . PHE B 1 284 ? 14.945 -5.074 -11.047 1 98.69 284 PHE B O 1
ATOM 4764 N N . GLN B 1 285 ? 12.797 -5.957 -11.086 1 98.5 285 GLN B N 1
ATOM 4765 C CA . GLN B 1 285 ? 12.18 -4.684 -11.445 1 98.5 285 GLN B CA 1
ATOM 4766 C C . GLN B 1 285 ? 10.898 -4.449 -10.656 1 98.5 285 GLN B C 1
ATOM 4768 O O . GLN B 1 285 ? 9.961 -5.25 -10.734 1 98.5 285 GLN B O 1
ATOM 4773 N N . ILE B 1 286 ? 10.875 -3.367 -9.891 1 98.25 286 ILE B N 1
ATOM 4774 C CA . ILE B 1 286 ? 9.609 -2.85 -9.383 1 98.25 286 ILE B CA 1
ATOM 4775 C C . ILE B 1 286 ? 8.938 -1.989 -10.453 1 98.25 286 ILE B C 1
ATOM 4777 O O . ILE B 1 286 ? 9.539 -1.045 -10.969 1 98.25 286 ILE B O 1
ATOM 4781 N N . VAL B 1 287 ? 7.758 -2.395 -10.922 1 98 287 VAL B N 1
ATOM 4782 C CA . VAL B 1 287 ? 7 -1.659 -11.93 1 98 287 VAL B CA 1
ATOM 4783 C C . VAL B 1 287 ? 6.137 -0.596 -11.25 1 98 287 VAL B C 1
ATOM 4785 O O . VAL B 1 287 ? 5.164 -0.921 -10.57 1 98 287 VAL B O 1
ATOM 4788 N N . GLU B 1 288 ? 6.527 0.583 -11.633 1 93.69 288 GLU B N 1
ATOM 4789 C CA . GLU B 1 288 ? 5.828 1.698 -11.008 1 93.69 288 GLU B CA 1
ATOM 4790 C C . GLU B 1 288 ? 4.398 1.819 -11.531 1 93.69 288 GLU B C 1
ATOM 4792 O O . GLU B 1 288 ? 4.129 1.49 -12.688 1 93.69 288 GLU B O 1
ATOM 4797 N N . GLU B 1 289 ? 3.4 2.197 -10.75 1 92 289 GLU B N 1
ATOM 4798 C CA . GLU B 1 289 ? 1.988 2.406 -11.047 1 92 289 GLU B CA 1
ATOM 4799 C C . GLU B 1 289 ? 1.311 1.1 -11.453 1 92 289 GLU B C 1
ATOM 4801 O O . GLU B 1 289 ? 0.626 1.038 -12.477 1 92 289 GLU B O 1
ATOM 4806 N N . ALA B 1 290 ? 1.636 0.083 -10.844 1 96.88 290 ALA B N 1
ATOM 4807 C CA . ALA B 1 290 ? 1 -1.217 -11.047 1 96.88 290 ALA B CA 1
ATOM 4808 C C . ALA B 1 290 ? 0.7 -1.892 -9.711 1 96.88 290 ALA B C 1
ATOM 4810 O O . ALA B 1 290 ? 1.404 -1.67 -8.719 1 96.88 290 ALA B O 1
ATOM 4811 N N . GLY B 1 291 ? -0.412 -2.641 -9.766 1 97.31 291 GLY B N 1
ATOM 4812 C CA . GLY B 1 291 ? -0.774 -3.473 -8.633 1 97.31 291 GLY B CA 1
ATOM 4813 C C . GLY B 1 291 ? -0.341 -4.918 -8.789 1 97.31 291 GLY B C 1
ATOM 4814 O O . GLY B 1 291 ? 0.762 -5.191 -9.266 1 97.31 291 GLY B O 1
ATOM 4815 N N . HIS B 1 292 ? -1.135 -5.797 -8.32 1 98.19 292 HIS B N 1
ATOM 4816 C CA . HIS B 1 292 ? -0.843 -7.227 -8.281 1 98.19 292 HIS B CA 1
ATOM 4817 C C . HIS B 1 292 ? -1.136 -7.887 -9.625 1 98.19 292 HIS B C 1
ATOM 4819 O O . HIS B 1 292 ? -0.454 -8.836 -10.016 1 98.19 292 HIS B O 1
ATOM 4825 N N . SER B 1 293 ? -2.1 -7.402 -10.336 1 97 293 SER B N 1
ATOM 4826 C CA . SER B 1 293 ? -2.609 -8.047 -11.539 1 97 293 SER B CA 1
ATOM 4827 C C . SER B 1 293 ? -1.645 -7.875 -12.711 1 97 293 SER B C 1
ATOM 4829 O O . SER B 1 293 ? -1.181 -6.766 -12.977 1 97 293 SER B O 1
ATOM 4831 N N . PRO B 1 294 ? -1.378 -8.961 -13.422 1 96.31 294 PRO B N 1
ATOM 4832 C CA . PRO B 1 294 ? -0.556 -8.82 -14.633 1 96.31 294 PRO B CA 1
ATOM 4833 C C . PRO B 1 294 ? -1.265 -8.047 -15.742 1 96.31 294 PRO B C 1
ATOM 4835 O O . PRO B 1 294 ? -0.643 -7.695 -16.75 1 96.31 294 PRO B O 1
ATOM 4838 N N . GLN B 1 295 ? -2.521 -7.77 -15.508 1 92.75 295 GLN B N 1
ATOM 4839 C CA . GLN B 1 295 ? -3.291 -7.066 -16.531 1 92.75 295 GLN B CA 1
ATOM 4840 C C . GLN B 1 295 ? -3.086 -5.555 -16.422 1 92.75 295 GLN B C 1
ATOM 4842 O O . GLN B 1 295 ? -3.48 -4.809 -17.328 1 92.75 295 GLN B O 1
ATOM 4847 N N . ASP B 1 296 ? -2.529 -5.07 -15.312 1 95.12 296 ASP B N 1
ATOM 4848 C CA . ASP B 1 296 ? -2.107 -3.672 -15.297 1 95.12 296 ASP B CA 1
ATOM 4849 C C . ASP B 1 296 ? -1.092 -3.393 -16.406 1 95.12 296 ASP B C 1
ATOM 4851 O O . ASP B 1 296 ? -0.056 -4.059 -16.484 1 95.12 296 ASP B O 1
ATOM 4855 N N . ALA B 1 297 ? -1.319 -2.426 -17.172 1 96.31 297 ALA B N 1
ATOM 4856 C CA . ALA B 1 297 ? -0.625 -2.223 -18.438 1 96.31 297 ALA B CA 1
ATOM 4857 C C . ALA B 1 297 ? 0.887 -2.162 -18.234 1 96.31 297 ALA B C 1
ATOM 4859 O O . ALA B 1 297 ? 1.642 -2.854 -18.922 1 96.31 297 ALA B O 1
ATOM 4860 N N . PRO B 1 298 ? 1.39 -1.396 -17.25 1 96.88 298 PRO B N 1
ATOM 4861 C CA . PRO B 1 298 ? 2.848 -1.336 -17.109 1 96.88 298 PRO B CA 1
ATOM 4862 C C . PRO B 1 298 ? 3.461 -2.684 -16.75 1 96.88 298 PRO B C 1
ATOM 4864 O O . PRO B 1 298 ? 4.535 -3.033 -17.234 1 96.88 298 PRO B O 1
ATOM 4867 N N . LEU B 1 299 ? 2.791 -3.375 -15.914 1 98 299 LEU B N 1
ATOM 4868 C CA . LEU B 1 299 ? 3.293 -4.684 -15.508 1 98 299 LEU B CA 1
ATOM 4869 C C . LEU B 1 299 ? 3.201 -5.684 -16.656 1 98 299 LEU B C 1
ATOM 4871 O O . LEU B 1 299 ? 4.133 -6.453 -16.891 1 98 299 LEU B O 1
ATOM 4875 N N . PHE B 1 300 ? 2.096 -5.648 -17.391 1 98.19 300 PHE B N 1
ATOM 4876 C CA . PHE B 1 300 ? 1.927 -6.504 -18.547 1 98.19 300 PHE B CA 1
ATOM 4877 C C . PHE B 1 300 ? 3.059 -6.293 -19.547 1 98.19 300 PHE B C 1
ATOM 4879 O O . PHE B 1 300 ? 3.641 -7.254 -20.047 1 98.19 300 PHE B O 1
ATOM 4886 N N . GLU B 1 301 ? 3.348 -5.074 -19.797 1 98.19 301 GLU B N 1
ATOM 4887 C CA . GLU B 1 301 ? 4.379 -4.723 -20.766 1 98.19 301 GLU B CA 1
ATOM 4888 C C . GLU B 1 301 ? 5.75 -5.234 -20.328 1 98.19 301 GLU B C 1
ATOM 4890 O O . GLU B 1 301 ? 6.539 -5.695 -21.156 1 98.19 301 GLU B O 1
ATOM 4895 N N . ALA B 1 302 ? 6.008 -5.105 -19.031 1 98.44 302 ALA B N 1
ATOM 4896 C CA . ALA B 1 302 ? 7.277 -5.598 -18.5 1 98.44 302 ALA B CA 1
ATOM 4897 C C . ALA B 1 302 ? 7.398 -7.109 -18.703 1 98.44 302 ALA B C 1
ATOM 4899 O O . ALA B 1 302 ? 8.445 -7.605 -19.125 1 98.44 302 ALA B O 1
ATOM 4900 N N . LEU B 1 303 ? 6.375 -7.793 -18.438 1 98.56 303 LEU B N 1
ATOM 4901 C CA . LEU B 1 303 ? 6.352 -9.25 -18.562 1 98.56 303 LEU B CA 1
ATOM 4902 C C . LEU B 1 303 ? 6.484 -9.664 -20.016 1 98.56 303 LEU B C 1
ATOM 4904 O O . LEU B 1 303 ? 7.262 -10.562 -20.344 1 98.56 303 LEU B O 1
ATOM 4908 N N . LEU B 1 304 ? 5.734 -9 -20.859 1 98.31 304 LEU B N 1
ATOM 4909 C CA . LEU B 1 304 ? 5.824 -9.266 -22.281 1 98.31 304 LEU B CA 1
ATOM 4910 C C . LEU B 1 304 ? 7.238 -9.008 -22.797 1 98.31 304 LEU B C 1
ATOM 4912 O O . LEU B 1 304 ? 7.77 -9.797 -23.594 1 98.31 304 LEU B O 1
ATOM 4916 N N . GLY B 1 305 ? 7.797 -7.914 -22.344 1 98.12 305 GLY B N 1
ATOM 4917 C CA . GLY B 1 305 ? 9.156 -7.586 -22.734 1 98.12 305 GLY B CA 1
ATOM 4918 C C . GLY B 1 305 ? 10.164 -8.648 -22.344 1 98.12 305 GLY B C 1
ATOM 4919 O O . GLY B 1 305 ? 11.086 -8.945 -23.094 1 98.12 305 GLY B O 1
ATOM 4920 N N . ALA B 1 306 ? 10.016 -9.195 -21.172 1 98.19 306 ALA B N 1
ATOM 4921 C CA . ALA B 1 306 ? 10.914 -10.25 -20.703 1 98.19 306 ALA B CA 1
ATOM 4922 C C . ALA B 1 306 ? 10.836 -11.484 -21.594 1 98.19 306 ALA B C 1
ATOM 4924 O O . ALA B 1 306 ? 11.859 -12.086 -21.922 1 98.19 306 ALA B O 1
ATOM 4925 N N . MET B 1 307 ? 9.648 -11.875 -22 1 98.25 307 MET B N 1
ATOM 4926 C CA . MET B 1 307 ? 9.477 -13.055 -22.844 1 98.25 307 MET B CA 1
ATOM 4927 C C . MET B 1 307 ? 10.016 -12.797 -24.25 1 98.25 307 MET B C 1
ATOM 4929 O O . MET B 1 307 ? 10.578 -13.695 -24.875 1 98.25 307 MET B O 1
ATOM 4933 N N . GLU B 1 308 ? 9.836 -11.555 -24.734 1 97.94 308 GLU B N 1
ATOM 4934 C CA . GLU B 1 308 ? 10.406 -11.188 -26.031 1 97.94 308 GLU B CA 1
ATOM 4935 C C . GLU B 1 308 ? 11.93 -11.227 -26 1 97.94 308 GLU B C 1
ATOM 4937 O O . GLU B 1 308 ? 12.57 -11.594 -26.984 1 97.94 308 GLU B O 1
ATOM 4942 N N . ALA B 1 309 ? 12.477 -10.797 -24.906 1 97.75 309 ALA B N 1
ATOM 4943 C CA . ALA B 1 309 ? 13.93 -10.812 -24.766 1 97.75 309 ALA B CA 1
ATOM 4944 C C . ALA B 1 309 ? 14.469 -12.242 -24.812 1 97.75 309 ALA B C 1
ATOM 4946 O O . ALA B 1 309 ? 15.523 -12.492 -25.406 1 97.75 309 ALA B O 1
ATOM 4947 N N . ILE B 1 310 ? 13.789 -13.156 -24.172 1 97.5 310 ILE B N 1
ATOM 4948 C CA . ILE B 1 310 ? 14.18 -14.562 -24.188 1 97.5 310 ILE B CA 1
ATOM 4949 C C . ILE B 1 310 ? 14.156 -15.086 -25.625 1 97.5 310 ILE B C 1
ATOM 4951 O O . ILE B 1 310 ? 15.086 -15.781 -26.047 1 97.5 310 ILE B O 1
ATOM 4955 N N . LYS B 1 311 ? 13.133 -14.758 -26.344 1 96.88 311 LYS B N 1
ATOM 4956 C CA . LYS B 1 311 ? 13.008 -15.141 -27.75 1 96.88 311 LYS B CA 1
ATOM 4957 C C . LYS B 1 311 ? 14.18 -14.609 -28.578 1 96.88 311 LYS B C 1
ATOM 4959 O O . LYS B 1 311 ? 14.805 -15.352 -29.328 1 96.88 311 LYS B O 1
ATOM 4964 N N . GLN B 1 312 ? 14.523 -13.383 -28.312 1 95.38 312 GLN B N 1
ATOM 4965 C CA . GLN B 1 312 ? 15.602 -12.742 -29.062 1 95.38 312 GLN B CA 1
ATOM 4966 C C . GLN B 1 312 ? 16.953 -13.383 -28.734 1 95.38 312 GLN B C 1
ATOM 4968 O O . GLN B 1 312 ? 17.797 -13.547 -29.609 1 95.38 312 GLN B O 1
ATOM 4973 N N . ASP B 1 313 ? 17.125 -13.734 -27.531 1 92.69 313 ASP B N 1
ATOM 4974 C CA . ASP B 1 313 ? 18.375 -14.344 -27.109 1 92.69 313 ASP B CA 1
ATOM 4975 C C . ASP B 1 313 ? 18.547 -15.734 -27.719 1 92.69 313 ASP B C 1
ATOM 4977 O O . ASP B 1 313 ? 19.672 -16.188 -27.953 1 92.69 313 ASP B O 1
ATOM 4981 N N . GLN B 1 314 ? 17.484 -16.406 -27.938 1 88.12 314 GLN B N 1
ATOM 4982 C CA . GLN B 1 314 ? 17.531 -17.75 -28.469 1 88.12 314 GLN B CA 1
ATOM 4983 C C . GLN B 1 314 ? 17.656 -17.734 -30 1 88.12 314 GLN B C 1
ATOM 4985 O O . GLN B 1 314 ? 18.109 -18.719 -30.594 1 88.12 314 GLN B O 1
ATOM 4990 N N . MET B 1 315 ? 17.219 -16.641 -30.594 1 84.75 315 MET B N 1
ATOM 4991 C CA . MET B 1 315 ? 17.297 -16.531 -32.062 1 84.75 315 MET B CA 1
ATOM 4992 C C . MET B 1 315 ? 18.672 -16.016 -32.5 1 84.75 315 MET B C 1
ATOM 4994 O O . MET B 1 315 ? 19.047 -16.156 -33.656 1 84.75 315 MET B O 1
ATOM 4998 N N . THR B 1 316 ? 19.453 -15.336 -31.641 1 74.06 316 THR B N 1
ATOM 4999 C CA . THR B 1 316 ? 20.797 -14.867 -31.953 1 74.06 316 THR B CA 1
ATOM 5000 C C . THR B 1 316 ? 21.844 -15.898 -31.547 1 74.06 316 THR B C 1
ATOM 5002 O O . THR B 1 316 ? 22.844 -16.094 -32.25 1 74.06 316 THR B O 1
#

Secondary structure (DSSP, 8-state):
--S--S--EEEEEEEEEETTEEEEEEEEE-TTSEEEEEE-STTT----GGGGTTS-TTTEEEEEEPPTTSTT-BSTT--TT-SHHHHHHHHHHHHHHTT-S-EEEEEEEHHHHHHHHHHHH-GGGEEEEEEEEE----HHHHHHHHTSSGGGT-HHHHHHHHTTS-GGGGGGHHHHHHHHHTSS-HHHHHHHHHHHHHHHHHTSSSS--PPPTT----HHHHHHHHHHHHHHHTGGGSSSTTTTGGGGGGGTTS-EEEEEETT-SSS-HHHHHHHHHH-TTSEEEEETT--S-TTSHHHHHHHHHHHHHHHHHHH-/--S--S--EEEEEEEEEETTEEEEEEEEE-TTSEEEEEE-STTT----GGGGTTS-TTTEEEEEE--TTSTT-BSTT--TT-SHHHHHHHHHHHHHHTT-S-EEEEEEEHHHHHHHHHHHH-GGGEEEEEEEEE----HHHHHHHHTSSGGGT-HHHHHHHHTTS-GGGGGGHHHHHHHHHTSS-HHHHHHHHHHHHHHHHHTSSSS--PPPTT----HHHHHHHHHHHHHHHTGGGSSSTTTTGGGGGGGTTS-EEEEEETT-SSS-HHHHHHHHHH-TTSEEEEETT--S-TTSHHHHHHHHHHHHHHHHHHH-